Protein AF-A0A971ABK2-F1 (afdb_monomer_lite)

Radius of gyration: 26.55 Å; chains: 1; bounding box: 80×59×76 Å

Structure (mmCIF, N/CA/C/O backbone):
data_AF-A0A971ABK2-F1
#
_entry.id   AF-A0A971ABK2-F1
#
loop_
_atom_site.group_PDB
_atom_site.id
_atom_site.type_symbol
_atom_site.label_atom_id
_atom_site.label_alt_id
_atom_site.label_comp_id
_atom_site.label_asym_id
_atom_site.label_entity_id
_atom_site.label_seq_id
_atom_site.pdbx_PDB_ins_code
_atom_site.Cartn_x
_atom_site.Cartn_y
_atom_site.Cartn_z
_atom_site.occupancy
_atom_site.B_iso_or_equiv
_atom_site.auth_seq_id
_atom_site.auth_comp_id
_atom_site.auth_asym_id
_atom_site.auth_atom_id
_atom_site.pdbx_PDB_model_num
ATOM 1 N N . MET A 1 1 ? -45.636 -7.085 -25.342 1.00 48.22 1 MET A N 1
ATOM 2 C CA . MET A 1 1 ? -45.592 -6.157 -24.184 1.00 48.22 1 MET A CA 1
ATOM 3 C C . MET A 1 1 ? -44.809 -6.663 -22.963 1.00 48.22 1 MET A C 1
ATOM 5 O O . MET A 1 1 ? -44.349 -5.825 -22.208 1.00 48.22 1 MET A O 1
ATOM 9 N N . ARG A 1 2 ? -44.580 -7.975 -22.754 1.00 46.03 2 ARG A N 1
ATOM 10 C CA . ARG A 1 2 ? -43.831 -8.484 -21.576 1.00 46.03 2 ARG A CA 1
ATOM 11 C C . ARG A 1 2 ? -42.291 -8.437 -21.661 1.00 46.03 2 ARG A C 1
ATOM 13 O O . ARG A 1 2 ? -41.644 -8.529 -20.630 1.00 46.03 2 ARG A O 1
ATOM 20 N N . ARG A 1 3 ? -41.692 -8.274 -22.850 1.00 40.03 3 ARG A N 1
ATOM 21 C CA . ARG A 1 3 ? -40.219 -8.226 -23.018 1.00 40.03 3 ARG A CA 1
ATOM 22 C C . ARG A 1 3 ? -39.595 -6.856 -22.735 1.00 40.03 3 ARG A C 1
ATOM 24 O O . ARG A 1 3 ? -38.442 -6.798 -22.340 1.00 40.03 3 ARG A O 1
ATOM 31 N N . THR A 1 4 ? -40.352 -5.772 -22.880 1.00 44.38 4 THR A N 1
ATOM 32 C CA . THR A 1 4 ? -39.832 -4.411 -22.681 1.00 44.38 4 THR A CA 1
ATOM 33 C C . THR A 1 4 ? -39.646 -4.084 -21.196 1.00 44.38 4 THR A C 1
ATOM 35 O O . THR A 1 4 ? -38.655 -3.472 -20.832 1.00 44.38 4 THR A O 1
ATOM 38 N N . TRP A 1 5 ? -40.528 -4.575 -20.320 1.00 41.22 5 TRP A N 1
ATOM 39 C CA . TRP A 1 5 ? -40.443 -4.346 -18.869 1.00 41.22 5 TRP A CA 1
ATOM 40 C C . TRP A 1 5 ? -39.246 -5.032 -18.201 1.00 41.22 5 TRP A C 1
ATOM 42 O O . TRP A 1 5 ? -38.685 -4.489 -17.256 1.00 41.22 5 TRP A O 1
ATOM 52 N N . LEU A 1 6 ? -38.815 -6.189 -18.715 1.00 41.34 6 LEU A N 1
ATOM 53 C CA . LEU A 1 6 ? -37.665 -6.910 -18.166 1.00 41.34 6 LEU A CA 1
ATOM 54 C C . LEU A 1 6 ? -36.344 -6.169 -18.434 1.00 41.34 6 LEU A C 1
ATOM 56 O O . LEU A 1 6 ? -35.462 -6.168 -17.588 1.00 41.34 6 LEU A O 1
ATOM 60 N N . ILE A 1 7 ? -36.231 -5.498 -19.585 1.00 49.47 7 ILE A N 1
ATOM 61 C CA . ILE A 1 7 ? -35.032 -4.733 -19.958 1.00 49.47 7 ILE A CA 1
ATOM 62 C C . ILE A 1 7 ? -34.930 -3.460 -19.111 1.00 49.47 7 ILE A C 1
ATOM 64 O O . ILE A 1 7 ? -33.856 -3.160 -18.609 1.00 49.47 7 ILE A O 1
ATOM 68 N N . TRP A 1 8 ? -36.040 -2.760 -18.858 1.00 41.72 8 TRP A N 1
ATOM 69 C CA . TRP A 1 8 ? -36.040 -1.583 -17.979 1.00 41.72 8 TRP A CA 1
ATOM 70 C C . TRP A 1 8 ? -35.805 -1.931 -16.504 1.00 41.72 8 TRP A C 1
ATOM 72 O O . TRP A 1 8 ? -35.133 -1.176 -15.811 1.00 41.72 8 TRP A O 1
ATOM 82 N N . ALA A 1 9 ? -36.295 -3.080 -16.027 1.00 46.56 9 ALA A N 1
ATOM 83 C CA . ALA A 1 9 ? -36.025 -3.546 -14.667 1.00 46.56 9 ALA A CA 1
ATOM 84 C C . ALA A 1 9 ? -34.556 -3.958 -14.475 1.00 46.56 9 ALA A C 1
ATOM 86 O O . ALA A 1 9 ? -33.966 -3.622 -13.455 1.00 46.56 9 ALA A O 1
ATOM 87 N N . VAL A 1 10 ? -33.947 -4.627 -15.463 1.00 48.53 10 VAL A N 1
ATOM 88 C CA . VAL A 1 10 ? -32.523 -4.997 -15.420 1.00 48.53 10 VAL A CA 1
ATOM 89 C C . VAL A 1 10 ? -31.634 -3.762 -15.572 1.00 48.53 10 VAL A C 1
ATOM 91 O O . VAL A 1 10 ? -30.733 -3.588 -14.769 1.00 48.53 10 VAL A O 1
ATOM 94 N N . VAL A 1 11 ? -31.926 -2.844 -16.499 1.00 49.28 11 VAL A N 1
ATOM 95 C CA . VAL A 1 11 ? -31.174 -1.581 -16.652 1.00 49.28 11 VAL A CA 1
ATOM 96 C C . VAL A 1 11 ? -31.331 -0.680 -15.419 1.00 49.28 11 VAL A C 1
ATOM 98 O O . VAL A 1 11 ? -30.360 -0.069 -14.982 1.00 49.28 11 VAL A O 1
ATOM 101 N N . GLY A 1 12 ? -32.519 -0.640 -14.807 1.00 34.53 12 GLY A N 1
ATOM 102 C CA . GLY A 1 12 ? -32.778 0.091 -13.563 1.00 34.53 12 GLY A CA 1
ATOM 103 C C . GLY A 1 12 ? -32.082 -0.513 -12.338 1.00 34.53 12 GLY A C 1
ATOM 104 O O . GLY A 1 12 ? -31.592 0.236 -11.500 1.00 34.53 12 GLY A O 1
ATOM 105 N N . LEU A 1 13 ? -31.967 -1.844 -12.255 1.00 40.44 13 LEU A N 1
ATOM 106 C CA . LEU A 1 13 ? -31.197 -2.531 -11.209 1.00 40.44 13 LEU A CA 1
ATOM 107 C C . LEU A 1 13 ? -29.682 -2.411 -11.429 1.00 40.44 13 LEU A C 1
ATOM 109 O O . LEU A 1 13 ? -28.955 -2.250 -10.456 1.00 40.44 13 LEU A O 1
ATOM 113 N N . SER A 1 14 ? -29.204 -2.393 -12.677 1.00 38.59 14 SER A N 1
ATOM 114 C CA . SER A 1 14 ? -27.793 -2.139 -12.999 1.00 38.59 14 SER A CA 1
ATOM 115 C C . SER A 1 14 ? -27.379 -0.688 -12.728 1.00 38.59 14 SER A C 1
ATOM 117 O O . SER A 1 14 ? -26.265 -0.448 -12.274 1.00 38.59 14 SER A O 1
ATOM 119 N N . LEU A 1 15 ? -28.271 0.285 -12.955 1.00 34.91 15 LEU A N 1
ATOM 120 C CA . LEU A 1 15 ? -28.017 1.698 -12.645 1.00 34.91 15 LEU A CA 1
ATOM 121 C C . LEU A 1 15 ? -28.171 2.011 -11.148 1.00 34.91 15 LEU A C 1
ATOM 123 O O . LEU A 1 15 ? -27.441 2.852 -10.636 1.00 34.91 15 LEU A O 1
ATOM 127 N N . ALA A 1 16 ? -29.050 1.309 -10.425 1.00 31.62 16 ALA A N 1
ATOM 128 C CA . ALA A 1 16 ? -29.142 1.418 -8.966 1.00 31.62 16 ALA A CA 1
ATOM 129 C C . ALA A 1 16 ? -27.983 0.702 -8.245 1.00 31.62 16 ALA A C 1
ATOM 131 O O . ALA A 1 16 ? -27.539 1.175 -7.203 1.00 31.62 16 ALA A O 1
ATOM 132 N N . ALA A 1 17 ? -27.441 -0.382 -8.814 1.00 34.22 17 ALA A N 1
ATOM 133 C CA . ALA A 1 17 ? -26.231 -1.038 -8.310 1.00 34.22 17 ALA A CA 1
ATOM 134 C C . ALA A 1 17 ? -24.947 -0.233 -8.599 1.00 34.22 17 ALA A C 1
ATOM 136 O O . ALA A 1 17 ? -23.983 -0.337 -7.848 1.00 34.22 17 ALA A O 1
ATOM 137 N N . ALA A 1 18 ? -24.945 0.609 -9.640 1.00 33.38 18 ALA A N 1
ATOM 138 C CA . ALA A 1 18 ? -23.861 1.552 -9.936 1.00 33.38 18 ALA A CA 1
ATOM 139 C C . ALA A 1 18 ? -23.967 2.884 -9.163 1.00 33.38 18 ALA A C 1
ATOM 141 O O . ALA A 1 18 ? -23.026 3.672 -9.170 1.00 33.38 18 ALA A O 1
ATOM 142 N N . ALA A 1 19 ? -25.089 3.125 -8.476 1.00 30.61 19 ALA A N 1
ATOM 143 C CA . ALA A 1 19 ? -25.294 4.255 -7.570 1.00 30.61 19 ALA A CA 1
ATOM 144 C C . ALA A 1 19 ? -25.125 3.852 -6.093 1.00 30.61 19 ALA A C 1
ATOM 146 O O . ALA A 1 19 ? -25.698 4.479 -5.202 1.00 30.61 19 ALA A O 1
ATOM 147 N N . GLY A 1 20 ? -24.340 2.804 -5.817 1.00 36.00 20 GLY A N 1
ATOM 148 C CA . GLY A 1 20 ? -23.738 2.658 -4.498 1.00 36.00 20 GLY A CA 1
ATOM 149 C C . GLY A 1 20 ? -22.865 3.885 -4.280 1.00 36.00 20 GLY A C 1
ATOM 150 O O . GLY A 1 20 ? -21.897 4.066 -5.015 1.00 36.00 20 GLY A O 1
ATOM 151 N N . ALA A 1 21 ? -23.256 4.764 -3.354 1.00 40.75 21 ALA A N 1
ATOM 152 C CA . ALA A 1 21 ? -22.441 5.901 -2.952 1.00 40.75 21 ALA A CA 1
ATOM 153 C C . ALA A 1 21 ? -21.019 5.381 -2.727 1.00 40.75 21 ALA A C 1
ATOM 155 O O . ALA A 1 21 ? -20.805 4.529 -1.860 1.00 40.75 21 ALA A O 1
ATOM 156 N N . ARG A 1 22 ? -20.083 5.787 -3.593 1.00 55.75 22 ARG A N 1
ATOM 157 C CA . ARG A 1 22 ? -18.688 5.382 -3.450 1.00 55.75 22 ARG A CA 1
ATOM 158 C C . ARG A 1 22 ? -18.260 5.776 -2.047 1.00 55.75 22 ARG A C 1
ATOM 160 O O . ARG A 1 22 ? -18.587 6.879 -1.618 1.00 55.75 22 ARG A O 1
ATOM 167 N N . ALA A 1 23 ? -17.584 4.871 -1.344 1.00 67.69 23 ALA A N 1
ATOM 168 C CA . ALA A 1 23 ? -17.027 5.194 -0.042 1.00 67.69 23 ALA A CA 1
ATOM 169 C C . ALA A 1 23 ? -16.153 6.444 -0.205 1.00 67.69 23 ALA A C 1
ATOM 171 O O . ALA A 1 23 ? -15.201 6.448 -0.993 1.00 67.69 23 ALA A O 1
ATOM 172 N N . GLU A 1 24 ? -16.565 7.522 0.451 1.00 87.25 24 GLU A N 1
ATOM 173 C CA . GLU A 1 24 ? -15.828 8.773 0.472 1.00 87.25 24 GLU A CA 1
ATOM 174 C C . GLU A 1 24 ? -14.709 8.672 1.504 1.00 87.25 24 GLU A C 1
ATOM 176 O O . GLU A 1 24 ? -14.862 8.037 2.553 1.00 87.25 24 GLU A O 1
ATOM 181 N N . VAL A 1 25 ? -13.578 9.301 1.202 1.00 92.38 25 VAL A N 1
ATOM 182 C CA . VAL A 1 25 ? -12.434 9.328 2.104 1.00 92.38 25 VAL A CA 1
ATOM 183 C C . VAL A 1 25 ? -12.766 10.168 3.329 1.00 92.38 25 VAL A C 1
ATOM 185 O O . VAL A 1 25 ? -13.112 11.348 3.219 1.00 92.38 25 VAL A O 1
ATOM 188 N N . GLY A 1 26 ? -12.618 9.554 4.501 1.00 93.44 26 GLY A N 1
ATOM 189 C CA . GLY A 1 26 ? -12.843 10.188 5.792 1.00 93.44 26 GLY A CA 1
ATOM 190 C C . GLY A 1 26 ? -11.560 10.605 6.505 1.00 93.44 26 GLY A C 1
ATOM 191 O O . GLY A 1 26 ? -10.456 10.164 6.182 1.00 93.44 26 GLY A O 1
ATOM 192 N N . TRP A 1 27 ? -11.725 11.432 7.537 1.00 92.69 27 TRP A N 1
ATOM 193 C CA . TRP A 1 27 ? -10.649 11.828 8.444 1.00 92.69 27 TRP A CA 1
ATOM 194 C C . TRP A 1 27 ? -10.859 11.232 9.834 1.00 92.69 27 TRP A C 1
ATOM 196 O O . TRP A 1 27 ? -11.953 11.333 10.401 1.00 92.69 27 TRP A O 1
ATOM 206 N N . MET A 1 28 ? -9.797 10.644 10.386 1.00 90.88 28 MET A N 1
ATOM 207 C CA . MET A 1 28 ? -9.726 10.225 11.780 1.00 90.88 28 MET A CA 1
ATOM 208 C C . MET A 1 28 ? -8.776 11.109 12.591 1.00 90.88 28 MET A C 1
ATOM 210 O O . MET A 1 28 ? -7.642 11.368 12.188 1.00 90.88 28 MET A O 1
ATOM 214 N N . ILE A 1 29 ? -9.233 11.515 13.777 1.00 87.38 29 ILE A N 1
ATOM 215 C CA . ILE A 1 29 ? -8.377 12.066 14.835 1.00 87.38 29 ILE A CA 1
ATOM 216 C C . ILE A 1 29 ? -8.126 10.954 15.857 1.00 87.38 29 ILE A C 1
ATOM 218 O O . ILE A 1 29 ? -9.066 10.260 16.247 1.00 87.38 29 ILE A O 1
ATOM 222 N N . TYR A 1 30 ? -6.874 10.783 16.291 1.00 83.44 30 TYR A N 1
ATOM 223 C CA . TYR A 1 30 ? -6.475 9.720 17.217 1.00 83.44 30 TYR A CA 1
ATOM 224 C C . TYR A 1 30 ? -5.795 10.281 18.485 1.00 83.44 30 TYR A C 1
ATOM 226 O O . TYR A 1 30 ? -4.573 10.213 18.615 1.00 83.44 30 TYR A O 1
ATOM 234 N N . PRO A 1 31 ? -6.547 10.862 19.444 1.00 75.38 31 PRO A N 1
ATOM 235 C CA . PRO A 1 31 ? -5.979 11.506 20.634 1.00 75.38 31 PRO A CA 1
ATOM 236 C C . PRO A 1 31 ? -5.539 10.532 21.738 1.00 75.38 31 PRO A C 1
ATOM 238 O O . PRO A 1 31 ? -5.269 10.978 22.852 1.00 75.38 31 PRO A O 1
ATOM 241 N N . TYR A 1 32 ? -5.518 9.218 21.473 1.00 75.19 32 TYR A N 1
ATOM 242 C CA . TYR A 1 32 ? -5.321 8.112 22.426 1.00 75.19 32 TYR A CA 1
ATOM 243 C C . TYR A 1 32 ? -6.308 8.026 23.594 1.00 75.19 32 TYR A C 1
ATOM 245 O O . TYR A 1 32 ? -6.540 6.934 24.083 1.00 75.19 32 TYR A O 1
ATOM 253 N N . ARG A 1 33 ? -6.907 9.116 24.064 1.00 79.88 33 ARG A N 1
ATOM 254 C CA . ARG A 1 33 ? -8.027 9.119 25.011 1.00 79.88 33 ARG A CA 1
ATOM 255 C C . ARG A 1 33 ? -9.013 10.193 24.612 1.00 79.88 33 ARG A C 1
ATOM 257 O O . ARG A 1 33 ? -8.644 11.178 23.973 1.00 79.88 33 ARG A O 1
ATOM 264 N N . ILE A 1 34 ? -10.264 10.033 25.024 1.00 82.81 34 ILE A N 1
ATOM 265 C CA . ILE A 1 34 ? -11.233 11.115 24.880 1.00 82.81 34 ILE A CA 1
ATOM 266 C C . ILE A 1 34 ? -10.782 12.259 25.803 1.00 82.81 34 ILE A C 1
ATOM 268 O O . ILE A 1 34 ? -10.604 12.022 26.998 1.00 82.81 34 ILE A O 1
ATOM 272 N N . PRO A 1 35 ? -10.556 13.486 25.289 1.00 82.25 35 PRO A N 1
ATOM 273 C CA . PRO A 1 35 ? -9.969 14.554 26.090 1.00 82.25 35 PRO A CA 1
ATOM 274 C C . PRO A 1 35 ? -10.758 14.817 27.371 1.00 82.25 35 PRO A C 1
ATOM 276 O O . PRO A 1 35 ? -11.978 14.961 27.320 1.00 82.25 35 PRO A O 1
ATOM 279 N N . ALA A 1 36 ? -10.057 14.908 28.509 1.00 81.81 36 ALA A N 1
ATOM 280 C CA . ALA A 1 36 ? -10.640 15.224 29.815 1.00 81.81 36 ALA A CA 1
ATOM 281 C C . ALA A 1 36 ? -11.003 16.720 29.951 1.00 81.81 36 ALA A C 1
ATOM 283 O O . ALA A 1 36 ? -11.981 17.071 30.616 1.00 81.81 36 ALA A O 1
ATOM 284 N N . LYS A 1 37 ? -10.235 17.600 29.301 1.00 85.25 37 LYS A N 1
ATOM 285 C CA . LYS A 1 37 ? -10.449 19.051 29.304 1.00 85.25 37 LYS A CA 1
ATOM 286 C C . LYS A 1 37 ? -11.622 19.418 28.393 1.00 85.25 37 LYS A C 1
ATOM 288 O O . LYS A 1 37 ? -11.663 18.990 27.242 1.00 85.25 37 LYS A O 1
ATOM 293 N N . ASP A 1 38 ? -12.549 20.233 28.899 1.00 88.12 38 ASP A N 1
ATOM 294 C CA . ASP A 1 38 ? -13.763 20.616 28.163 1.00 88.12 38 ASP A CA 1
ATOM 295 C C . ASP A 1 38 ? -13.464 21.334 26.847 1.00 88.12 38 ASP A C 1
ATOM 297 O O . ASP A 1 38 ? -14.122 21.061 25.853 1.00 88.12 38 ASP A O 1
ATOM 301 N N . GLU A 1 39 ? -12.468 22.219 26.815 1.00 86.38 39 GLU A N 1
ATOM 302 C CA . GLU A 1 39 ? -12.105 22.963 25.604 1.00 86.38 39 GLU A CA 1
ATOM 303 C C . GLU A 1 39 ? -11.691 22.019 24.462 1.00 86.38 39 GLU A C 1
ATOM 305 O O . GLU A 1 39 ? -12.239 22.086 23.362 1.00 86.38 39 GLU A O 1
ATOM 310 N N . ASP A 1 40 ? -10.800 21.070 24.752 1.00 81.94 40 ASP A N 1
ATOM 311 C CA . ASP A 1 40 ? -10.313 20.078 23.787 1.00 81.94 40 ASP A CA 1
ATOM 312 C C . ASP A 1 40 ? -11.414 19.110 23.353 1.00 81.94 40 ASP A C 1
ATOM 314 O O . ASP A 1 40 ? -11.533 18.751 22.180 1.00 81.94 40 ASP A O 1
ATOM 318 N N . TYR A 1 41 ? -12.266 18.718 24.299 1.00 88.12 41 TYR A N 1
ATOM 319 C CA . TYR A 1 41 ? -13.432 17.902 24.013 1.00 88.12 41 TYR A CA 1
ATOM 320 C C . TYR A 1 41 ? -14.426 18.628 23.096 1.00 88.12 41 TYR A C 1
ATOM 322 O O . TYR A 1 41 ? -14.887 18.056 22.110 1.00 88.12 41 TYR A O 1
ATOM 330 N N . GLN A 1 42 ? -14.732 19.897 23.374 1.00 88.69 42 GLN A N 1
ATOM 331 C CA . GLN A 1 42 ? -15.634 20.697 22.549 1.00 88.69 42 GLN A CA 1
ATOM 332 C C . GLN A 1 42 ? -15.053 20.944 21.154 1.00 88.69 42 GLN A C 1
ATOM 334 O O . GLN A 1 42 ? -15.809 20.919 20.183 1.00 88.69 42 GLN A O 1
ATOM 339 N N . ARG A 1 43 ? -13.732 21.117 21.012 1.00 85.25 43 ARG A N 1
ATOM 340 C CA . ARG A 1 43 ? -13.074 21.151 19.692 1.00 85.25 43 ARG A CA 1
ATOM 341 C C . ARG A 1 43 ? -13.370 19.880 18.902 1.00 85.25 43 ARG A C 1
ATOM 343 O O . ARG A 1 43 ? -13.841 19.956 17.769 1.00 85.25 43 ARG A O 1
ATOM 350 N N . LEU A 1 44 ? -13.151 18.718 19.514 1.00 85.44 44 LEU A N 1
ATOM 351 C CA . LEU A 1 44 ? -13.375 17.422 18.878 1.00 85.44 44 LEU A CA 1
ATOM 352 C C . LEU A 1 44 ? -14.854 17.191 18.527 1.00 85.44 44 LEU A C 1
ATOM 354 O O . LEU A 1 44 ? -15.173 16.785 17.408 1.00 85.44 44 LEU A O 1
ATOM 358 N N . LEU A 1 45 ? -15.757 17.496 19.461 1.00 89.88 45 LEU A N 1
ATOM 359 C CA . LEU A 1 45 ? -17.202 17.362 19.281 1.00 89.88 45 LEU A CA 1
ATOM 360 C C . LEU A 1 45 ? -17.709 18.212 18.108 1.00 89.88 45 LEU A C 1
ATOM 362 O O . LEU A 1 45 ? -18.522 17.746 17.310 1.00 89.88 45 LEU A O 1
ATOM 366 N N . ASN A 1 46 ? -17.193 19.437 17.972 1.00 88.69 46 ASN A N 1
ATOM 367 C CA . ASN A 1 46 ? -17.640 20.403 16.969 1.00 88.69 46 ASN A CA 1
ATOM 368 C C . ASN A 1 46 ? -16.862 20.338 15.637 1.00 88.69 46 ASN A C 1
ATOM 370 O O . ASN A 1 46 ? -17.247 21.008 14.674 1.00 88.69 46 ASN A O 1
ATOM 374 N N . CYS A 1 47 ? -15.797 19.535 15.536 1.00 86.75 47 CYS A N 1
ATOM 375 C CA . CYS A 1 47 ? -14.994 19.398 14.319 1.00 86.75 47 CYS A CA 1
ATOM 376 C C . CYS A 1 47 ? -15.750 18.611 13.237 1.00 86.75 47 CYS A C 1
ATOM 378 O O . CYS A 1 47 ? -15.683 17.389 13.203 1.00 86.75 47 CYS A O 1
ATOM 380 N N . LYS A 1 48 ? -16.500 19.277 12.353 1.00 86.56 48 LYS A N 1
ATOM 381 C CA . LYS A 1 48 ? -17.384 18.601 11.379 1.00 86.56 48 LYS A CA 1
ATOM 382 C C . LYS A 1 48 ? -16.664 17.686 10.382 1.00 86.56 48 LYS A C 1
ATOM 384 O O . LYS A 1 48 ? -17.251 16.692 9.981 1.00 86.56 48 LYS A O 1
ATOM 389 N N . GLU A 1 49 ? -15.431 18.014 10.004 1.00 86.38 49 GLU A N 1
ATOM 390 C CA . GLU A 1 49 ? -14.658 17.265 9.000 1.00 86.38 49 GLU A CA 1
ATOM 391 C C . GLU A 1 49 ? -14.104 15.934 9.535 1.00 86.38 49 GLU A C 1
ATOM 393 O O . GLU A 1 49 ? -13.882 15.008 8.761 1.00 86.38 49 GLU A O 1
ATOM 398 N N . ALA A 1 50 ? -13.887 15.814 10.850 1.00 88.12 50 ALA A N 1
ATOM 399 C CA . ALA A 1 50 ? -13.418 14.576 11.466 1.00 88.12 50 ALA A CA 1
ATOM 400 C C . ALA A 1 50 ? -14.593 13.620 11.707 1.00 88.12 50 ALA A C 1
ATOM 402 O O . ALA A 1 50 ? -15.281 13.713 12.726 1.00 88.12 50 ALA A O 1
ATOM 403 N N . GLU A 1 51 ? -14.855 12.712 10.773 1.00 91.94 51 GLU A N 1
ATOM 404 C CA . GLU A 1 51 ? -15.914 11.705 10.921 1.00 91.94 51 GLU A CA 1
ATOM 405 C C . GLU A 1 51 ? -15.559 10.616 11.931 1.00 91.94 51 GLU A C 1
ATOM 407 O O . GLU A 1 51 ? -16.442 10.106 12.622 1.00 91.94 51 GLU A O 1
ATOM 412 N N . TYR A 1 52 ? -14.277 10.263 12.015 1.00 93.19 52 TYR A N 1
ATOM 413 C CA . TYR A 1 52 ? -13.789 9.149 12.813 1.00 93.19 52 TYR A CA 1
ATOM 414 C C . TYR A 1 52 ? -12.995 9.651 14.016 1.00 93.19 52 TYR A C 1
ATOM 416 O O . TYR A 1 52 ? -12.254 10.635 13.950 1.00 93.19 52 TYR A O 1
ATOM 424 N N . LEU A 1 53 ? -13.126 8.936 15.126 1.00 90.69 53 LEU A N 1
ATOM 425 C CA . LEU A 1 53 ? -12.352 9.171 16.336 1.00 90.69 53 LEU A CA 1
ATOM 426 C C . LEU A 1 53 ? -11.770 7.850 16.804 1.00 90.69 53 LEU A C 1
ATOM 428 O O . LEU A 1 53 ? -12.532 6.960 17.167 1.00 90.69 53 LEU A O 1
ATOM 432 N N . GLY A 1 54 ? -10.447 7.740 16.833 1.00 88.50 54 GLY A N 1
ATOM 433 C CA . GLY A 1 54 ? -9.769 6.583 17.401 1.00 88.50 54 GLY A CA 1
ATOM 434 C C . GLY A 1 54 ? -9.211 6.877 18.791 1.00 88.50 54 GLY A C 1
ATOM 435 O O . GLY A 1 54 ? -8.678 7.955 19.022 1.00 88.50 54 GLY A O 1
ATOM 436 N N . PHE A 1 55 ? -9.303 5.952 19.738 1.00 85.06 55 PHE A N 1
ATOM 437 C CA . PHE A 1 55 ? -8.633 6.112 21.032 1.00 85.06 55 PHE A CA 1
ATOM 438 C C . PHE A 1 55 ? -8.147 4.778 21.588 1.00 85.06 55 PHE A C 1
ATOM 440 O O . PHE A 1 55 ? -8.681 3.723 21.259 1.00 85.06 55 PHE A O 1
ATOM 447 N N . GLN A 1 56 ? -7.151 4.844 22.465 1.00 80.94 56 GLN A N 1
ATOM 448 C CA . GLN A 1 56 ? -6.603 3.719 23.204 1.00 80.94 56 GLN A CA 1
ATOM 449 C C . GLN A 1 56 ? -7.214 3.614 24.582 1.00 80.94 56 GLN A C 1
ATOM 451 O O . GLN A 1 56 ? -7.190 4.543 25.390 1.00 80.94 56 GLN A O 1
ATOM 456 N N . TRP A 1 57 ? -7.678 2.420 24.903 1.00 73.38 57 TRP A N 1
ATOM 457 C CA . TRP A 1 57 ? -7.966 2.090 26.275 1.00 73.38 57 TRP A CA 1
ATOM 458 C C . TRP A 1 57 ? -6.830 1.281 26.872 1.00 73.38 57 TRP A C 1
ATOM 460 O O . TRP A 1 57 ? -6.573 0.153 26.455 1.00 73.38 57 TRP A O 1
ATOM 470 N N . VAL A 1 58 ? -6.179 1.871 27.875 1.00 69.00 58 VAL A N 1
ATOM 471 C CA . VAL A 1 58 ? -5.174 1.190 28.688 1.00 69.00 58 VAL A CA 1
ATOM 472 C C . VAL A 1 58 ? -5.872 0.586 29.895 1.00 69.00 58 VAL A C 1
ATOM 474 O O . VAL A 1 58 ? -6.352 1.313 30.769 1.00 69.00 58 VAL A O 1
ATOM 477 N N . ALA A 1 59 ? -5.897 -0.738 29.968 1.00 59.91 59 ALA A N 1
ATOM 478 C CA . ALA A 1 59 ? -6.561 -1.477 31.035 1.00 59.91 59 ALA A CA 1
ATOM 479 C C . ALA A 1 59 ? -5.792 -1.384 32.378 1.00 59.91 59 ALA A C 1
ATOM 481 O O . ALA A 1 59 ? -5.168 -2.350 32.809 1.00 59.91 59 ALA A O 1
ATOM 482 N N . ARG A 1 60 ? -5.777 -0.211 33.036 1.00 54.94 60 ARG A N 1
ATOM 483 C CA . ARG A 1 60 ? -5.043 0.028 34.306 1.00 54.94 60 ARG A CA 1
ATOM 484 C C . ARG A 1 60 ? -5.889 -0.141 35.581 1.00 54.94 60 ARG A C 1
ATOM 486 O O . ARG A 1 60 ? -5.346 -0.061 36.678 1.00 54.94 60 ARG A O 1
ATOM 493 N N . GLY A 1 61 ? -7.200 -0.363 35.469 1.00 52.88 61 GLY A N 1
ATOM 494 C CA . GLY A 1 61 ? -8.121 -0.469 36.609 1.00 52.88 61 GLY A CA 1
ATOM 495 C C . GLY A 1 61 ? -9.563 -0.775 36.187 1.00 52.88 61 GLY A C 1
ATOM 496 O O . GLY A 1 61 ? -9.827 -0.990 35.007 1.00 52.88 61 GLY A O 1
ATOM 497 N N . ALA A 1 62 ? -10.487 -0.831 37.154 1.00 52.91 62 ALA A N 1
ATOM 498 C CA . ALA A 1 62 ? -11.909 -1.087 36.906 1.00 52.91 62 ALA A CA 1
ATOM 499 C C . ALA A 1 62 ? -12.548 -0.018 35.991 1.00 52.91 62 ALA A C 1
ATOM 501 O O . ALA A 1 62 ? -12.052 1.099 35.886 1.00 52.91 62 ALA A O 1
ATOM 502 N N . TYR A 1 63 ? -13.666 -0.375 35.354 1.00 60.34 63 TYR A N 1
ATOM 503 C CA . TYR A 1 63 ? -14.493 0.440 34.451 1.00 60.34 63 TYR A CA 1
ATOM 504 C C . TYR A 1 63 ? -15.113 1.685 35.123 1.00 60.34 63 TYR A C 1
ATOM 506 O O . TYR A 1 63 ? -16.329 1.748 35.294 1.00 60.34 63 TYR A O 1
ATOM 514 N N . THR A 1 64 ? -14.300 2.646 35.568 1.00 57.69 64 THR A N 1
ATOM 515 C CA . THR A 1 64 ? -14.734 3.703 36.503 1.00 57.69 64 THR A CA 1
ATOM 516 C C . THR A 1 64 ? -14.727 5.126 35.944 1.00 57.69 64 THR A C 1
ATOM 518 O O . THR A 1 64 ? -15.026 6.043 36.704 1.00 57.69 64 THR A O 1
ATOM 521 N N . ASP A 1 65 ? -14.391 5.353 34.669 1.00 69.00 65 ASP A N 1
ATOM 522 C CA . ASP A 1 65 ? -14.394 6.714 34.103 1.00 69.00 65 ASP A CA 1
ATOM 523 C C . ASP A 1 65 ? -15.736 7.063 33.434 1.00 69.00 65 ASP A C 1
ATOM 525 O O . ASP A 1 65 ? -15.926 6.950 32.220 1.00 69.00 65 ASP A O 1
ATOM 529 N N . ASP A 1 66 ? -16.703 7.478 34.257 1.00 80.19 66 ASP A N 1
ATOM 530 C CA . ASP A 1 66 ? -18.038 7.881 33.796 1.00 80.19 66 ASP A CA 1
ATOM 531 C C . ASP A 1 66 ? -18.005 9.081 32.830 1.00 80.19 66 ASP A C 1
ATOM 533 O O . ASP A 1 66 ? -18.894 9.213 31.981 1.00 80.19 66 ASP A O 1
ATOM 537 N N . LEU A 1 67 ? -16.985 9.945 32.923 1.00 84.88 67 LEU A N 1
ATOM 538 C CA . LEU A 1 67 ? -16.868 11.134 32.079 1.00 84.88 67 LEU A CA 1
ATOM 539 C C . LEU A 1 67 ? -16.499 10.758 30.646 1.00 84.88 67 LEU A C 1
ATOM 541 O O . LEU A 1 67 ? -17.142 11.228 29.703 1.00 84.88 67 LEU A O 1
ATOM 545 N N . GLU A 1 68 ? -15.491 9.903 30.467 1.00 82.12 68 GLU A N 1
ATOM 546 C CA . GLU A 1 68 ? -15.113 9.434 29.135 1.00 82.12 68 GLU A CA 1
ATOM 547 C C . GLU A 1 68 ? -16.291 8.710 28.461 1.00 82.12 68 GLU A C 1
ATOM 549 O O . GLU A 1 68 ? -16.631 9.010 27.311 1.00 82.12 68 GLU A O 1
ATOM 554 N N . LYS A 1 69 ? -17.003 7.853 29.205 1.00 85.81 69 LYS A N 1
ATOM 555 C CA . LYS A 1 69 ? -18.220 7.180 28.729 1.00 85.81 69 LYS A CA 1
ATOM 556 C C . LYS A 1 69 ? -19.308 8.163 28.291 1.00 85.81 69 LYS A C 1
ATOM 558 O O . LYS A 1 69 ? -19.902 7.991 27.221 1.00 85.81 69 LYS A O 1
ATOM 563 N N . GLN A 1 70 ? -19.596 9.183 29.103 1.00 91.06 70 GLN A N 1
ATOM 564 C CA . GLN A 1 70 ? -20.573 10.215 28.753 1.00 91.06 70 GLN A CA 1
ATOM 565 C C . GLN A 1 70 ? -20.175 10.922 27.450 1.00 91.06 70 GLN A C 1
ATOM 567 O O . GLN A 1 70 ? -21.007 11.077 26.550 1.00 91.06 70 GLN A O 1
ATOM 572 N N . ARG A 1 71 ? -18.903 11.306 27.326 1.00 90.56 71 ARG A N 1
ATOM 573 C CA . ARG A 1 71 ? -18.381 12.006 26.150 1.00 90.56 71 ARG A CA 1
ATOM 574 C C . ARG A 1 71 ? -18.388 11.140 24.896 1.00 90.56 71 ARG A C 1
ATOM 576 O O . ARG A 1 71 ? -18.768 11.637 23.841 1.00 90.56 71 ARG A O 1
ATOM 583 N N . ALA A 1 72 ? -18.079 9.847 24.986 1.00 90.25 72 ALA A N 1
ATOM 584 C CA . ALA A 1 72 ? -18.254 8.924 23.861 1.00 90.25 72 ALA A CA 1
ATOM 585 C C . ALA A 1 72 ? -19.712 8.882 23.380 1.00 90.25 72 ALA A C 1
ATOM 587 O O . ALA A 1 72 ? -19.977 8.969 22.183 1.00 90.25 72 ALA A O 1
ATOM 588 N N . ALA A 1 73 ? -20.680 8.817 24.298 1.00 93.31 73 ALA A N 1
ATOM 589 C CA . ALA A 1 73 ? -22.096 8.829 23.932 1.00 93.31 73 ALA A CA 1
ATOM 590 C C . ALA A 1 73 ? -22.545 10.167 23.308 1.00 93.31 73 ALA A C 1
ATOM 592 O O . ALA A 1 73 ? -23.450 10.202 22.475 1.00 93.31 73 ALA A O 1
ATOM 593 N N . GLU A 1 74 ? -21.958 11.289 23.717 1.00 95.50 74 GLU A N 1
ATOM 594 C CA . GLU A 1 74 ? -22.185 12.599 23.097 1.00 95.50 74 GLU A CA 1
ATOM 595 C C . GLU A 1 74 ? -21.570 12.692 21.694 1.00 95.50 74 GLU A C 1
ATOM 597 O O . GLU A 1 74 ? -22.262 13.099 20.762 1.00 95.50 74 GLU A O 1
ATOM 602 N N . LEU A 1 75 ? -20.329 12.234 21.516 1.00 94.19 75 LEU A N 1
ATOM 603 C CA . LEU A 1 75 ? -19.645 12.172 20.222 1.00 94.19 75 LEU A CA 1
ATOM 604 C C . LEU A 1 75 ? -20.399 11.280 19.228 1.00 94.19 75 LEU A C 1
ATOM 606 O O . LEU A 1 75 ? -20.663 11.700 18.102 1.00 94.19 75 LEU A O 1
ATOM 610 N N . ALA A 1 76 ? -20.826 10.090 19.654 1.00 94.94 76 ALA A N 1
ATOM 611 C CA . ALA A 1 76 ? -21.629 9.193 18.826 1.00 94.94 76 ALA A CA 1
ATOM 612 C C . ALA A 1 76 ? -22.968 9.837 18.421 1.00 94.94 76 ALA A C 1
ATOM 614 O O . ALA A 1 76 ? -23.363 9.777 17.257 1.00 94.94 76 ALA A O 1
ATOM 615 N N . ARG A 1 77 ? -23.651 10.536 19.344 1.00 95.44 77 ARG A N 1
ATOM 616 C CA . ARG A 1 77 ? -24.879 11.299 19.032 1.00 95.44 77 ARG A CA 1
ATOM 617 C C . ARG A 1 77 ? -24.639 12.461 18.068 1.00 95.44 77 ARG A C 1
ATOM 619 O O . ARG A 1 77 ? -25.545 12.804 17.315 1.00 95.44 77 ARG A O 1
ATOM 626 N N . ALA A 1 78 ? -23.444 13.045 18.080 1.00 94.38 78 ALA A N 1
ATOM 627 C CA . ALA A 1 78 ? -23.014 14.051 17.113 1.00 94.38 78 ALA A CA 1
ATOM 628 C C . ALA A 1 78 ? -22.606 13.450 15.750 1.00 94.38 78 ALA A C 1
ATOM 630 O O . ALA A 1 78 ? -22.208 14.193 14.855 1.00 94.38 78 ALA A O 1
ATOM 631 N N . GLY A 1 79 ? -22.713 12.127 15.577 1.00 93.62 79 GLY A N 1
ATOM 632 C CA . GLY A 1 79 ? -22.425 11.426 14.326 1.00 93.62 79 GLY A CA 1
ATOM 633 C C . GLY A 1 79 ? -20.974 10.971 14.167 1.00 93.62 79 GLY A C 1
ATOM 634 O O . GLY A 1 79 ? -20.600 10.553 13.075 1.00 93.62 79 GLY A O 1
ATOM 635 N N . LYS A 1 80 ? -20.149 11.037 15.223 1.00 93.94 80 LYS A N 1
ATOM 636 C CA . LYS A 1 80 ? -18.774 10.519 15.181 1.00 93.94 80 LYS A CA 1
ATOM 637 C C . LYS A 1 80 ? -18.766 8.992 15.157 1.00 93.94 80 LYS A C 1
ATOM 639 O O . LYS A 1 80 ? -19.443 8.349 15.957 1.00 93.94 80 LYS A O 1
ATOM 644 N N . LYS A 1 81 ? -17.940 8.416 14.285 1.00 95.38 81 LYS A N 1
ATOM 645 C CA . LYS A 1 81 ? -17.641 6.983 14.221 1.00 95.38 81 LYS A CA 1
ATOM 646 C C . LYS A 1 81 ? -16.486 6.675 15.169 1.00 95.38 81 LYS A C 1
ATOM 648 O O . LYS A 1 81 ? -15.326 6.955 14.874 1.00 95.38 81 LYS A O 1
ATOM 653 N N . ILE A 1 82 ? -16.819 6.137 16.336 1.00 93.75 82 ILE A N 1
ATOM 654 C CA . ILE A 1 82 ? -15.855 5.893 17.410 1.00 93.75 82 ILE A CA 1
ATOM 655 C C . ILE A 1 82 ? -15.171 4.536 17.214 1.00 93.75 82 ILE A C 1
ATOM 657 O O . ILE A 1 82 ? -15.842 3.504 17.185 1.00 93.75 82 ILE A O 1
ATOM 661 N N . ILE A 1 83 ? -13.844 4.537 17.107 1.00 92.94 83 ILE A N 1
ATOM 662 C CA . ILE A 1 83 ? -13.005 3.347 16.989 1.00 92.94 83 ILE A CA 1
ATOM 663 C C . ILE A 1 83 ? -12.174 3.182 18.258 1.00 92.94 83 ILE A C 1
ATOM 665 O O . ILE A 1 83 ? -11.393 4.052 18.634 1.00 92.94 83 ILE A O 1
ATOM 669 N N . ALA A 1 84 ? -12.343 2.050 18.921 1.00 89.94 84 ALA A N 1
ATOM 670 C CA . ALA A 1 84 ? -11.741 1.799 20.218 1.00 89.94 84 ALA A CA 1
ATOM 671 C C . ALA A 1 84 ? -10.609 0.769 20.094 1.00 89.94 84 ALA A C 1
ATOM 673 O O . ALA A 1 84 ? -10.832 -0.356 19.643 1.00 89.94 84 ALA A O 1
ATOM 674 N N . GLN A 1 85 ? -9.394 1.141 20.492 1.00 85.69 85 GLN A N 1
ATOM 675 C CA . GLN A 1 85 ? -8.270 0.218 20.607 1.00 85.69 85 GLN A CA 1
ATOM 676 C C . GLN A 1 85 ? -8.241 -0.399 21.997 1.00 85.69 85 GLN A C 1
ATOM 678 O O . GLN A 1 85 ? -8.158 0.304 23.008 1.00 85.69 85 GLN A O 1
ATOM 683 N N . LEU A 1 86 ? -8.253 -1.726 22.039 1.00 82.12 86 LEU A N 1
ATOM 684 C CA . LEU A 1 86 ? -8.133 -2.490 23.264 1.00 82.12 86 LEU A CA 1
ATOM 685 C C . LEU A 1 86 ? -6.650 -2.779 23.504 1.00 82.12 86 LEU A C 1
ATOM 687 O O . LEU A 1 86 ? -6.054 -3.631 22.836 1.00 82.12 86 LEU A O 1
ATOM 691 N N . TRP A 1 87 ? -6.057 -2.057 24.459 1.00 74.50 87 TRP A N 1
ATOM 692 C CA . TRP A 1 87 ? -4.683 -2.270 24.901 1.00 74.50 87 TRP A CA 1
ATOM 693 C C . TRP A 1 87 ? -4.662 -2.864 26.315 1.00 74.50 87 TRP A C 1
ATOM 695 O O . TRP A 1 87 ? -4.761 -2.183 27.342 1.00 74.50 87 TRP A O 1
ATOM 705 N N . PHE A 1 88 ? -4.562 -4.191 26.350 1.00 70.00 88 PHE A N 1
ATOM 706 C CA . PHE A 1 88 ? -4.359 -4.967 27.570 1.00 70.00 88 PHE A CA 1
ATOM 707 C C . PHE A 1 88 ? -2.855 -5.013 27.921 1.00 70.00 88 PHE A C 1
ATOM 709 O O . PHE A 1 88 ? -2.024 -4.577 27.130 1.00 70.00 88 PHE A O 1
ATOM 716 N N . GLY A 1 89 ? -2.482 -5.512 29.101 1.00 58.66 89 GLY A N 1
ATOM 717 C CA . GLY A 1 89 ? -1.101 -5.925 29.409 1.00 58.66 89 GLY A CA 1
ATOM 718 C C . GLY A 1 89 ? -0.253 -5.020 30.297 1.00 58.66 89 GLY A C 1
ATOM 719 O O . GLY A 1 89 ? 0.962 -5.205 30.360 1.00 58.66 89 GLY A O 1
ATOM 720 N N . ALA A 1 90 ? -0.869 -4.045 30.967 1.00 56.28 90 ALA A N 1
ATOM 721 C CA . ALA A 1 90 ? -0.193 -3.197 31.953 1.00 56.28 90 ALA A CA 1
ATOM 722 C C . ALA A 1 90 ? -0.259 -3.769 33.389 1.00 56.28 90 ALA A C 1
ATOM 724 O O . ALA A 1 90 ? 0.113 -3.085 34.338 1.00 56.28 90 ALA A O 1
ATOM 725 N N . GLY A 1 91 ? -0.780 -4.991 33.574 1.00 58.66 91 GLY A N 1
ATOM 726 C CA . GLY A 1 91 ? -0.943 -5.622 34.886 1.00 58.66 91 GLY A CA 1
ATOM 727 C C . GLY A 1 91 ? -2.220 -6.457 35.040 1.00 58.66 91 GLY A C 1
ATOM 728 O O . GLY A 1 91 ? -3.089 -6.513 34.169 1.00 58.66 91 GLY A O 1
ATOM 729 N N . LYS A 1 92 ? -2.348 -7.139 36.187 1.00 58.97 92 LYS A N 1
ATOM 730 C CA . LYS A 1 92 ? -3.539 -7.943 36.522 1.00 58.97 92 LYS A CA 1
ATOM 731 C C . LYS A 1 92 ? -4.781 -7.047 36.697 1.00 58.97 92 LYS A C 1
ATOM 733 O O . LYS A 1 92 ? -4.663 -5.989 37.307 1.00 58.97 92 LYS A O 1
ATOM 738 N N . PRO A 1 93 ? -5.979 -7.489 36.265 1.00 62.69 93 PRO A N 1
ATOM 739 C CA . PRO A 1 93 ? -6.293 -8.800 35.680 1.00 62.69 93 PRO A CA 1
ATOM 740 C C . PRO A 1 93 ? -6.033 -8.914 34.164 1.00 62.69 93 PRO A C 1
ATOM 742 O O . PRO A 1 93 ? -6.129 -10.009 33.620 1.00 62.69 93 PRO A O 1
ATOM 745 N N . PHE A 1 94 ? -5.668 -7.831 33.480 1.00 70.12 94 PHE A N 1
ATOM 746 C CA . PHE A 1 94 ? -5.596 -7.731 32.017 1.00 70.12 94 PHE A CA 1
ATOM 747 C C . PHE A 1 94 ? -4.219 -8.105 31.451 1.00 70.12 94 PHE A C 1
ATOM 749 O O . PHE A 1 94 ? -3.656 -7.383 30.643 1.00 70.12 94 PHE A O 1
ATOM 756 N N . SER A 1 95 ? -3.658 -9.225 31.897 1.00 72.06 95 SER A N 1
ATOM 757 C CA . SER A 1 95 ? -2.260 -9.606 31.664 1.00 72.06 95 SER A CA 1
ATOM 758 C C . SER A 1 95 ? -2.028 -10.259 30.285 1.00 72.06 95 SER A C 1
ATOM 760 O O . SER A 1 95 ? -2.620 -11.304 29.999 1.00 72.06 95 SER A O 1
ATOM 762 N N . TRP A 1 96 ? -1.106 -9.728 29.464 1.00 72.88 96 TRP A N 1
ATOM 763 C CA . TRP A 1 96 ? -0.622 -10.380 28.231 1.00 72.88 96 TRP A CA 1
ATOM 764 C C . TRP A 1 96 ? 0.051 -11.728 28.493 1.00 72.88 96 TRP A C 1
ATOM 766 O O . TRP A 1 96 ? -0.011 -12.634 27.660 1.00 72.88 96 TRP A O 1
ATOM 776 N N . ARG A 1 97 ? 0.635 -11.944 29.674 1.00 72.12 97 ARG A N 1
ATOM 777 C CA . ARG A 1 97 ? 1.163 -13.263 30.050 1.00 72.12 97 ARG A CA 1
ATOM 778 C C . ARG A 1 97 ? 0.092 -14.351 29.971 1.00 72.12 97 ARG A C 1
ATOM 780 O O . ARG A 1 97 ? 0.410 -15.476 29.582 1.00 72.12 97 ARG A O 1
ATOM 787 N N . ARG A 1 98 ? -1.164 -14.027 30.305 1.00 78.75 98 ARG A N 1
ATOM 788 C CA . ARG A 1 98 ? -2.311 -14.944 30.213 1.00 78.75 98 ARG A CA 1
ATOM 789 C C . ARG A 1 98 ? -3.056 -14.803 28.887 1.00 78.75 98 ARG A C 1
ATOM 791 O O . ARG A 1 98 ? -3.239 -15.806 28.205 1.00 78.75 98 ARG A O 1
ATOM 798 N N . PHE A 1 99 ? -3.440 -13.590 28.509 1.00 82.00 99 PHE A N 1
ATOM 799 C CA . PHE A 1 99 ? -4.301 -13.307 27.358 1.00 82.00 99 PHE A CA 1
ATOM 800 C C . PHE A 1 99 ? -3.521 -12.925 26.091 1.00 82.00 99 PHE A C 1
ATOM 802 O O . PHE A 1 99 ? -3.922 -12.038 25.354 1.00 82.00 99 PHE A O 1
ATOM 809 N N . ASN A 1 100 ? -2.387 -13.579 25.833 1.00 82.06 100 ASN A N 1
ATOM 810 C CA . ASN A 1 100 ? -1.601 -13.386 24.606 1.00 82.06 100 ASN A CA 1
ATOM 811 C C . ASN A 1 100 ? -2.272 -13.979 23.358 1.00 82.06 100 ASN A C 1
ATOM 813 O O . ASN A 1 100 ? -3.106 -14.882 23.453 1.00 82.06 100 ASN A O 1
ATOM 817 N N . MET A 1 101 ? -1.824 -13.528 22.184 1.00 86.12 101 MET A N 1
ATOM 818 C CA . MET A 1 101 ? -2.302 -13.983 20.874 1.00 86.12 101 MET A CA 1
ATOM 819 C C . MET A 1 101 ? -2.249 -15.510 20.709 1.00 86.12 101 MET A C 1
ATOM 821 O O . MET A 1 101 ? -3.270 -16.081 20.331 1.00 86.12 101 MET A O 1
ATOM 825 N N . PRO A 1 102 ? -1.155 -16.227 21.060 1.00 86.56 102 PRO A N 1
ATOM 826 C CA . PRO A 1 102 ? -1.151 -17.689 21.017 1.00 86.56 102 PRO A CA 1
ATOM 827 C C . PRO A 1 102 ? -2.296 -18.335 21.808 1.00 86.56 102 PRO A C 1
ATOM 829 O O . PRO A 1 102 ? -2.908 -19.290 21.335 1.00 86.56 102 PRO A O 1
ATOM 832 N N . ASN A 1 103 ? -2.611 -17.828 23.003 1.00 87.94 103 ASN A N 1
ATOM 833 C CA . ASN A 1 103 ? -3.702 -18.358 23.820 1.00 87.94 103 ASN A CA 1
ATOM 834 C C . ASN A 1 103 ? -5.077 -17.995 23.261 1.00 87.94 103 ASN A C 1
ATOM 836 O O . ASN A 1 103 ? -5.932 -18.869 23.180 1.00 87.94 103 ASN A O 1
ATOM 840 N N . ILE A 1 104 ? -5.283 -16.752 22.821 1.00 91.25 104 ILE A N 1
ATOM 841 C CA . ILE A 1 104 ? -6.548 -16.339 22.197 1.00 91.25 104 ILE A CA 1
ATOM 842 C C . ILE A 1 104 ? -6.806 -17.165 20.924 1.00 91.25 104 ILE A C 1
ATOM 844 O O . ILE A 1 104 ? -7.926 -17.613 20.678 1.00 91.25 104 ILE A O 1
ATOM 848 N N . ALA A 1 105 ? -5.774 -17.430 20.124 1.00 92.62 105 ALA A N 1
ATOM 849 C CA . ALA A 1 105 ? -5.897 -18.217 18.905 1.00 92.62 105 ALA A CA 1
ATOM 850 C C . ALA A 1 105 ? -6.189 -19.702 19.176 1.00 92.62 105 ALA A C 1
ATOM 852 O O . ALA A 1 105 ? -7.100 -20.273 18.566 1.00 92.62 105 ALA A O 1
ATOM 853 N N . LEU A 1 106 ? -5.422 -20.331 20.076 1.00 93.62 106 LEU A N 1
ATOM 854 C CA . LEU A 1 106 ? -5.302 -21.793 20.144 1.00 93.62 106 LEU A CA 1
ATOM 855 C C . LEU A 1 106 ? -5.873 -22.437 21.415 1.00 93.62 106 LEU A C 1
ATOM 857 O O . LEU A 1 106 ? -6.120 -23.642 21.408 1.00 93.62 106 LEU A O 1
ATOM 861 N N . ASP A 1 107 ? -6.109 -21.678 22.488 1.00 93.69 107 ASP A N 1
ATOM 862 C CA . ASP A 1 107 ? -6.656 -22.196 23.745 1.00 93.69 107 ASP A CA 1
ATOM 863 C C . ASP A 1 107 ? -8.115 -21.734 23.917 1.00 93.69 107 ASP A C 1
ATOM 865 O O . ASP A 1 107 ? -8.357 -20.587 24.297 1.00 93.69 107 ASP A O 1
ATOM 869 N N . PRO A 1 108 ? -9.120 -22.593 23.654 1.00 95.12 108 PRO A N 1
ATOM 870 C CA . PRO A 1 108 ? -10.522 -22.189 23.709 1.00 95.12 108 PRO A CA 1
ATOM 871 C C . PRO A 1 108 ? -10.978 -21.768 25.110 1.00 95.12 108 PRO A C 1
ATOM 873 O O . PRO A 1 108 ? -11.894 -20.956 25.214 1.00 95.12 108 PRO A O 1
ATOM 876 N N . VAL A 1 109 ? -10.356 -22.294 26.173 1.00 94.12 109 VAL A N 1
ATOM 877 C CA . VAL A 1 109 ? -10.723 -21.967 27.557 1.00 94.12 109 VAL A CA 1
ATOM 878 C C . VAL A 1 109 ? -10.214 -20.574 27.905 1.00 94.12 109 VAL A C 1
ATOM 880 O O . VAL A 1 109 ? -10.993 -19.732 28.343 1.00 94.12 109 VAL A O 1
ATOM 883 N N . ILE A 1 110 ? -8.929 -20.304 27.651 1.00 89.69 110 ILE A N 1
ATOM 884 C CA . ILE A 1 110 ? -8.348 -18.977 27.904 1.00 89.69 110 ILE A CA 1
ATOM 885 C C . ILE A 1 110 ? -8.959 -17.928 26.970 1.00 89.69 110 ILE A C 1
ATOM 887 O O . ILE A 1 110 ? -9.195 -16.800 27.398 1.00 89.69 110 ILE A O 1
ATOM 891 N N . ARG A 1 111 ? -9.254 -18.285 25.714 1.00 93.31 111 ARG A N 1
ATOM 892 C CA . ARG A 1 111 ? -9.960 -17.409 24.774 1.00 93.31 111 ARG A CA 1
ATOM 893 C C . ARG A 1 111 ? -11.328 -16.988 25.310 1.00 93.31 111 ARG A C 1
ATOM 895 O O . ARG A 1 111 ? -11.631 -15.801 25.280 1.00 93.31 111 ARG A O 1
ATOM 902 N N . GLN A 1 112 ? -12.145 -17.929 25.788 1.00 95.44 112 GLN A N 1
ATOM 903 C CA . GLN A 1 112 ? -13.462 -17.574 26.323 1.00 95.44 112 GLN A CA 1
ATOM 904 C C . GLN A 1 112 ? -13.326 -16.695 27.571 1.00 95.44 112 GLN A C 1
ATOM 906 O O . GLN A 1 112 ? -13.999 -15.678 27.682 1.00 95.44 112 GLN A O 1
ATOM 911 N N . GLU A 1 113 ? -12.388 -17.021 28.463 1.00 91.06 113 GLU A N 1
ATOM 912 C CA . GLU A 1 113 ? -12.108 -16.201 29.644 1.00 91.06 113 GLU A CA 1
ATOM 913 C C . GLU A 1 113 ? -11.653 -14.778 29.279 1.00 91.06 113 GLU A C 1
ATOM 915 O O . GLU A 1 113 ? -12.054 -13.820 29.941 1.00 91.06 113 GLU A O 1
ATOM 920 N N . PHE A 1 114 ? -10.848 -14.620 28.223 1.00 88.94 114 PHE A N 1
ATOM 921 C CA . PHE A 1 114 ? -10.453 -13.314 27.692 1.00 88.94 114 PHE A CA 1
ATOM 922 C C . PHE A 1 114 ? -11.667 -12.507 27.224 1.00 88.94 114 PHE A C 1
ATOM 924 O O . PHE A 1 114 ? -11.772 -11.312 27.510 1.00 88.94 114 PHE A O 1
ATOM 931 N N . PHE A 1 115 ? -12.604 -13.144 26.526 1.00 92.12 115 PHE A N 1
ATOM 932 C CA . PHE A 1 115 ? -13.815 -12.466 26.087 1.00 92.12 115 PHE A CA 1
ATOM 933 C C . PHE A 1 115 ? -14.690 -12.046 27.269 1.00 92.12 115 PHE A C 1
ATOM 935 O O . PHE A 1 115 ? -14.999 -10.861 27.394 1.00 92.12 115 PHE A O 1
ATOM 942 N N . ASP A 1 116 ? -14.960 -12.970 28.189 1.00 90.94 116 ASP A N 1
ATOM 943 C CA . ASP A 1 116 ? -15.828 -12.744 29.346 1.00 90.94 116 ASP A CA 1
ATOM 944 C C . ASP A 1 116 ? -15.252 -11.703 30.324 1.00 90.94 116 ASP A C 1
ATOM 946 O O . ASP A 1 116 ? -15.990 -10.921 30.923 1.00 90.94 116 ASP A O 1
ATOM 950 N N . THR A 1 117 ? -13.926 -11.683 30.502 1.00 84.88 117 THR A N 1
ATOM 951 C CA . THR A 1 117 ? -13.263 -10.852 31.525 1.00 84.88 117 THR A CA 1
ATOM 952 C C . THR A 1 117 ? -12.772 -9.516 30.971 1.00 84.88 117 THR A C 1
ATOM 954 O O . THR A 1 117 ? -12.680 -8.535 31.714 1.00 84.88 117 THR A O 1
ATOM 957 N N . CYS A 1 118 ? -12.418 -9.461 29.685 1.00 83.94 118 CYS A N 1
ATOM 958 C CA . CYS A 1 118 ? -11.709 -8.323 29.101 1.00 83.94 118 CYS A CA 1
ATOM 959 C C . CYS A 1 118 ? -12.495 -7.656 27.972 1.00 83.94 118 CYS A C 1
ATOM 961 O O . CYS A 1 118 ? -12.724 -6.453 28.031 1.00 83.94 118 CYS A O 1
ATOM 963 N N . THR A 1 119 ? -12.913 -8.413 26.956 1.00 88.75 119 THR A N 1
ATOM 964 C CA . THR A 1 119 ? -13.546 -7.831 25.756 1.00 88.75 119 THR A CA 1
ATOM 965 C C . THR A 1 119 ? -14.968 -7.357 26.032 1.00 88.75 119 THR A C 1
ATOM 967 O O . THR A 1 119 ? -15.308 -6.209 25.748 1.00 88.75 119 THR A O 1
ATOM 970 N N . ASP A 1 120 ? -15.795 -8.223 26.608 1.00 91.81 120 ASP A N 1
ATOM 971 C CA . ASP A 1 120 ? -17.219 -7.954 26.789 1.00 91.81 120 ASP A CA 1
ATOM 972 C C . ASP A 1 120 ? -17.478 -6.816 27.766 1.00 91.81 120 ASP A C 1
ATOM 974 O O . ASP A 1 120 ? -18.193 -5.876 27.403 1.00 91.81 120 ASP A O 1
ATOM 978 N N . PRO A 1 121 ? -16.857 -6.803 28.961 1.00 87.75 121 PRO A N 1
ATOM 979 C CA . PRO A 1 121 ? -17.125 -5.730 29.900 1.00 87.75 121 PRO A CA 1
ATOM 980 C C . PRO A 1 121 ? -16.591 -4.381 29.383 1.00 87.75 121 PRO A C 1
ATOM 982 O O . PRO A 1 121 ? -17.156 -3.337 29.708 1.00 87.75 121 PRO A O 1
ATOM 985 N N . TYR A 1 122 ? -15.572 -4.385 28.512 1.00 86.25 122 TYR A N 1
ATOM 986 C CA . TYR A 1 122 ? -15.092 -3.188 27.821 1.00 86.25 122 TYR A CA 1
ATOM 987 C C . TYR A 1 122 ? -16.119 -2.634 26.834 1.00 86.25 122 TYR A C 1
ATOM 989 O O . TYR A 1 122 ? -16.503 -1.466 26.935 1.00 86.25 122 TYR A O 1
ATOM 997 N N . ILE A 1 123 ? -16.604 -3.464 25.910 1.00 91.19 123 ILE A N 1
ATOM 998 C CA . ILE A 1 123 ? -17.607 -3.045 24.924 1.00 91.19 123 ILE A CA 1
ATOM 999 C C . ILE A 1 123 ? -18.893 -2.589 25.638 1.00 91.19 123 ILE A C 1
ATOM 1001 O O . ILE A 1 123 ? -19.495 -1.573 25.276 1.00 91.19 123 ILE A O 1
ATOM 1005 N N . GLU A 1 124 ? -19.295 -3.289 26.700 1.00 90.88 124 GLU A N 1
ATOM 1006 C CA . GLU A 1 124 ? -20.465 -2.951 27.515 1.00 90.88 124 GLU A CA 1
ATOM 1007 C C . GLU A 1 124 ? -20.294 -1.640 28.294 1.00 90.88 124 GLU A C 1
ATOM 1009 O O . GLU A 1 124 ? -21.248 -0.860 28.393 1.00 90.88 124 GLU A O 1
ATOM 1014 N N . HIS A 1 125 ? -19.090 -1.348 28.796 1.00 85.88 125 HIS A N 1
ATOM 1015 C CA . HIS A 1 125 ? -18.799 -0.097 29.493 1.00 85.88 125 HIS A CA 1
ATOM 1016 C C . HIS A 1 125 ? -19.048 1.122 28.597 1.00 85.88 125 HIS A C 1
ATOM 1018 O O . HIS A 1 125 ? -19.799 2.020 28.995 1.00 85.88 125 HIS A O 1
ATOM 1024 N N . TRP A 1 126 ? -18.492 1.124 27.382 1.00 86.62 126 TRP A N 1
ATOM 1025 C CA . TRP A 1 126 ? -18.654 2.212 26.406 1.00 86.62 126 TRP A CA 1
ATOM 1026 C C . TRP A 1 126 ? -20.042 2.258 25.768 1.00 86.62 126 TRP A C 1
ATOM 1028 O O . TRP A 1 126 ? -20.473 3.300 25.266 1.00 86.62 126 TRP A O 1
ATOM 1038 N N . GLY A 1 127 ? -20.775 1.150 25.845 1.00 90.50 127 GLY A N 1
ATOM 1039 C CA . GLY A 1 127 ? -22.076 0.983 25.226 1.00 90.50 127 GLY A CA 1
ATOM 1040 C C . GLY A 1 127 ? -21.913 0.574 23.760 1.00 90.50 127 GLY A C 1
ATOM 1041 O O . GLY A 1 127 ? -21.525 1.418 22.953 1.00 90.50 127 GLY A O 1
ATOM 1042 N N . PRO A 1 128 ? -22.298 -0.658 23.375 1.00 94.19 128 PRO A N 1
ATOM 1043 C CA . PRO A 1 128 ? -22.094 -1.183 22.021 1.00 94.19 128 PRO A CA 1
ATOM 1044 C C . PRO A 1 128 ? -22.600 -0.247 20.912 1.00 94.19 128 PRO A C 1
ATOM 1046 O O . PRO A 1 128 ? -21.946 -0.056 19.899 1.00 94.19 128 PRO A O 1
ATOM 1049 N N . LYS A 1 129 ? -23.739 0.417 21.147 1.00 94.00 129 LYS A N 1
ATOM 1050 C CA . LYS A 1 129 ? -24.366 1.368 20.212 1.00 94.00 129 LYS A CA 1
ATOM 1051 C C . LYS A 1 129 ? -23.562 2.650 19.946 1.00 94.00 129 LYS A C 1
ATOM 1053 O O . LYS A 1 129 ? -23.909 3.387 19.030 1.00 94.00 129 LYS A O 1
ATOM 1058 N N . ASN A 1 130 ? -22.590 2.971 20.800 1.00 94.50 130 ASN A N 1
ATOM 1059 C CA . ASN A 1 130 ? -21.759 4.168 20.672 1.00 94.50 130 ASN A CA 1
ATOM 1060 C C . ASN A 1 130 ? -20.456 3.871 19.916 1.00 94.50 130 ASN A C 1
ATOM 1062 O O . ASN A 1 130 ? -19.753 4.806 19.546 1.00 94.50 130 ASN A O 1
ATOM 1066 N N . LEU A 1 131 ? -20.122 2.593 19.714 1.00 95.00 131 LEU A N 1
ATOM 1067 C CA . LEU A 1 131 ? -18.904 2.163 19.043 1.00 95.00 131 LEU A CA 1
ATOM 1068 C C . LEU A 1 131 ? -19.200 1.853 17.577 1.00 95.00 131 LEU A C 1
ATOM 1070 O O . LEU A 1 131 ? -20.160 1.160 17.255 1.00 95.00 131 LEU A O 1
ATOM 1074 N N . TYR A 1 132 ? -18.349 2.364 16.694 1.00 96.31 132 TYR A N 1
ATOM 1075 C CA . TYR A 1 132 ? -18.344 2.014 15.278 1.00 96.31 132 TYR A CA 1
ATOM 1076 C C . TYR A 1 132 ? -17.440 0.808 15.019 1.00 96.31 132 TYR A C 1
ATOM 1078 O O . TYR A 1 132 ? -17.837 -0.116 14.312 1.00 96.31 132 TYR A O 1
ATOM 1086 N N . ALA A 1 133 ? -16.245 0.798 15.616 1.00 95.62 133 ALA A N 1
ATOM 1087 C CA . ALA A 1 133 ? -15.314 -0.313 15.493 1.00 95.62 133 ALA A CA 1
ATOM 1088 C C . ALA A 1 133 ? -14.511 -0.555 16.777 1.00 95.62 133 ALA A C 1
ATOM 1090 O O . ALA A 1 133 ? -14.346 0.339 17.610 1.00 95.62 133 ALA A O 1
ATOM 1091 N N . VAL A 1 134 ? -13.969 -1.761 16.905 1.00 93.69 134 VAL A N 1
ATOM 1092 C CA . VAL A 1 134 ? -12.992 -2.135 17.932 1.00 93.69 134 VAL A CA 1
ATOM 1093 C C . VAL A 1 134 ? -11.787 -2.808 17.292 1.00 93.69 134 VAL A C 1
ATOM 1095 O O . VAL A 1 134 ? -11.918 -3.466 16.261 1.00 93.69 134 VAL A O 1
ATOM 1098 N N . HIS A 1 135 ? -10.610 -2.683 17.898 1.00 88.12 135 HIS A N 1
ATOM 1099 C CA . HIS A 1 135 ? -9.454 -3.466 17.473 1.00 88.12 135 HIS A CA 1
ATOM 1100 C C . HIS A 1 135 ? -8.559 -3.893 18.621 1.00 88.12 135 HIS A C 1
ATOM 1102 O O . HIS A 1 135 ? -8.356 -3.160 19.588 1.00 88.12 135 HIS A O 1
ATOM 1108 N N . LEU A 1 136 ? -8.000 -5.090 18.477 1.00 82.62 136 LEU A N 1
ATOM 1109 C CA . LEU A 1 136 ? -6.999 -5.641 19.375 1.00 82.62 136 LEU A CA 1
ATOM 1110 C C . LEU A 1 136 ? -5.616 -5.143 18.921 1.00 82.62 136 LEU A C 1
ATOM 1112 O O . LEU A 1 136 ? -5.257 -5.296 17.755 1.00 82.62 136 LEU A O 1
ATOM 1116 N N . MET A 1 137 ? -4.873 -4.471 19.804 1.00 70.75 137 MET A N 1
ATOM 1117 C CA . MET A 1 137 ? -3.586 -3.849 19.455 1.00 70.75 137 MET A CA 1
ATOM 1118 C C . MET A 1 137 ? -2.456 -4.867 19.279 1.00 70.75 137 MET A C 1
ATOM 1120 O O . MET A 1 137 ? -2.256 -5.683 20.173 1.00 70.75 137 MET A O 1
ATOM 1124 N N . GLU A 1 138 ? -1.645 -4.706 18.229 1.00 60.31 138 GLU A N 1
ATOM 1125 C CA . GLU A 1 138 ? -0.356 -5.367 17.965 1.00 60.31 138 GLU A CA 1
ATOM 1126 C C . GLU A 1 138 ? 0.630 -4.253 17.554 1.00 60.31 138 GLU A C 1
ATOM 1128 O O . GLU A 1 138 ? 0.438 -3.614 16.530 1.00 60.31 138 GLU A O 1
ATOM 1133 N N . GLU A 1 139 ? 1.586 -3.883 18.412 1.00 53.03 139 GLU A N 1
ATOM 1134 C CA . GLU A 1 139 ? 2.621 -2.877 18.052 1.00 53.03 139 GLU A CA 1
ATOM 1135 C C . GLU A 1 139 ? 3.964 -3.187 18.742 1.00 53.03 139 GLU A C 1
ATOM 1137 O O . GLU A 1 139 ? 5.027 -2.845 18.231 1.00 53.03 139 GLU A O 1
ATOM 1142 N N . THR A 1 140 ? 3.954 -3.868 19.899 1.00 53.41 140 THR A N 1
ATOM 1143 C CA . THR A 1 140 ? 5.136 -3.975 20.779 1.00 53.41 140 THR A CA 1
ATOM 1144 C C . THR A 1 140 ? 5.580 -5.401 21.121 1.00 53.41 140 THR A C 1
ATOM 1146 O O . THR A 1 140 ? 6.527 -5.576 21.884 1.00 53.41 140 THR A O 1
ATOM 1149 N N . GLY A 1 141 ? 4.917 -6.441 20.610 1.00 58.09 141 GLY A N 1
ATOM 1150 C CA . GLY A 1 141 ? 5.231 -7.857 20.881 1.00 58.09 141 GLY A CA 1
ATOM 1151 C C . GLY A 1 141 ? 4.935 -8.409 22.245 1.00 58.09 141 GLY A C 1
ATOM 1152 O O . GLY A 1 141 ? 4.912 -9.627 22.430 1.00 58.09 141 GLY A O 1
ATOM 1153 N N . MET A 1 142 ? 4.602 -7.528 23.175 1.00 60.97 142 MET A N 1
ATOM 1154 C CA . MET A 1 142 ? 4.060 -7.871 24.482 1.00 60.97 142 MET A CA 1
ATOM 1155 C C . MET A 1 142 ? 2.874 -8.841 24.343 1.00 60.97 142 MET A C 1
ATOM 1157 O O . MET A 1 142 ? 2.754 -9.803 25.102 1.00 60.97 142 MET A O 1
ATOM 1161 N N . GLN A 1 143 ? 2.086 -8.684 23.276 1.00 70.31 143 GLN A N 1
ATOM 1162 C CA . GLN A 1 143 ? 0.951 -9.518 22.892 1.00 70.31 143 GLN A CA 1
ATOM 1163 C C . GLN A 1 143 ? 1.286 -10.994 22.652 1.00 70.31 143 GLN A C 1
ATOM 1165 O O . GLN A 1 143 ? 0.376 -11.820 22.671 1.00 70.31 143 GLN A O 1
ATOM 1170 N N . PHE A 1 144 ? 2.554 -11.359 22.441 1.00 70.25 144 PHE A N 1
ATOM 1171 C CA . PHE A 1 144 ? 2.985 -12.755 22.324 1.00 70.25 144 PHE A CA 1
ATOM 1172 C C . PHE A 1 144 ? 3.390 -13.378 23.666 1.00 70.25 144 PHE A C 1
ATOM 1174 O O . PHE A 1 144 ? 3.646 -14.585 23.716 1.00 70.25 144 PHE A O 1
ATOM 1181 N N . GLY A 1 145 ? 3.356 -12.625 24.777 1.00 55.41 145 GLY A N 1
ATOM 1182 C CA . GLY A 1 145 ? 3.354 -13.247 26.098 1.00 55.41 145 GLY A CA 1
ATOM 1183 C C . GLY A 1 145 ? 4.004 -12.535 27.275 1.00 55.41 145 GLY A C 1
ATOM 1184 O O . GLY A 1 145 ? 4.176 -13.231 28.279 1.00 55.41 145 GLY A O 1
ATOM 1185 N N . TRP A 1 146 ? 4.392 -11.258 27.199 1.00 57.28 146 TRP A N 1
ATOM 1186 C CA . TRP A 1 146 ? 5.171 -10.580 28.255 1.00 57.28 146 TRP A CA 1
ATOM 1187 C C . TRP A 1 146 ? 4.467 -9.286 28.721 1.00 57.28 146 TRP A C 1
ATOM 1189 O O . TRP A 1 146 ? 3.882 -8.583 27.902 1.00 57.28 146 TRP A O 1
ATOM 1199 N N . GLU A 1 147 ? 4.470 -8.990 30.029 1.00 51.91 147 GLU A N 1
ATOM 1200 C CA . GLU A 1 147 ? 3.883 -7.749 30.583 1.00 51.91 147 GLU A CA 1
ATOM 1201 C C . GLU A 1 147 ? 4.795 -6.539 30.349 1.00 51.91 147 GLU A C 1
ATOM 1203 O O . GLU A 1 147 ? 6.015 -6.688 30.315 1.00 51.91 147 GLU A O 1
ATOM 1208 N N . ALA A 1 148 ? 4.210 -5.338 30.281 1.00 42.56 148 ALA A N 1
ATOM 1209 C CA . ALA A 1 148 ? 4.959 -4.082 30.175 1.00 42.56 148 ALA A CA 1
ATOM 1210 C C . ALA A 1 148 ? 5.761 -3.708 31.446 1.00 42.56 148 ALA A C 1
ATOM 1212 O O . ALA A 1 148 ? 6.602 -2.822 31.363 1.00 42.56 148 ALA A O 1
ATOM 1213 N N . ASP A 1 149 ? 5.529 -4.376 32.587 1.00 40.00 149 ASP A N 1
ATOM 1214 C CA . ASP A 1 149 ? 6.012 -3.939 33.913 1.00 40.00 149 ASP A CA 1
ATOM 1215 C C . ASP A 1 149 ? 6.549 -5.063 34.837 1.00 40.00 149 ASP A C 1
ATOM 1217 O O . ASP A 1 149 ? 6.518 -4.942 36.060 1.00 40.00 149 ASP A O 1
ATOM 1221 N N . GLU A 1 150 ? 7.109 -6.156 34.307 1.00 33.25 150 GLU A N 1
ATOM 1222 C CA . GLU A 1 150 ? 7.995 -7.018 35.120 1.00 33.25 150 GLU A CA 1
ATOM 1223 C C . GLU A 1 150 ? 9.450 -6.837 34.667 1.00 33.25 150 GLU A C 1
ATOM 1225 O O . GLU A 1 150 ? 9.954 -7.555 33.803 1.00 33.25 150 GLU A O 1
ATOM 1230 N N . ALA A 1 151 ? 10.130 -5.850 35.264 1.00 31.11 151 ALA A N 1
ATOM 1231 C CA . ALA A 1 151 ? 11.588 -5.798 35.269 1.00 31.11 151 ALA A CA 1
ATOM 1232 C C . ALA A 1 151 ? 12.142 -7.083 35.912 1.00 31.11 151 ALA A C 1
ATOM 1234 O O . ALA A 1 151 ? 11.556 -7.634 36.847 1.00 31.11 151 ALA A O 1
ATOM 1235 N N . GLY A 1 152 ? 13.252 -7.585 35.370 1.00 31.84 152 GLY A N 1
ATOM 1236 C CA . GLY A 1 152 ? 13.868 -8.832 35.806 1.00 31.84 152 GLY A CA 1
ATOM 1237 C C . GLY A 1 152 ? 14.173 -8.865 37.304 1.00 31.84 152 GLY A C 1
ATOM 1238 O O . GLY A 1 152 ? 14.693 -7.902 37.840 1.00 31.84 152 GLY A O 1
ATOM 1239 N N . TYR A 1 153 ? 13.902 -10.022 37.913 1.00 30.91 153 TYR A N 1
ATOM 1240 C CA . TYR A 1 153 ? 14.176 -10.419 39.302 1.00 30.91 153 TYR A CA 1
ATOM 1241 C C . TYR A 1 153 ? 13.698 -9.467 40.433 1.00 30.91 153 TYR A C 1
ATOM 1243 O O . TYR A 1 153 ? 13.647 -8.256 40.282 1.00 30.91 153 TYR A O 1
ATOM 1251 N N . PRO A 1 154 ? 13.353 -10.000 41.623 1.00 29.12 154 PRO A N 1
ATOM 1252 C CA . PRO A 1 154 ? 12.718 -9.228 42.703 1.00 29.12 154 PRO A CA 1
ATOM 1253 C C . PRO A 1 154 ? 13.540 -8.078 43.328 1.00 29.12 154 PRO A C 1
ATOM 1255 O O . PRO A 1 154 ? 13.027 -7.421 44.233 1.00 29.12 154 PRO A O 1
ATOM 1258 N N . ASP A 1 155 ? 14.783 -7.834 42.896 1.00 34.22 155 ASP A N 1
ATOM 1259 C CA . ASP A 1 155 ? 15.786 -7.130 43.707 1.00 34.22 155 ASP A CA 1
ATOM 1260 C C . ASP A 1 155 ? 16.352 -5.825 43.090 1.00 34.22 155 ASP A C 1
ATOM 1262 O O . ASP A 1 155 ? 17.244 -5.230 43.697 1.00 34.22 155 ASP A O 1
ATOM 1266 N N . ASP A 1 156 ? 15.868 -5.335 41.936 1.00 28.56 156 ASP A N 1
ATOM 1267 C CA . ASP A 1 156 ? 16.423 -4.122 41.289 1.00 28.56 156 ASP A CA 1
ATOM 1268 C C . ASP A 1 156 ? 15.484 -2.886 41.358 1.00 28.56 156 ASP A C 1
ATOM 1270 O O . ASP A 1 156 ? 14.352 -2.944 40.869 1.00 28.56 156 ASP A O 1
ATOM 1274 N N . PRO A 1 157 ? 15.906 -1.757 41.975 1.00 28.70 157 PRO A N 1
ATOM 1275 C CA . PRO A 1 157 ? 15.038 -0.613 42.265 1.00 28.70 157 PRO A CA 1
ATOM 1276 C C . PRO A 1 157 ? 14.979 0.506 41.201 1.00 28.70 157 PRO A C 1
ATOM 1278 O O . PRO A 1 157 ? 14.389 1.549 41.491 1.00 28.70 157 PRO A O 1
ATOM 1281 N N . VAL A 1 158 ? 15.546 0.362 39.994 1.00 30.47 158 VAL A N 1
ATOM 1282 C CA . VAL A 1 158 ? 15.499 1.436 38.971 1.00 30.47 158 VAL A CA 1
ATOM 1283 C C . VAL A 1 158 ? 15.140 0.891 37.582 1.00 30.47 158 VAL A C 1
ATOM 1285 O O . VAL A 1 158 ? 15.985 0.434 36.824 1.00 30.47 158 VAL A O 1
ATOM 1288 N N . GLY A 1 159 ? 13.852 0.962 37.235 1.00 37.12 159 GLY A N 1
ATOM 1289 C CA . GLY A 1 159 ? 13.323 0.571 35.929 1.00 37.12 159 GLY A CA 1
ATOM 1290 C C . GLY A 1 159 ? 13.617 1.603 34.842 1.00 37.12 159 GLY A C 1
ATOM 1291 O O . GLY A 1 159 ? 12.832 2.520 34.643 1.00 37.12 159 GLY A O 1
ATOM 1292 N N . TYR A 1 160 ? 14.739 1.435 34.150 1.00 28.83 160 TYR A N 1
ATOM 1293 C CA . TYR A 1 160 ? 14.959 1.785 32.744 1.00 28.83 160 TYR A CA 1
ATOM 1294 C C . TYR A 1 160 ? 16.221 1.039 32.298 1.00 28.83 160 TYR A C 1
ATOM 1296 O O . TYR A 1 160 ? 17.274 1.235 32.889 1.00 28.83 160 TYR A O 1
ATOM 1304 N N . ASP A 1 161 ? 16.082 0.194 31.274 1.00 41.38 161 ASP A N 1
ATOM 1305 C CA . ASP A 1 161 ? 17.168 -0.430 30.500 1.00 41.38 161 ASP A CA 1
ATOM 1306 C C . ASP A 1 161 ? 18.347 -1.017 31.302 1.00 41.38 161 ASP A C 1
ATOM 1308 O O . ASP A 1 161 ? 19.373 -0.377 31.515 1.00 41.38 161 ASP A O 1
ATOM 1312 N N . ASN A 1 162 ? 18.228 -2.295 31.668 1.00 27.28 162 ASN A N 1
ATOM 1313 C CA . ASN A 1 162 ? 19.306 -3.048 32.313 1.00 27.28 162 ASN A CA 1
ATOM 1314 C C . ASN A 1 162 ? 20.075 -3.973 31.359 1.00 27.28 162 ASN A C 1
ATOM 1316 O O . ASN A 1 162 ? 20.625 -4.983 31.800 1.00 27.28 162 ASN A O 1
ATOM 1320 N N . HIS A 1 163 ? 20.102 -3.697 30.047 1.00 34.47 163 HIS A N 1
ATOM 1321 C CA . HIS A 1 163 ? 20.776 -4.571 29.070 1.00 34.47 163 HIS A CA 1
ATOM 1322 C C . HIS A 1 163 ? 20.351 -6.062 29.153 1.00 34.47 163 HIS A C 1
ATOM 1324 O O . HIS A 1 163 ? 21.034 -6.946 28.639 1.00 34.47 163 HIS A O 1
ATOM 1330 N N . SER A 1 164 ? 19.199 -6.339 29.775 1.00 31.02 164 SER A N 1
ATOM 1331 C CA . SER A 1 164 ? 18.645 -7.668 30.061 1.00 31.02 164 SER A CA 1
ATOM 1332 C C . SER A 1 164 ? 17.184 -7.798 29.616 1.00 31.02 164 SER A C 1
ATOM 1334 O O . SER A 1 164 ? 16.483 -8.725 30.008 1.00 31.02 164 SER A O 1
ATOM 1336 N N . CYS A 1 165 ? 16.7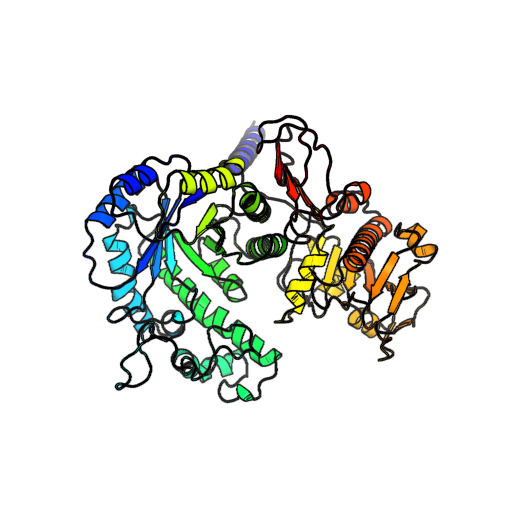22 -6.914 28.728 1.00 31.64 165 CYS A N 1
ATOM 1337 C CA . CYS A 1 165 ? 15.374 -6.874 28.139 1.00 31.64 165 CYS A CA 1
ATOM 1338 C C . CYS A 1 165 ? 15.023 -8.092 27.238 1.00 31.64 165 CYS A C 1
ATOM 1340 O O . CYS A 1 165 ? 14.135 -8.019 26.393 1.00 31.64 165 CYS A O 1
ATOM 1342 N N . TRP A 1 166 ? 15.761 -9.199 27.345 1.00 39.97 166 TRP A N 1
ATOM 1343 C CA . TRP A 1 166 ? 16.287 -9.868 26.161 1.00 39.97 166 TRP A CA 1
ATOM 1344 C C . TRP A 1 166 ? 16.794 -11.304 26.402 1.00 39.97 166 TRP A C 1
ATOM 1346 O O . TRP A 1 166 ? 17.791 -11.700 25.804 1.00 39.97 166 TRP A O 1
ATOM 1356 N N . ASP A 1 167 ? 16.123 -12.158 27.178 1.00 31.91 167 ASP A N 1
ATOM 1357 C CA . ASP A 1 167 ? 16.506 -13.590 27.148 1.00 31.91 167 ASP A CA 1
ATOM 1358 C C . ASP A 1 167 ? 16.268 -14.237 25.757 1.00 31.91 167 ASP A C 1
ATOM 1360 O O . ASP A 1 167 ? 16.707 -15.356 25.489 1.00 31.91 167 ASP A O 1
ATOM 1364 N N . ASN A 1 168 ? 15.640 -13.497 24.830 1.00 33.28 168 ASN A N 1
ATOM 1365 C CA . ASN A 1 168 ? 16.118 -13.374 23.449 1.00 33.28 168 ASN A CA 1
ATOM 1366 C C . ASN A 1 168 ? 15.507 -12.108 22.803 1.00 33.28 168 ASN A C 1
ATOM 1368 O O . ASN A 1 168 ? 14.289 -12.090 22.602 1.00 33.28 168 ASN A O 1
ATOM 1372 N N . PRO A 1 169 ? 16.274 -11.057 22.449 1.00 32.97 169 PRO A N 1
ATOM 1373 C CA . PRO A 1 169 ? 15.763 -10.039 21.543 1.00 32.97 169 PRO A CA 1
ATOM 1374 C C . PRO A 1 169 ? 15.349 -10.653 20.223 1.00 32.97 169 PRO A C 1
ATOM 1376 O O . PRO A 1 169 ? 15.850 -11.709 19.838 1.00 32.97 169 PRO A O 1
ATOM 1379 N N . ALA A 1 170 ? 14.537 -9.919 19.464 1.00 34.00 170 ALA A N 1
ATOM 1380 C CA . ALA A 1 170 ? 14.647 -9.949 18.017 1.00 34.00 170 ALA A CA 1
ATOM 1381 C C . ALA A 1 170 ? 16.139 -9.839 17.670 1.00 34.00 170 ALA A C 1
ATOM 1383 O O . ALA A 1 170 ? 16.707 -8.746 17.724 1.00 34.00 170 ALA A O 1
ATOM 1384 N N . SER A 1 171 ? 16.816 -10.968 17.435 1.00 29.66 171 SER A N 1
ATOM 1385 C CA . SER A 1 171 ? 18.237 -10.904 17.123 1.00 29.66 171 SER A CA 1
ATOM 1386 C C . SER A 1 171 ? 18.375 -10.004 15.898 1.00 29.66 171 SER A C 1
ATOM 1388 O O . SER A 1 171 ? 17.501 -9.983 15.027 1.00 29.66 171 SER A O 1
ATOM 1390 N N . TRP A 1 172 ? 19.425 -9.194 15.848 1.00 30.92 172 TRP A N 1
ATOM 1391 C CA . TRP A 1 172 ? 19.634 -8.271 14.733 1.00 30.92 172 TRP A CA 1
ATOM 1392 C C . TRP A 1 172 ? 19.723 -8.999 13.377 1.00 30.92 172 TRP A C 1
ATOM 1394 O O . TRP A 1 172 ? 19.465 -8.396 12.341 1.00 30.92 172 TRP A O 1
ATOM 1404 N N . GLU A 1 173 ? 19.982 -10.310 13.386 1.00 35.78 173 GLU A N 1
ATOM 1405 C CA . GLU A 1 173 ? 19.892 -11.198 12.223 1.00 35.78 173 GLU A CA 1
ATOM 1406 C C . GLU A 1 173 ? 18.448 -11.524 11.779 1.00 35.78 173 GLU A C 1
ATOM 1408 O O . GLU A 1 173 ? 18.245 -11.991 10.664 1.00 35.78 173 GLU A O 1
ATOM 1413 N N . TRP A 1 174 ? 17.443 -11.315 12.636 1.00 33.12 174 TRP A N 1
ATOM 1414 C CA . TRP A 1 174 ? 16.029 -11.676 12.437 1.00 33.12 174 TRP A CA 1
ATOM 1415 C C . TRP A 1 174 ? 15.104 -10.455 12.330 1.00 33.12 174 TRP A C 1
ATOM 1417 O O . TRP A 1 174 ? 13.898 -10.607 12.514 1.00 33.12 174 TRP A O 1
ATOM 1427 N N . GLY A 1 175 ? 15.656 -9.261 12.076 1.00 36.53 175 GLY A N 1
ATOM 1428 C CA . GLY A 1 175 ? 14.918 -8.046 11.712 1.00 36.53 175 GLY A CA 1
ATOM 1429 C C . GLY A 1 175 ? 13.640 -7.807 12.520 1.00 36.53 175 GLY A C 1
ATOM 1430 O O . GLY A 1 175 ? 12.562 -8.120 12.039 1.00 36.53 175 GLY A O 1
ATOM 1431 N N . ARG A 1 176 ? 13.743 -7.261 13.741 1.00 38.81 176 ARG A N 1
ATOM 1432 C CA . ARG A 1 176 ? 12.582 -6.892 14.583 1.00 38.81 176 ARG A CA 1
ATOM 1433 C C . ARG A 1 176 ? 11.476 -7.969 14.658 1.00 38.81 176 ARG A C 1
ATOM 1435 O O . ARG A 1 176 ? 10.309 -7.614 14.715 1.00 38.81 176 ARG A O 1
ATOM 1442 N N . ASN A 1 177 ? 11.789 -9.270 14.648 1.00 41.97 177 ASN A N 1
ATOM 1443 C CA . ASN A 1 177 ? 10.741 -10.280 14.814 1.00 41.97 177 ASN A CA 1
ATOM 1444 C C . ASN A 1 177 ? 10.244 -10.325 16.262 1.00 41.97 177 ASN A C 1
ATOM 1446 O O . ASN A 1 177 ? 10.954 -10.715 17.186 1.00 41.97 177 ASN A O 1
ATOM 1450 N N . ILE A 1 178 ? 8.988 -9.925 16.399 1.00 53.31 178 ILE A N 1
ATOM 1451 C CA . ILE A 1 178 ? 8.241 -9.631 17.618 1.00 53.31 178 ILE A CA 1
ATOM 1452 C C . ILE A 1 178 ? 7.814 -10.922 18.380 1.00 53.31 178 ILE A C 1
ATOM 1454 O O . ILE A 1 178 ? 7.349 -10.869 19.516 1.00 53.31 178 ILE A O 1
ATOM 1458 N N . SER A 1 179 ? 8.038 -12.109 17.794 1.00 60.88 179 SER A N 1
ATOM 1459 C CA . SER A 1 179 ? 7.483 -13.398 18.241 1.00 60.88 179 SER A CA 1
ATOM 1460 C C . SER A 1 179 ? 8.477 -14.577 18.178 1.00 60.88 179 SER A C 1
ATOM 1462 O O . SER A 1 179 ? 8.214 -15.580 17.528 1.00 60.88 179 SER A O 1
ATOM 1464 N N . GLY A 1 180 ? 9.646 -14.514 18.825 1.00 68.75 180 GLY A N 1
ATOM 1465 C CA . GLY A 1 180 ? 10.694 -15.553 18.704 1.00 68.75 180 GLY A CA 1
ATOM 1466 C C . GLY A 1 180 ? 10.321 -16.977 19.200 1.00 68.75 180 GLY A C 1
ATOM 1467 O O . GLY A 1 180 ? 9.518 -17.123 20.123 1.00 68.75 180 GLY A O 1
ATOM 1468 N N . PRO A 1 181 ? 10.954 -18.053 18.674 1.00 73.94 181 PRO A N 1
ATOM 1469 C CA . PRO A 1 181 ? 10.606 -19.461 18.973 1.00 73.94 181 PRO A CA 1
ATOM 1470 C C . PRO A 1 181 ? 10.847 -19.895 20.430 1.00 73.94 181 PRO A C 1
ATOM 1472 O O . PRO A 1 181 ? 10.431 -20.977 20.851 1.00 73.94 181 PRO A O 1
ATOM 1475 N N . TYR A 1 182 ? 11.520 -19.055 21.219 1.00 70.44 182 TYR A N 1
ATOM 1476 C CA . TYR A 1 182 ? 11.795 -19.289 22.637 1.00 70.44 182 TYR A CA 1
ATOM 1477 C C . TYR A 1 182 ? 10.751 -18.708 23.583 1.00 70.44 182 TYR A C 1
ATOM 1479 O O . TYR A 1 182 ? 10.753 -19.065 24.763 1.00 70.44 182 TYR A O 1
ATOM 1487 N N . VAL A 1 183 ? 9.846 -17.861 23.087 1.00 72.88 183 VAL A N 1
ATOM 1488 C CA . VAL A 1 183 ? 8.747 -17.310 23.882 1.00 72.88 183 VAL A CA 1
ATOM 1489 C C . VAL A 1 183 ? 7.920 -18.474 24.430 1.00 72.88 183 VAL A C 1
ATOM 1491 O O . VAL A 1 183 ? 7.361 -19.253 23.663 1.00 72.88 183 VAL A O 1
ATOM 1494 N N . LEU A 1 184 ? 7.829 -18.622 25.756 1.00 72.56 184 LEU A N 1
ATOM 1495 C CA . LEU A 1 184 ? 7.196 -19.795 26.387 1.00 72.56 184 LEU A CA 1
ATOM 1496 C C . LEU A 1 184 ? 5.741 -20.013 25.939 1.00 72.56 184 LEU A C 1
ATOM 1498 O O . LEU A 1 184 ? 5.322 -21.153 25.728 1.00 72.56 184 LEU A O 1
ATOM 1502 N N . ASN A 1 185 ? 4.996 -18.923 25.743 1.00 75.00 185 ASN A N 1
ATOM 1503 C CA . ASN A 1 185 ? 3.613 -18.959 25.265 1.00 75.00 185 ASN A CA 1
ATOM 1504 C C . ASN A 1 185 ? 3.476 -19.432 23.812 1.00 75.00 185 ASN A C 1
ATOM 1506 O O . ASN A 1 185 ? 2.429 -19.958 23.449 1.00 75.00 185 ASN A O 1
ATOM 1510 N N . ILE A 1 186 ? 4.541 -19.331 23.017 1.00 79.56 186 ILE A N 1
ATOM 1511 C CA . ILE A 1 186 ? 4.624 -19.905 21.673 1.00 79.56 186 ILE A CA 1
ATOM 1512 C C . ILE A 1 186 ? 5.161 -21.338 21.747 1.00 79.56 186 ILE A C 1
ATOM 1514 O O . ILE A 1 186 ? 4.564 -22.262 21.198 1.00 79.56 186 ILE A O 1
ATOM 1518 N N . ARG A 1 187 ? 6.268 -21.546 22.469 1.00 79.88 187 ARG A N 1
ATOM 1519 C CA . ARG A 1 187 ? 7.022 -22.807 22.521 1.00 79.88 187 ARG A CA 1
ATOM 1520 C C . ARG A 1 187 ? 6.191 -23.994 23.002 1.00 79.88 187 ARG A C 1
ATOM 1522 O O . ARG A 1 187 ? 6.443 -25.122 22.580 1.00 79.88 187 ARG A O 1
ATOM 1529 N N . LYS A 1 188 ? 5.182 -23.770 23.850 1.00 84.38 188 LYS A N 1
ATOM 1530 C CA . LYS A 1 188 ? 4.249 -24.833 24.266 1.00 84.38 188 LYS A CA 1
ATOM 1531 C C . LYS A 1 188 ? 3.451 -25.440 23.100 1.00 84.38 188 LYS A C 1
ATOM 1533 O O . LYS A 1 188 ? 2.981 -26.564 23.223 1.00 84.38 188 LYS A O 1
ATOM 1538 N N . TYR A 1 189 ? 3.352 -24.742 21.967 1.00 88.81 189 TYR A N 1
ATOM 1539 C CA . TYR A 1 189 ? 2.721 -25.218 20.734 1.00 88.81 189 TYR A CA 1
ATOM 1540 C C . TYR A 1 189 ? 3.721 -25.835 19.736 1.00 88.81 189 TYR A C 1
ATOM 1542 O O . TYR A 1 189 ? 3.391 -26.004 18.564 1.00 88.81 189 TYR A O 1
ATOM 1550 N N . ASN A 1 190 ? 4.935 -26.211 20.169 1.00 89.62 190 ASN A N 1
ATOM 1551 C CA . ASN A 1 190 ? 5.944 -26.810 19.284 1.00 89.62 190 ASN A CA 1
ATOM 1552 C C . ASN A 1 190 ? 5.444 -28.076 18.570 1.00 89.62 190 ASN A C 1
ATOM 1554 O O . ASN A 1 190 ? 5.795 -28.299 17.418 1.00 89.62 190 ASN A O 1
ATOM 1558 N N . ASP A 1 191 ? 4.617 -28.903 19.213 1.00 94.56 191 ASP A N 1
ATOM 1559 C CA . ASP A 1 191 ? 4.095 -30.112 18.562 1.00 94.56 191 ASP A CA 1
ATOM 1560 C C . ASP A 1 191 ? 3.145 -29.783 17.399 1.00 94.56 191 ASP A C 1
ATOM 1562 O O . ASP A 1 191 ? 3.187 -30.456 16.367 1.00 94.56 191 ASP A O 1
ATOM 1566 N N . LEU A 1 192 ? 2.348 -28.715 17.523 1.00 94.69 192 LEU A N 1
ATOM 1567 C CA . LEU A 1 192 ? 1.519 -28.205 16.429 1.00 94.69 192 LEU A CA 1
ATOM 1568 C C . LEU A 1 192 ? 2.398 -27.664 15.297 1.00 94.69 192 LEU A C 1
ATOM 1570 O O . LEU A 1 192 ? 2.248 -28.073 14.149 1.00 94.69 192 LEU A O 1
ATOM 1574 N N . PHE A 1 193 ? 3.378 -26.825 15.634 1.00 93.12 193 PHE A N 1
ATOM 1575 C CA . PHE A 1 193 ? 4.329 -26.282 14.666 1.00 93.12 193 PHE A CA 1
ATOM 1576 C C . PHE A 1 193 ? 5.083 -27.374 13.899 1.00 93.12 193 PHE A C 1
ATOM 1578 O O . PHE A 1 193 ? 5.176 -27.311 12.674 1.00 93.12 193 PHE A O 1
ATOM 1585 N N . ARG A 1 194 ? 5.567 -28.415 14.589 1.00 95.88 194 ARG A N 1
ATOM 1586 C CA . ARG A 1 194 ? 6.231 -29.572 13.968 1.00 95.88 194 ARG A CA 1
ATOM 1587 C C . ARG A 1 194 ? 5.318 -30.290 12.990 1.00 95.88 194 ARG A C 1
ATOM 1589 O O . ARG A 1 194 ? 5.762 -30.660 11.906 1.00 95.88 194 ARG A O 1
ATOM 1596 N N . LYS A 1 195 ? 4.051 -30.475 13.364 1.00 96.31 195 LYS A N 1
ATOM 1597 C CA . LYS A 1 195 ? 3.043 -31.103 12.508 1.00 96.31 195 LYS A CA 1
ATOM 1598 C C . LYS A 1 195 ? 2.771 -30.281 11.244 1.00 96.31 195 LYS A C 1
ATOM 1600 O O . LYS A 1 195 ? 2.599 -30.870 10.184 1.00 96.31 195 LYS A O 1
ATOM 1605 N N . GLU A 1 196 ? 2.726 -28.957 11.352 1.00 94.44 196 GLU A N 1
ATOM 1606 C CA . GLU A 1 196 ? 2.328 -28.070 10.248 1.00 94.44 196 GLU A CA 1
ATOM 1607 C C . GLU A 1 196 ? 3.490 -27.655 9.341 1.00 94.44 196 GLU A C 1
ATOM 1609 O O . GLU A 1 196 ? 3.291 -27.423 8.152 1.00 94.44 196 GLU A O 1
ATOM 1614 N N . THR A 1 197 ? 4.712 -27.581 9.871 1.00 92.25 197 THR A N 1
ATOM 1615 C CA . THR A 1 197 ? 5.864 -27.017 9.143 1.00 92.25 197 THR A CA 1
ATOM 1616 C C . THR A 1 197 ? 7.000 -28.007 8.902 1.00 92.25 197 THR A C 1
ATOM 1618 O O . THR A 1 197 ? 7.896 -27.726 8.098 1.00 92.25 197 THR A O 1
ATOM 1621 N N . GLY A 1 198 ? 6.994 -29.140 9.616 1.00 93.88 198 GLY A N 1
ATOM 1622 C CA . GLY A 1 198 ? 8.099 -30.099 9.666 1.00 93.88 198 GLY A CA 1
ATOM 1623 C C . GLY A 1 198 ? 9.313 -29.630 10.479 1.00 93.88 198 GLY A C 1
ATOM 1624 O O . GLY A 1 198 ? 10.268 -30.391 10.617 1.00 93.88 198 GLY A O 1
ATOM 1625 N N . LEU A 1 199 ? 9.293 -28.410 11.028 1.00 91.94 199 LEU A N 1
ATOM 1626 C CA . LEU A 1 199 ? 10.400 -27.820 11.782 1.00 91.94 199 LEU A CA 1
ATOM 1627 C C . LEU A 1 199 ? 10.192 -27.962 13.289 1.00 91.94 199 LEU A C 1
ATOM 1629 O O . LEU A 1 199 ? 9.070 -28.034 13.773 1.00 91.94 199 LEU A O 1
ATOM 1633 N N . ASP A 1 200 ? 11.283 -27.962 14.052 1.00 90.81 200 ASP A N 1
ATOM 1634 C CA . ASP A 1 200 ? 11.255 -28.066 15.512 1.00 90.81 200 ASP A CA 1
ATOM 1635 C C . ASP A 1 200 ? 11.851 -26.813 16.150 1.00 90.81 200 ASP A C 1
ATOM 1637 O O . ASP A 1 200 ? 13.037 -26.542 15.962 1.00 90.81 200 ASP A O 1
ATOM 1641 N N . MET A 1 201 ? 11.058 -26.061 16.926 1.00 84.69 201 MET A N 1
ATOM 1642 C CA . MET A 1 201 ? 11.493 -24.808 17.566 1.00 84.69 201 MET A CA 1
ATOM 1643 C C . MET A 1 201 ? 12.720 -24.994 18.466 1.00 84.69 201 MET A C 1
ATOM 1645 O O . MET A 1 201 ? 13.462 -24.048 18.719 1.00 84.69 201 MET A O 1
ATOM 1649 N N . ARG A 1 202 ? 12.979 -26.218 18.944 1.00 84.50 202 ARG A N 1
ATOM 1650 C CA . ARG A 1 202 ? 14.178 -26.539 19.736 1.00 84.50 202 ARG A CA 1
ATOM 1651 C C . ARG A 1 202 ? 15.473 -26.430 18.925 1.00 84.50 202 ARG A C 1
ATOM 1653 O O . ARG A 1 202 ? 16.532 -26.279 19.524 1.00 84.50 202 ARG A O 1
ATOM 1660 N N . LEU A 1 203 ? 15.383 -26.495 17.598 1.00 85.81 203 LEU A N 1
ATOM 1661 C CA . LEU A 1 203 ? 16.499 -26.398 16.656 1.00 85.81 203 LEU A CA 1
ATOM 1662 C C . LEU A 1 203 ? 16.662 -24.985 16.070 1.00 85.81 203 LEU A C 1
ATOM 1664 O O . LEU A 1 203 ? 17.490 -24.786 15.188 1.00 85.81 203 LEU A O 1
ATOM 1668 N N . ALA A 1 204 ? 15.936 -23.990 16.589 1.00 80.38 204 ALA A N 1
ATOM 1669 C CA . ALA A 1 204 ? 16.002 -22.611 16.110 1.00 80.38 204 ALA A CA 1
ATOM 1670 C C . ALA A 1 204 ? 17.409 -21.976 15.980 1.00 80.38 204 ALA A C 1
ATOM 1672 O O . ALA A 1 204 ? 17.582 -21.200 15.040 1.00 80.38 204 ALA A O 1
ATOM 1673 N N . PRO A 1 205 ? 18.436 -22.279 16.813 1.00 79.75 205 PRO A N 1
ATOM 1674 C CA . PRO A 1 205 ? 19.762 -21.667 16.666 1.00 79.75 205 PRO A CA 1
ATOM 1675 C C . PRO A 1 205 ? 20.486 -22.080 15.389 1.00 79.75 205 PRO A C 1
ATOM 1677 O O . PRO A 1 205 ? 21.411 -21.397 14.967 1.00 79.75 205 PRO A O 1
ATOM 1680 N N . ILE A 1 206 ? 20.104 -23.222 14.813 1.00 78.25 206 ILE A N 1
ATOM 1681 C CA . ILE A 1 206 ? 20.738 -23.795 13.623 1.00 78.25 206 ILE A CA 1
ATOM 1682 C C . ILE A 1 206 ? 19.842 -23.704 12.384 1.00 78.25 206 ILE A C 1
ATOM 1684 O O . ILE A 1 206 ? 20.193 -24.256 11.345 1.00 78.25 206 ILE A O 1
ATOM 1688 N N . TRP A 1 207 ? 18.693 -23.027 12.482 1.00 79.81 207 TRP A N 1
ATOM 1689 C CA . TRP A 1 207 ? 17.812 -22.809 11.340 1.00 79.81 207 TRP A CA 1
ATOM 1690 C C . TRP A 1 207 ? 18.461 -21.907 10.294 1.00 79.81 207 TRP A C 1
ATOM 1692 O O . TRP A 1 207 ? 18.996 -20.836 10.593 1.00 79.81 207 TRP A O 1
ATOM 1702 N N . SER A 1 208 ? 18.324 -22.319 9.040 1.00 76.69 208 SER A N 1
ATOM 1703 C CA . SER A 1 208 ? 18.556 -21.491 7.862 1.00 76.69 208 SER A CA 1
ATOM 1704 C C . SER A 1 208 ? 17.553 -20.333 7.783 1.00 76.69 208 SER A C 1
ATOM 1706 O O . SER A 1 208 ? 16.469 -20.384 8.363 1.00 76.69 208 SER A O 1
ATOM 1708 N N . ASN A 1 209 ? 17.859 -19.292 7.004 1.00 69.69 209 ASN A N 1
ATOM 1709 C CA . ASN A 1 209 ? 16.950 -18.149 6.825 1.00 69.69 209 ASN A CA 1
ATOM 1710 C C . ASN A 1 209 ? 15.565 -18.555 6.290 1.00 69.69 209 ASN A C 1
ATOM 1712 O O . ASN A 1 209 ? 14.561 -17.989 6.712 1.00 69.69 209 ASN A O 1
ATOM 1716 N N . ALA A 1 210 ? 15.489 -19.573 5.427 1.00 72.00 210 ALA A N 1
ATOM 1717 C CA . ALA A 1 210 ? 14.218 -20.096 4.928 1.00 72.00 210 ALA A CA 1
ATOM 1718 C C . ALA A 1 210 ? 13.374 -20.749 6.039 1.00 72.00 210 ALA A C 1
ATOM 1720 O O . ALA A 1 210 ? 12.151 -20.606 6.062 1.00 72.00 210 ALA A O 1
ATOM 1721 N N . GLU A 1 211 ? 14.014 -21.448 6.979 1.00 80.69 211 GLU A N 1
ATOM 1722 C CA . GLU A 1 211 ? 13.341 -22.044 8.138 1.00 80.69 211 GLU A CA 1
ATOM 1723 C C . GLU A 1 211 ? 12.878 -20.973 9.133 1.00 80.69 211 GLU A C 1
ATOM 1725 O O . GLU A 1 211 ? 11.749 -21.039 9.625 1.00 80.69 211 GLU A O 1
ATOM 1730 N N . LYS A 1 212 ? 13.702 -19.941 9.362 1.00 76.06 212 LYS A N 1
ATOM 1731 C CA . LYS A 1 212 ? 13.331 -18.762 10.163 1.00 76.06 212 LYS A CA 1
ATOM 1732 C C . LYS A 1 212 ? 12.105 -18.053 9.579 1.00 76.06 212 LYS A C 1
ATOM 1734 O O . LYS A 1 212 ? 11.174 -17.722 10.311 1.00 76.06 212 LYS A O 1
ATOM 1739 N N . GLU A 1 213 ? 12.069 -17.877 8.260 1.00 74.25 213 GLU A N 1
ATOM 1740 C CA . GLU A 1 213 ? 10.940 -17.262 7.561 1.00 74.25 213 GLU A CA 1
ATOM 1741 C C . GLU A 1 213 ? 9.668 -18.111 7.659 1.00 74.25 213 GLU A C 1
ATOM 1743 O O . GLU A 1 213 ? 8.591 -17.590 7.946 1.00 74.25 213 GLU A O 1
ATOM 1748 N N . ARG A 1 214 ? 9.780 -19.438 7.511 1.00 81.94 214 ARG A N 1
ATOM 1749 C CA . ARG A 1 214 ? 8.641 -20.349 7.699 1.00 81.94 214 ARG A CA 1
ATOM 1750 C C . ARG A 1 214 ? 8.050 -20.229 9.104 1.00 81.94 214 ARG A C 1
ATOM 1752 O O . ARG A 1 214 ? 6.831 -20.229 9.256 1.00 81.94 214 ARG A O 1
ATOM 1759 N N . TYR A 1 215 ? 8.903 -20.102 10.119 1.00 84.50 215 TYR A N 1
ATOM 1760 C CA . TYR A 1 215 ? 8.467 -19.850 11.486 1.00 84.50 215 TYR A CA 1
ATOM 1761 C C . TYR A 1 215 ? 7.752 -18.497 11.633 1.00 84.50 215 TYR A C 1
ATOM 1763 O O . TYR A 1 215 ? 6.680 -18.447 12.236 1.00 84.50 215 TYR A O 1
ATOM 1771 N N . ARG A 1 216 ? 8.294 -17.419 11.047 1.00 77.94 216 ARG A N 1
ATOM 1772 C CA . ARG A 1 216 ? 7.667 -16.085 11.060 1.00 77.94 216 ARG A CA 1
ATOM 1773 C C . ARG A 1 216 ? 6.266 -16.118 10.450 1.00 77.94 216 ARG A C 1
ATOM 1775 O O . ARG A 1 216 ? 5.313 -15.683 11.094 1.00 77.94 216 ARG A O 1
ATOM 1782 N N . VAL A 1 217 ? 6.138 -16.689 9.250 1.00 81.44 217 VAL A N 1
ATOM 1783 C CA . VAL A 1 217 ? 4.852 -16.859 8.557 1.00 81.44 217 VAL A CA 1
ATOM 1784 C C . VAL A 1 217 ? 3.879 -17.650 9.425 1.00 81.44 217 VAL A C 1
ATOM 1786 O O . VAL A 1 217 ? 2.747 -17.215 9.624 1.00 81.44 217 VAL A O 1
ATOM 1789 N N . TRP A 1 218 ? 4.324 -18.773 9.996 1.00 87.88 218 TRP A N 1
ATOM 1790 C CA . TRP A 1 218 ? 3.485 -19.602 10.855 1.00 87.88 218 TRP A CA 1
ATOM 1791 C C . TRP A 1 218 ? 3.004 -18.859 12.104 1.00 87.88 218 TRP A C 1
ATOM 1793 O O . TRP A 1 218 ? 1.818 -18.916 12.417 1.00 87.88 218 TRP A O 1
ATOM 1803 N N . SER A 1 219 ? 3.889 -18.145 12.803 1.00 84.00 219 SER A N 1
ATOM 1804 C CA . SER A 1 219 ? 3.535 -17.388 14.009 1.00 84.00 219 SER A CA 1
ATOM 1805 C C . SER A 1 219 ? 2.489 -16.309 13.701 1.00 84.00 219 SER A C 1
ATOM 1807 O O . SER A 1 219 ? 1.461 -16.233 14.376 1.00 84.00 219 SER A O 1
ATOM 1809 N N . GLN A 1 220 ? 2.692 -15.543 12.630 1.00 82.12 220 GLN A N 1
ATOM 1810 C CA . GLN A 1 220 ? 1.778 -14.476 12.222 1.00 82.12 220 GLN A CA 1
ATOM 1811 C C . GLN A 1 220 ? 0.432 -15.010 11.703 1.00 82.12 220 GLN A C 1
ATOM 1813 O O . GLN A 1 220 ? -0.626 -14.496 12.054 1.00 82.12 220 GLN A O 1
ATOM 1818 N N . GLN A 1 221 ? 0.420 -16.083 10.911 1.00 86.88 221 GLN A N 1
ATOM 1819 C CA . GLN A 1 221 ? -0.835 -16.638 10.386 1.00 86.88 221 GLN A CA 1
ATOM 1820 C C . GLN A 1 221 ? -1.615 -17.450 11.426 1.00 86.88 221 GLN A C 1
ATOM 1822 O O . GLN A 1 221 ? -2.841 -17.381 11.477 1.00 86.88 221 GLN A O 1
ATOM 1827 N N . THR A 1 222 ? -0.922 -18.212 12.269 1.00 89.75 222 THR A N 1
ATOM 1828 C CA . THR A 1 222 ? -1.566 -19.151 13.199 1.00 89.75 222 THR A CA 1
ATOM 1829 C C . THR A 1 222 ? -1.952 -18.482 14.508 1.00 89.75 222 THR A C 1
ATOM 1831 O O . THR A 1 222 ? -3.024 -18.754 15.043 1.00 89.75 222 THR A O 1
ATOM 1834 N N . MET A 1 223 ? -1.093 -17.615 15.048 1.00 87.75 223 MET A N 1
ATOM 1835 C CA . MET A 1 223 ? -1.292 -17.037 16.380 1.00 87.75 223 MET A CA 1
ATOM 1836 C C . MET A 1 223 ? -1.870 -15.633 16.294 1.00 87.75 223 MET A C 1
ATOM 1838 O O . MET A 1 223 ? -2.899 -15.357 16.895 1.00 87.75 223 MET A O 1
ATOM 1842 N N . GLU A 1 224 ? -1.244 -14.751 15.527 1.00 85.19 224 GLU A N 1
ATOM 1843 C CA . GLU A 1 224 ? -1.656 -13.348 15.452 1.00 85.19 224 GLU A CA 1
ATOM 1844 C C . GLU A 1 224 ? -2.972 -13.186 14.677 1.00 85.19 224 GLU A C 1
ATOM 1846 O O . GLU A 1 224 ? -3.989 -12.770 15.231 1.00 85.19 224 GLU A O 1
ATOM 1851 N N . ALA A 1 225 ? -3.004 -13.617 13.413 1.00 87.69 225 ALA A N 1
ATOM 1852 C CA . ALA A 1 225 ? -4.235 -13.652 12.635 1.00 87.69 225 ALA A CA 1
ATOM 1853 C C . ALA A 1 225 ? -5.276 -14.590 13.248 1.00 87.69 225 ALA A C 1
ATOM 1855 O O . ALA A 1 225 ? -6.457 -14.254 13.260 1.00 87.69 225 ALA A O 1
ATOM 1856 N N . GLY A 1 226 ? -4.851 -15.728 13.806 1.00 92.19 226 GLY A N 1
ATOM 1857 C CA . GLY A 1 226 ? -5.740 -16.638 14.525 1.00 92.19 226 GLY A CA 1
ATOM 1858 C C . GLY A 1 226 ? -6.483 -15.940 15.664 1.00 92.19 226 GLY A C 1
ATOM 1859 O O . GLY A 1 226 ? -7.703 -16.064 15.762 1.00 92.19 226 GLY A O 1
ATOM 1860 N N . ALA A 1 227 ? -5.787 -15.151 16.482 1.00 90.81 227 ALA A N 1
ATOM 1861 C CA . ALA A 1 227 ? -6.401 -14.401 17.569 1.00 90.81 227 ALA A CA 1
ATOM 1862 C C . ALA A 1 227 ? -7.355 -13.315 17.055 1.00 90.81 227 ALA A C 1
ATOM 1864 O O . ALA A 1 227 ? -8.484 -13.231 17.539 1.00 90.81 227 ALA A O 1
ATOM 1865 N N . HIS A 1 228 ? -6.959 -12.552 16.031 1.00 92.00 228 HIS A N 1
ATOM 1866 C CA . HIS A 1 228 ? -7.824 -11.548 15.404 1.00 92.00 228 HIS A CA 1
ATOM 1867 C C . HIS A 1 228 ? -9.088 -12.150 14.788 1.00 92.00 228 HIS A C 1
ATOM 1869 O O . HIS A 1 228 ? -10.170 -11.599 14.959 1.00 92.00 228 HIS A O 1
ATOM 1875 N N . ILE A 1 229 ? -8.987 -13.309 14.134 1.00 94.00 229 ILE A N 1
ATOM 1876 C CA . ILE A 1 229 ? -10.145 -14.016 13.574 1.00 94.00 229 ILE A CA 1
ATOM 1877 C C . ILE A 1 229 ? -11.105 -14.443 14.685 1.00 94.00 229 ILE A C 1
ATOM 1879 O O . ILE A 1 229 ? -12.317 -14.323 14.531 1.00 94.00 229 ILE A O 1
ATOM 1883 N N . GLN A 1 230 ? -10.588 -14.960 15.800 1.00 95.75 230 GLN A N 1
ATOM 1884 C CA . GLN A 1 230 ? -11.432 -15.372 16.921 1.00 95.75 230 GLN A CA 1
ATOM 1885 C C . GLN A 1 230 ? -12.077 -14.174 17.620 1.00 95.75 230 GLN A C 1
ATOM 1887 O O . GLN A 1 230 ? -13.255 -14.233 17.958 1.00 95.75 230 GLN A O 1
ATOM 1892 N N . PHE A 1 231 ? -11.329 -13.082 17.789 1.00 94.56 231 PHE A N 1
ATOM 1893 C CA . PHE A 1 231 ? -11.852 -11.819 18.300 1.00 94.56 231 PHE A CA 1
ATOM 1894 C C . PHE A 1 231 ? -12.962 -11.272 17.396 1.00 94.56 231 PHE A C 1
ATOM 1896 O O . PHE A 1 231 ? -14.036 -10.934 17.886 1.00 94.56 231 PHE A O 1
ATOM 1903 N N . ALA A 1 232 ? -12.747 -11.273 16.078 1.00 95.69 232 ALA A N 1
ATOM 1904 C CA . ALA A 1 232 ? -13.740 -10.825 15.112 1.00 95.69 232 ALA A CA 1
ATOM 1905 C C . ALA A 1 232 ? -15.022 -11.654 15.166 1.00 95.69 232 ALA A C 1
ATOM 1907 O O . ALA A 1 232 ? -16.101 -11.089 15.307 1.00 95.69 232 ALA A O 1
ATOM 1908 N N . LYS A 1 233 ? -14.900 -12.989 15.167 1.00 96.50 233 LYS A N 1
ATOM 1909 C CA . LYS A 1 233 ? -16.046 -13.897 15.324 1.00 96.50 233 LYS A CA 1
ATOM 1910 C C . LYS A 1 233 ? -16.856 -13.576 16.573 1.00 96.50 233 LYS A C 1
ATOM 1912 O O . LYS A 1 233 ? -18.064 -13.398 16.481 1.00 96.50 233 LYS A O 1
ATOM 1917 N N . HIS A 1 234 ? -16.188 -13.452 17.718 1.00 97.00 234 HIS A N 1
ATOM 1918 C CA . HIS A 1 234 ? -16.855 -13.157 18.984 1.00 97.00 234 HIS A CA 1
ATOM 1919 C C . HIS A 1 234 ? -17.600 -11.817 18.950 1.00 97.00 234 HIS A C 1
ATOM 1921 O O . HIS A 1 234 ? -18.775 -11.751 19.312 1.00 97.00 234 HIS A O 1
ATOM 1927 N N . VAL A 1 235 ? -16.952 -10.752 18.466 1.00 96.94 235 VAL A N 1
ATOM 1928 C CA . VAL A 1 235 ? -17.573 -9.421 18.383 1.00 96.94 235 VAL A CA 1
ATOM 1929 C C . VAL A 1 235 ? -18.736 -9.410 17.390 1.00 96.94 235 VAL A C 1
ATOM 1931 O O . VAL A 1 235 ? -19.791 -8.874 17.716 1.00 96.94 235 VAL A O 1
ATOM 1934 N N . HIS A 1 236 ? -18.597 -10.034 16.219 1.00 96.88 236 HIS A N 1
ATOM 1935 C CA . HIS A 1 236 ? -19.672 -10.113 15.224 1.00 96.88 236 HIS A CA 1
ATOM 1936 C C . HIS A 1 236 ? -20.875 -10.922 15.712 1.00 96.88 236 HIS A C 1
ATOM 1938 O O . HIS A 1 236 ? -22.013 -10.546 15.430 1.00 96.88 236 HIS A O 1
ATOM 1944 N N . GLU A 1 237 ? -20.640 -12.010 16.448 1.00 97.50 237 GLU A N 1
ATOM 1945 C CA . GLU A 1 237 ? -21.699 -12.853 17.007 1.00 97.50 237 GLU A CA 1
ATOM 1946 C C . GLU A 1 237 ? -22.436 -12.161 18.162 1.00 97.50 237 GLU A C 1
ATOM 1948 O O . GLU A 1 237 ? -23.669 -12.180 18.206 1.00 97.50 237 GLU A O 1
ATOM 1953 N N . LYS A 1 238 ? -21.706 -11.537 19.096 1.00 97.94 238 LYS A N 1
ATOM 1954 C CA . LYS A 1 238 ? -22.291 -10.955 20.316 1.00 97.94 238 LYS A CA 1
ATOM 1955 C C . LYS A 1 238 ? -22.756 -9.504 20.147 1.00 97.94 238 LYS A C 1
ATOM 1957 O O . LYS A 1 238 ? -23.753 -9.107 20.753 1.00 97.94 238 LYS A O 1
ATOM 1962 N N . TYR A 1 239 ? -22.063 -8.714 19.328 1.00 97.31 239 TYR A N 1
ATOM 1963 C CA . TYR A 1 239 ? -22.294 -7.279 19.131 1.00 97.31 239 TYR A CA 1
ATOM 1964 C C . TYR A 1 239 ? -22.476 -6.941 17.640 1.00 97.31 239 TYR A C 1
ATOM 1966 O O . TYR A 1 239 ? -21.658 -6.223 17.052 1.00 97.31 239 TYR A O 1
ATOM 1974 N N . PRO A 1 240 ? -23.560 -7.430 17.005 1.00 94.94 240 PRO A N 1
ATOM 1975 C CA . PRO A 1 240 ? -23.786 -7.217 15.582 1.00 94.94 240 PRO A CA 1
ATOM 1976 C C . PRO A 1 240 ? -23.833 -5.721 15.250 1.00 94.94 240 PRO A C 1
ATOM 1978 O O . PRO A 1 240 ? -24.562 -4.950 15.876 1.00 94.94 240 PRO A O 1
ATOM 1981 N N . GLY A 1 241 ? -23.060 -5.325 14.238 1.00 93.12 241 GLY A N 1
ATOM 1982 C CA . GLY A 1 241 ? -22.939 -3.939 13.781 1.00 93.12 241 GLY A CA 1
ATOM 1983 C C . GLY A 1 241 ? -21.671 -3.216 14.242 1.00 93.12 241 GLY A C 1
ATOM 1984 O O . GLY A 1 241 ? -21.362 -2.173 13.670 1.00 93.12 241 GLY A O 1
ATOM 1985 N N . ILE A 1 242 ? -20.915 -3.762 15.202 1.00 96.88 242 ILE A N 1
ATOM 1986 C CA . ILE A 1 242 ? -19.567 -3.267 15.515 1.00 96.88 242 ILE A CA 1
ATOM 1987 C C . ILE A 1 242 ? -18.574 -3.874 14.522 1.00 96.88 242 ILE A C 1
ATOM 1989 O O . ILE A 1 242 ? -18.492 -5.096 14.395 1.00 96.88 242 ILE A O 1
ATOM 1993 N N . LYS A 1 243 ? -17.802 -3.019 13.845 1.00 96.50 243 LYS A N 1
ATOM 1994 C CA . LYS A 1 243 ? -16.707 -3.452 12.975 1.00 96.50 243 LYS A CA 1
ATOM 1995 C C . LYS A 1 243 ? -15.477 -3.880 13.782 1.00 96.50 243 LYS A C 1
ATOM 1997 O O . LYS A 1 243 ? -15.217 -3.363 14.868 1.00 96.50 243 LYS A O 1
ATOM 2002 N N . VAL A 1 244 ? -14.672 -4.781 13.232 1.00 95.06 244 VAL A N 1
ATOM 2003 C CA . VAL A 1 244 ? -13.459 -5.290 13.879 1.00 95.06 244 VAL A CA 1
ATOM 2004 C C . VAL A 1 244 ? -12.249 -5.023 13.010 1.00 95.06 244 VAL A C 1
ATOM 2006 O O . VAL A 1 244 ? -12.148 -5.543 11.896 1.00 95.06 244 VAL A O 1
ATOM 2009 N N . TYR A 1 245 ? -11.341 -4.189 13.513 1.00 92.31 245 TYR A N 1
ATOM 2010 C CA . TYR A 1 245 ? -10.100 -3.845 12.822 1.00 92.31 245 TYR A CA 1
ATOM 2011 C C . TYR A 1 245 ? -8.919 -4.575 13.464 1.00 92.31 245 TYR A C 1
ATOM 2013 O O . TYR A 1 245 ? -9.018 -5.114 14.569 1.00 92.31 245 TYR A O 1
ATOM 2021 N N . ALA A 1 246 ? -7.784 -4.571 12.776 1.00 86.25 246 ALA A N 1
ATOM 2022 C CA . ALA A 1 246 ? -6.486 -4.888 13.354 1.00 86.25 246 ALA A CA 1
ATOM 2023 C C . ALA A 1 246 ? -5.466 -3.843 12.907 1.00 86.25 246 ALA A C 1
ATOM 2025 O O . ALA A 1 246 ? -5.691 -3.099 11.956 1.00 86.25 246 ALA A O 1
ATOM 2026 N N . PHE A 1 247 ? -4.365 -3.760 13.637 1.00 77.50 247 PHE A N 1
ATOM 2027 C CA . PHE A 1 247 ? -3.186 -3.008 13.240 1.00 77.50 247 PHE A CA 1
ATOM 2028 C C . PHE A 1 247 ? -2.141 -4.057 12.928 1.00 77.50 247 PHE A C 1
ATOM 2030 O O . PHE A 1 247 ? -1.807 -4.784 13.851 1.00 77.50 247 PHE A O 1
ATOM 2037 N N . ASN A 1 248 ? -1.734 -4.231 11.670 1.00 69.38 248 ASN A N 1
ATOM 2038 C CA . ASN A 1 248 ? -0.781 -5.282 11.309 1.00 69.38 248 ASN A CA 1
ATOM 2039 C C . ASN A 1 248 ? -0.160 -5.072 9.949 1.00 69.38 248 ASN A C 1
ATOM 2041 O O . ASN A 1 248 ? -0.722 -4.369 9.123 1.00 69.38 248 ASN A O 1
ATOM 2045 N N . SER A 1 249 ? 0.962 -5.755 9.706 1.00 61.44 249 SER A N 1
ATOM 2046 C CA . SER A 1 249 ? 1.566 -5.908 8.384 1.00 61.44 249 SER A CA 1
ATOM 2047 C C . SER A 1 249 ? 2.145 -7.309 8.177 1.00 61.44 249 SER A C 1
ATOM 2049 O O . SER A 1 249 ? 2.489 -8.016 9.123 1.00 61.44 249 SER A O 1
ATOM 2051 N N . GLY A 1 250 ? 2.264 -7.724 6.914 1.00 67.56 250 GLY A N 1
ATOM 2052 C CA . GLY A 1 250 ? 2.911 -8.983 6.545 1.00 67.56 250 GLY A CA 1
ATOM 2053 C C . GLY A 1 250 ? 1.972 -10.204 6.478 1.00 67.56 250 GLY A C 1
ATOM 2054 O O . GLY A 1 250 ? 0.774 -10.049 6.251 1.00 67.56 250 GLY A O 1
ATOM 2055 N N . PRO A 1 251 ? 2.511 -11.434 6.598 1.00 69.00 251 PRO A N 1
ATOM 2056 C CA . PRO A 1 251 ? 1.808 -12.707 6.400 1.00 69.00 251 PRO A CA 1
ATOM 2057 C C . PRO A 1 251 ? 0.456 -12.891 7.097 1.00 69.00 251 PRO A C 1
ATOM 2059 O O . PRO A 1 251 ? -0.383 -13.622 6.565 1.00 69.00 251 PRO A O 1
ATOM 2062 N N . ALA A 1 252 ? 0.232 -12.257 8.253 1.00 75.19 252 ALA A N 1
ATOM 2063 C CA . ALA A 1 252 ? -1.040 -12.313 8.979 1.00 75.19 252 ALA A CA 1
ATOM 2064 C C . ALA A 1 252 ? -2.216 -11.734 8.174 1.00 75.19 252 ALA A C 1
ATOM 2066 O O . ALA A 1 252 ? -3.368 -12.119 8.380 1.00 75.19 252 ALA A O 1
ATOM 2067 N N . LEU A 1 253 ? -1.933 -10.837 7.230 1.00 75.50 253 LEU A N 1
ATOM 2068 C CA . LEU A 1 253 ? -2.945 -10.102 6.489 1.00 75.50 253 LEU A CA 1
ATOM 2069 C C . LEU A 1 253 ? -3.855 -11.001 5.643 1.00 75.50 253 LEU A C 1
ATOM 2071 O O . LEU A 1 253 ? -5.056 -10.761 5.587 1.00 75.50 253 LEU A O 1
ATOM 2075 N N . ILE A 1 254 ? -3.308 -12.047 5.016 1.00 77.56 254 ILE A N 1
ATOM 2076 C CA . ILE A 1 254 ? -4.072 -12.955 4.143 1.00 77.56 254 ILE A CA 1
ATOM 2077 C C . ILE A 1 254 ? -5.241 -13.608 4.908 1.00 77.56 254 ILE A C 1
ATOM 2079 O O . ILE A 1 254 ? -6.390 -13.441 4.497 1.00 77.56 254 ILE A O 1
ATOM 2083 N N . PRO A 1 255 ? -5.007 -14.317 6.031 1.00 84.25 255 PRO A N 1
ATOM 2084 C CA . PRO A 1 255 ? -6.103 -14.896 6.805 1.00 84.25 255 PRO A CA 1
ATOM 2085 C C . PRO A 1 255 ? -6.984 -13.835 7.490 1.00 84.25 255 PRO A C 1
ATOM 2087 O O . PRO A 1 255 ? -8.199 -14.011 7.565 1.00 84.25 255 PRO A O 1
ATOM 2090 N N . GLN A 1 256 ? -6.425 -12.707 7.944 1.00 85.06 256 GLN A N 1
ATOM 2091 C CA . GLN A 1 256 ? -7.215 -11.613 8.533 1.00 85.06 256 GLN A CA 1
ATOM 2092 C C . GLN A 1 256 ? -8.194 -10.985 7.537 1.00 85.06 256 GLN A C 1
ATOM 2094 O O . GLN A 1 256 ? -9.331 -10.673 7.897 1.00 85.06 256 GLN A O 1
ATOM 2099 N N . GLY A 1 257 ? -7.785 -10.864 6.273 1.00 79.44 257 GLY A N 1
ATOM 2100 C CA . GLY A 1 257 ? -8.609 -10.392 5.167 1.00 79.44 257 GLY A CA 1
ATOM 2101 C C . GLY A 1 257 ? -9.860 -11.235 4.925 1.00 79.44 257 GLY A C 1
ATOM 2102 O O . GLY A 1 257 ? -10.698 -10.834 4.134 1.00 79.44 257 GLY A O 1
ATOM 2103 N N . GLN A 1 258 ? -10.054 -12.367 5.609 1.00 81.69 258 GLN A N 1
ATOM 2104 C CA . GLN A 1 258 ? -11.271 -13.186 5.537 1.00 81.69 258 GLN A CA 1
ATOM 2105 C C . GLN A 1 258 ? -12.249 -12.963 6.700 1.00 81.69 258 GLN A C 1
ATOM 2107 O O . GLN A 1 258 ? -13.397 -13.386 6.602 1.00 81.69 258 GLN A O 1
ATOM 2112 N N . ALA A 1 259 ? -11.826 -12.300 7.781 1.00 87.56 259 ALA A N 1
ATOM 2113 C CA . ALA A 1 259 ? -12.641 -12.139 8.990 1.00 87.56 259 ALA A CA 1
ATOM 2114 C C . ALA A 1 259 ? -12.784 -10.690 9.467 1.00 87.56 259 ALA A C 1
ATOM 2116 O O . ALA A 1 259 ? -13.782 -10.365 10.098 1.00 87.56 259 ALA A O 1
ATOM 2117 N N . LEU A 1 260 ? -11.807 -9.825 9.189 1.00 91.44 260 LEU A N 1
ATOM 2118 C CA . LEU A 1 260 ? -11.822 -8.442 9.668 1.00 91.44 260 LEU A CA 1
ATOM 2119 C C . LEU A 1 260 ? -12.641 -7.529 8.758 1.00 91.44 260 LEU A C 1
ATOM 2121 O O . LEU A 1 260 ? -12.821 -7.830 7.577 1.00 91.44 260 LEU A O 1
ATOM 2125 N N . ASP A 1 261 ? -13.092 -6.403 9.305 1.00 94.62 261 ASP A N 1
ATOM 2126 C CA . ASP A 1 261 ? -13.820 -5.352 8.579 1.00 94.62 261 ASP A CA 1
ATOM 2127 C C . ASP A 1 261 ? -12.921 -4.184 8.176 1.00 94.62 261 ASP A C 1
ATOM 2129 O O . ASP A 1 261 ? -13.335 -3.328 7.398 1.00 94.62 261 ASP A O 1
ATOM 2133 N N . GLY A 1 262 ? -11.703 -4.119 8.713 1.00 91.56 262 GLY A N 1
ATOM 2134 C CA . GLY A 1 262 ? -10.755 -3.072 8.373 1.00 91.56 262 GLY A CA 1
ATOM 2135 C C . GLY A 1 262 ? -9.356 -3.299 8.927 1.00 91.56 262 GLY A C 1
ATOM 2136 O O . GLY A 1 262 ? -9.118 -4.214 9.716 1.00 91.56 262 GLY A O 1
ATOM 2137 N N . GLN A 1 263 ? -8.417 -2.481 8.465 1.00 88.00 263 GLN A N 1
ATOM 2138 C CA . GLN A 1 263 ? -7.002 -2.551 8.819 1.00 88.00 263 GLN A CA 1
ATOM 2139 C C . GLN A 1 263 ? -6.449 -1.150 9.055 1.00 88.00 263 GLN A C 1
ATOM 2141 O O . GLN A 1 263 ? -6.690 -0.240 8.262 1.00 88.00 263 GLN A O 1
ATOM 2146 N N . PHE A 1 264 ? -5.671 -0.998 10.119 1.00 84.12 264 PHE A N 1
ATOM 2147 C CA . PHE A 1 264 ? -4.782 0.133 10.314 1.00 84.12 264 PHE A CA 1
ATOM 2148 C C . PHE A 1 264 ? -3.412 -0.210 9.743 1.00 84.12 264 PHE A C 1
ATOM 2150 O O . PHE A 1 264 ? -2.847 -1.262 10.047 1.00 84.12 264 PHE A O 1
ATOM 2157 N N . ILE A 1 265 ? -2.870 0.699 8.942 1.00 78.75 265 ILE A N 1
ATOM 2158 C CA . ILE A 1 265 ? -1.491 0.644 8.474 1.00 78.75 265 ILE A CA 1
ATOM 2159 C C . ILE A 1 265 ? -0.769 1.851 9.024 1.00 78.75 265 ILE A C 1
ATOM 2161 O O . ILE A 1 265 ? -1.217 2.978 8.815 1.00 78.75 265 ILE A O 1
ATOM 2165 N N . ASP A 1 266 ? 0.377 1.609 9.647 1.00 69.50 266 ASP A N 1
ATOM 2166 C CA . ASP A 1 266 ? 1.316 2.664 9.985 1.00 69.50 266 ASP A CA 1
ATOM 2167 C C . ASP A 1 266 ? 2.511 2.669 9.038 1.00 69.50 266 ASP A C 1
ATOM 2169 O O . ASP A 1 266 ? 3.411 1.822 9.126 1.00 69.50 266 ASP A O 1
ATOM 2173 N N . PRO A 1 267 ? 2.538 3.615 8.095 1.00 60.69 267 PRO A N 1
ATOM 2174 C CA . PRO A 1 267 ? 3.668 3.761 7.225 1.00 60.69 267 PRO A CA 1
ATOM 2175 C C . PRO A 1 267 ? 4.749 4.622 7.907 1.00 60.69 267 PRO A C 1
ATOM 2177 O O . PRO A 1 267 ? 4.876 5.814 7.638 1.00 60.69 267 PRO A O 1
ATOM 2180 N N . TYR A 1 268 ? 5.622 4.001 8.706 1.00 58.03 268 TYR A N 1
ATOM 2181 C CA . TYR A 1 268 ? 6.842 4.622 9.270 1.00 58.03 268 TYR A CA 1
ATOM 2182 C C . TYR A 1 268 ? 7.911 5.019 8.223 1.00 58.03 268 TYR A C 1
ATOM 2184 O O . TYR A 1 268 ? 9.065 5.283 8.565 1.00 58.03 268 TYR A O 1
ATOM 2192 N N . SER A 1 269 ? 7.585 4.977 6.932 1.00 64.06 269 SER A N 1
ATOM 2193 C CA . SER A 1 269 ? 8.560 4.959 5.838 1.00 64.06 269 SER A CA 1
ATOM 2194 C C . SER A 1 269 ? 8.376 6.126 4.858 1.00 64.06 269 SER A C 1
ATOM 2196 O O . SER A 1 269 ? 7.436 6.914 4.965 1.00 64.06 269 SER A O 1
ATOM 2198 N N . GLY A 1 270 ? 9.302 6.245 3.903 1.00 70.81 270 GLY A N 1
ATOM 2199 C CA . GLY A 1 270 ? 9.216 7.195 2.791 1.00 70.81 270 GLY A CA 1
ATOM 2200 C C . GLY A 1 270 ? 7.958 7.024 1.928 1.00 70.81 270 GLY A C 1
ATOM 2201 O O . GLY A 1 270 ? 7.267 6.010 2.025 1.00 70.81 270 GLY A O 1
ATOM 2202 N N . HIS A 1 271 ? 7.663 8.001 1.071 1.00 80.56 271 HIS A N 1
ATOM 2203 C CA . HIS A 1 271 ? 6.473 8.089 0.221 1.00 80.56 271 HIS A CA 1
ATOM 2204 C C . HIS A 1 271 ? 6.238 6.780 -0.543 1.00 80.56 271 HIS A C 1
ATOM 2206 O O . HIS A 1 271 ? 5.198 6.151 -0.391 1.00 80.56 271 HIS A O 1
ATOM 2212 N N . ILE A 1 272 ? 7.236 6.287 -1.277 1.00 78.00 272 ILE A N 1
ATOM 2213 C CA . ILE A 1 272 ? 7.111 5.044 -2.057 1.00 78.00 272 ILE A CA 1
ATOM 2214 C C . ILE A 1 272 ? 6.789 3.837 -1.163 1.00 78.00 272 ILE A C 1
ATOM 2216 O O . ILE A 1 272 ? 5.945 3.011 -1.497 1.00 78.00 272 ILE A O 1
ATOM 2220 N N . ALA A 1 273 ? 7.425 3.743 0.004 1.00 74.81 273 ALA A N 1
ATOM 2221 C CA . ALA A 1 273 ? 7.188 2.645 0.936 1.00 74.81 273 ALA A CA 1
ATOM 2222 C C . ALA A 1 273 ? 5.777 2.695 1.545 1.00 74.81 273 ALA A C 1
ATOM 2224 O O . ALA A 1 273 ? 5.165 1.645 1.756 1.00 74.81 273 ALA A O 1
ATOM 2225 N N . VAL A 1 274 ? 5.257 3.900 1.804 1.00 78.50 274 VAL A N 1
ATOM 2226 C CA . VAL A 1 274 ? 3.861 4.118 2.204 1.00 78.50 274 VAL A CA 1
ATOM 2227 C C . VAL A 1 274 ? 2.937 3.582 1.115 1.00 78.50 274 VAL A C 1
ATOM 2229 O O . VAL A 1 274 ? 2.110 2.715 1.393 1.00 78.50 274 VAL A O 1
ATOM 2232 N N . PHE A 1 275 ? 3.120 4.044 -0.126 1.00 83.19 275 PHE A N 1
ATOM 2233 C CA . PHE A 1 275 ? 2.311 3.633 -1.273 1.00 83.19 275 PHE A CA 1
ATOM 2234 C C . PHE A 1 275 ? 2.286 2.114 -1.434 1.00 83.19 275 PHE A C 1
ATOM 2236 O O . PHE A 1 275 ? 1.221 1.501 -1.463 1.00 83.19 275 PHE A O 1
ATOM 2243 N N . GLU A 1 276 ? 3.473 1.508 -1.490 1.00 79.88 276 GLU A N 1
ATOM 2244 C CA . GLU A 1 276 ? 3.672 0.070 -1.630 1.00 79.88 276 GLU A CA 1
ATOM 2245 C C . GLU A 1 276 ? 2.906 -0.694 -0.552 1.00 79.88 276 GLU A C 1
ATOM 2247 O O . GLU A 1 276 ? 2.197 -1.653 -0.854 1.00 79.88 276 GLU A O 1
ATOM 2252 N N . THR A 1 277 ? 3.042 -0.271 0.706 1.00 77.44 277 THR A N 1
ATOM 2253 C CA . THR A 1 277 ? 2.392 -0.944 1.832 1.00 77.44 277 THR A CA 1
ATOM 2254 C C . THR A 1 277 ? 0.876 -0.878 1.67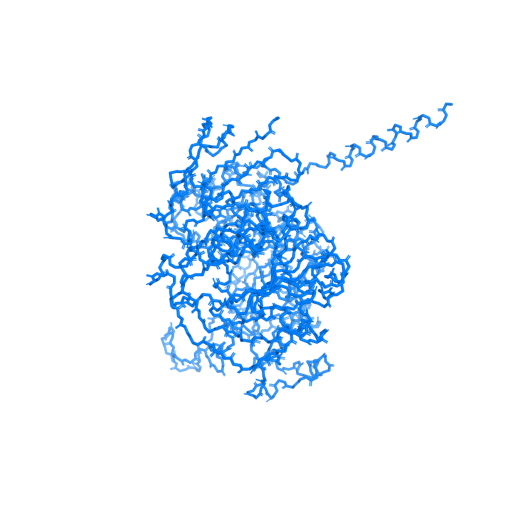9 1.00 77.44 277 THR A C 1
ATOM 2256 O O . THR A 1 277 ? 0.212 -1.905 1.766 1.00 77.44 277 THR A O 1
ATOM 2259 N N . MET A 1 278 ? 0.324 0.288 1.343 1.00 82.00 278 MET A N 1
ATOM 2260 C CA . MET A 1 278 ? -1.114 0.448 1.104 1.00 82.00 278 MET A CA 1
ATOM 2261 C C . MET A 1 278 ? -1.607 -0.439 -0.053 1.00 82.00 278 MET A C 1
ATOM 2263 O O . MET A 1 278 ? -2.619 -1.132 0.078 1.00 82.00 278 MET A O 1
ATOM 2267 N N . ARG A 1 279 ? -0.863 -0.492 -1.167 1.00 83.12 279 ARG A N 1
ATOM 2268 C CA . ARG A 1 279 ? -1.211 -1.314 -2.340 1.00 83.12 279 ARG A CA 1
ATOM 2269 C C . ARG A 1 279 ? -1.141 -2.806 -2.067 1.00 83.12 279 ARG A C 1
ATOM 2271 O O . ARG A 1 279 ? -2.071 -3.518 -2.441 1.00 83.12 279 ARG A O 1
ATOM 2278 N N . LYS A 1 280 ? -0.119 -3.273 -1.345 1.00 76.69 280 LYS A N 1
ATOM 2279 C CA . LYS A 1 280 ? -0.034 -4.670 -0.893 1.00 76.69 280 LYS A CA 1
ATOM 2280 C C . LYS A 1 280 ? -1.278 -5.083 -0.123 1.00 76.69 280 LYS A C 1
ATOM 2282 O O . LYS A 1 280 ? -1.757 -6.198 -0.299 1.00 76.69 280 LYS A O 1
ATOM 2287 N N . PHE A 1 281 ? -1.815 -4.188 0.703 1.00 79.81 281 PHE A N 1
ATOM 2288 C CA . PHE A 1 281 ? -3.020 -4.489 1.462 1.00 79.81 281 PHE A CA 1
ATOM 2289 C C . PHE A 1 281 ? -4.250 -4.512 0.581 1.00 79.81 281 PHE A C 1
ATOM 2291 O O . PHE A 1 281 ? -5.018 -5.468 0.636 1.00 79.81 281 PHE A O 1
ATOM 2298 N N . ARG A 1 282 ? -4.406 -3.521 -0.297 1.00 82.81 282 ARG A N 1
ATOM 2299 C CA . ARG A 1 282 ? -5.517 -3.511 -1.252 1.00 82.81 282 ARG A CA 1
ATOM 2300 C C . ARG A 1 282 ? -5.523 -4.703 -2.202 1.00 82.81 282 ARG A C 1
ATOM 2302 O O . ARG A 1 282 ? -6.604 -5.125 -2.591 1.00 82.81 282 ARG A O 1
ATOM 2309 N N . ALA A 1 283 ? -4.366 -5.279 -2.514 1.00 77.19 283 ALA A N 1
ATOM 2310 C CA . ALA A 1 283 ? -4.281 -6.482 -3.336 1.00 77.19 283 ALA A CA 1
ATOM 2311 C C . ALA A 1 283 ? -4.885 -7.732 -2.664 1.00 77.19 283 ALA A C 1
ATOM 2313 O O . ALA A 1 283 ? -5.310 -8.643 -3.371 1.00 77.19 283 ALA A O 1
ATOM 2314 N N . VAL A 1 284 ? -4.936 -7.789 -1.325 1.00 75.25 284 VAL A N 1
ATOM 2315 C CA . VAL A 1 284 ? -5.369 -8.987 -0.574 1.00 75.25 284 VAL A CA 1
ATOM 2316 C C . VAL A 1 284 ? -6.596 -8.770 0.323 1.00 75.25 284 VAL A C 1
ATOM 2318 O O . VAL A 1 284 ? -7.181 -9.740 0.801 1.00 75.25 284 VAL A O 1
ATOM 2321 N N . MET A 1 285 ? -6.994 -7.520 0.576 1.00 82.00 285 MET A N 1
ATOM 2322 C CA . MET A 1 285 ? -8.196 -7.172 1.342 1.00 82.00 285 MET A CA 1
ATOM 2323 C C . MET A 1 285 ? -9.469 -7.321 0.503 1.00 82.00 285 MET A C 1
ATOM 2325 O O . MET A 1 285 ? -9.461 -7.127 -0.713 1.00 82.00 285 MET A O 1
ATOM 2329 N N . ARG A 1 286 ? -10.598 -7.597 1.168 1.00 84.50 286 ARG A N 1
ATOM 2330 C CA . ARG A 1 286 ? -11.909 -7.574 0.507 1.00 84.50 286 ARG A CA 1
ATOM 2331 C C . ARG A 1 286 ? -12.304 -6.126 0.168 1.00 84.50 286 ARG A C 1
ATOM 2333 O O . ARG A 1 286 ? -11.960 -5.221 0.936 1.00 84.50 286 ARG A O 1
ATOM 2340 N N . PRO A 1 287 ? -13.021 -5.877 -0.945 1.00 83.38 287 PRO A N 1
ATOM 2341 C CA . PRO A 1 287 ? -13.344 -4.521 -1.401 1.00 83.38 287 PRO A CA 1
ATOM 2342 C C . PRO A 1 287 ? -14.114 -3.655 -0.395 1.00 83.38 287 PRO A C 1
ATOM 2344 O O . PRO A 1 287 ? -14.029 -2.429 -0.464 1.00 83.38 287 PRO A O 1
ATOM 2347 N N . GLU A 1 288 ? -14.877 -4.278 0.503 1.00 86.69 288 GLU A N 1
ATOM 2348 C CA . GLU A 1 288 ? -15.693 -3.631 1.532 1.00 86.69 288 GLU A CA 1
ATOM 2349 C C . GLU A 1 288 ? -14.950 -3.334 2.842 1.00 86.69 288 GLU A C 1
ATOM 2351 O O . GLU A 1 288 ? -15.531 -2.714 3.731 1.00 86.69 288 GLU A O 1
ATOM 2356 N N . MET A 1 289 ? -13.702 -3.793 2.985 1.00 90.00 289 MET A N 1
ATOM 2357 C CA . MET A 1 289 ? -12.918 -3.542 4.192 1.00 90.00 289 MET A CA 1
ATOM 2358 C C . MET A 1 289 ? -12.365 -2.116 4.216 1.00 90.00 289 MET A C 1
ATOM 2360 O O . MET A 1 289 ? -11.768 -1.659 3.234 1.00 90.00 289 MET A O 1
ATOM 2364 N N . ASP A 1 290 ? -12.469 -1.477 5.381 1.00 92.56 290 ASP A N 1
ATOM 2365 C CA . ASP A 1 290 ? -11.945 -0.133 5.611 1.00 92.56 290 ASP A CA 1
ATOM 2366 C C . ASP A 1 290 ? -10.411 -0.189 5.748 1.00 92.56 290 ASP A C 1
ATOM 2368 O O . ASP A 1 290 ? -9.869 -0.945 6.556 1.00 92.56 290 ASP A O 1
ATOM 2372 N N . LEU A 1 291 ? -9.686 0.625 4.986 1.00 91.44 291 LEU A N 1
ATOM 2373 C CA . LEU A 1 291 ? -8.240 0.778 5.100 1.00 91.44 291 LEU A CA 1
ATOM 2374 C C . LEU A 1 291 ? -7.894 2.145 5.687 1.00 91.44 291 LEU A C 1
ATOM 2376 O O . LEU A 1 291 ? -8.101 3.182 5.051 1.00 91.44 291 LEU A O 1
ATOM 2380 N N . VAL A 1 292 ? -7.334 2.130 6.892 1.00 90.62 292 VAL A N 1
ATOM 2381 C CA . VAL A 1 292 ? -6.948 3.323 7.639 1.00 90.62 292 VAL A CA 1
ATOM 2382 C C . VAL A 1 292 ? -5.449 3.549 7.514 1.00 90.62 292 VAL A C 1
ATOM 2384 O O . VAL A 1 292 ? -4.650 2.756 8.007 1.00 90.62 292 VAL A O 1
ATOM 2387 N N . ALA A 1 293 ? -5.062 4.661 6.896 1.00 88.69 293 ALA A N 1
ATOM 2388 C CA . ALA A 1 293 ? -3.681 5.119 6.896 1.00 88.69 293 ALA A CA 1
ATOM 2389 C C . ALA A 1 293 ? -3.405 5.926 8.171 1.00 88.69 293 ALA A C 1
ATOM 2391 O O . ALA A 1 293 ? -3.943 7.019 8.343 1.00 88.69 293 ALA A O 1
ATOM 2392 N N . MET A 1 294 ? -2.570 5.400 9.067 1.00 81.19 294 MET A N 1
ATOM 2393 C CA . MET A 1 294 ? -2.174 6.039 10.323 1.00 81.19 294 MET A CA 1
ATOM 2394 C C . MET A 1 294 ? -0.736 6.519 10.275 1.00 81.19 294 MET A C 1
ATOM 2396 O O . MET A 1 294 ? 0.194 5.767 10.496 1.00 81.19 294 MET A O 1
ATOM 2400 N N . MET A 1 295 ? -0.538 7.803 10.031 1.00 75.88 295 MET A N 1
ATOM 2401 C CA . MET A 1 295 ? 0.795 8.363 9.874 1.00 75.88 295 MET A CA 1
ATOM 2402 C C . MET A 1 295 ? 1.495 8.678 11.203 1.00 75.88 295 MET A C 1
ATOM 2404 O O . MET A 1 295 ? 1.117 9.642 11.880 1.00 75.88 295 MET A O 1
ATOM 2408 N N . TRP A 1 296 ? 2.555 7.938 11.536 1.00 64.88 296 TRP A N 1
ATOM 2409 C CA . TRP A 1 296 ? 3.440 8.243 12.667 1.00 64.88 296 TRP A CA 1
ATOM 2410 C C . TRP A 1 296 ? 4.516 9.284 12.331 1.00 64.88 296 TRP A C 1
ATOM 2412 O O . TRP A 1 296 ? 4.923 9.458 11.183 1.00 64.88 296 TRP A O 1
ATOM 2422 N N . GLY A 1 297 ? 5.025 9.987 13.347 1.00 58.34 297 GLY A N 1
ATOM 2423 C CA . GLY A 1 297 ? 6.219 10.837 13.204 1.00 58.34 297 GLY A CA 1
ATOM 2424 C C . GLY A 1 297 ? 6.015 12.161 12.454 1.00 58.34 297 GLY A C 1
ATOM 2425 O O . GLY A 1 297 ? 6.981 12.872 12.181 1.00 58.34 297 GLY A O 1
ATOM 2426 N N . ASN A 1 298 ? 4.772 12.542 12.157 1.00 62.44 298 ASN A N 1
ATOM 2427 C CA . ASN A 1 298 ? 4.475 13.810 11.489 1.00 62.44 298 ASN A CA 1
ATOM 2428 C C . ASN A 1 298 ? 4.349 15.008 12.432 1.00 62.44 298 ASN A C 1
ATOM 2430 O O . ASN A 1 298 ? 4.219 16.124 11.941 1.00 62.44 298 ASN A O 1
ATOM 2434 N N . ARG A 1 299 ? 4.456 14.812 13.755 1.00 62.78 299 ARG A N 1
ATOM 2435 C CA . ARG A 1 299 ? 4.176 15.829 14.786 1.00 62.78 299 ARG A CA 1
ATOM 2436 C C . ARG A 1 299 ? 4.785 17.205 14.490 1.00 62.78 299 ARG A C 1
ATOM 2438 O O . ARG A 1 299 ? 4.090 18.208 14.581 1.00 62.78 299 ARG A O 1
ATOM 2445 N N . GLN A 1 300 ? 6.057 17.244 14.104 1.00 64.75 300 GLN A N 1
ATOM 2446 C CA . GLN A 1 300 ? 6.816 18.487 13.901 1.00 64.75 300 GLN A CA 1
ATOM 2447 C C . GLN A 1 300 ? 6.823 18.982 12.446 1.00 64.75 300 GLN A C 1
ATOM 2449 O O . GLN A 1 300 ? 7.404 20.022 12.150 1.00 64.75 300 GLN A O 1
ATOM 2454 N N . LYS A 1 301 ? 6.199 18.242 11.524 1.00 72.25 301 LYS A N 1
ATOM 2455 C CA . LYS A 1 301 ? 6.198 18.583 10.102 1.00 72.25 301 LYS A CA 1
ATOM 2456 C C . LYS A 1 301 ? 5.122 19.616 9.790 1.00 72.25 301 LYS A C 1
ATOM 2458 O O . LYS A 1 301 ? 3.976 19.472 10.222 1.00 72.25 301 LYS A O 1
ATOM 2463 N N . VAL A 1 302 ? 5.477 20.604 8.974 1.00 74.44 302 VAL A N 1
ATOM 2464 C CA . VAL A 1 302 ? 4.529 21.561 8.381 1.00 74.44 302 VAL A CA 1
ATOM 2465 C C . VAL A 1 302 ? 3.658 20.888 7.314 1.00 74.44 302 VAL A C 1
ATOM 2467 O O . VAL A 1 302 ? 4.000 19.816 6.811 1.00 74.44 302 VAL A O 1
ATOM 2470 N N . VAL A 1 303 ? 2.551 21.529 6.920 1.00 76.38 303 VAL A N 1
ATOM 2471 C CA . VAL A 1 303 ? 1.594 20.994 5.928 1.00 76.38 303 VAL A CA 1
ATOM 2472 C C . VAL A 1 303 ? 2.290 20.519 4.646 1.00 76.38 303 VAL A C 1
ATOM 2474 O O . VAL A 1 303 ? 2.065 19.386 4.227 1.00 76.38 303 VAL A O 1
ATOM 2477 N N . ALA A 1 304 ? 3.197 21.323 4.081 1.00 76.44 304 ALA A N 1
ATOM 2478 C CA . ALA A 1 304 ? 3.925 20.994 2.849 1.00 76.44 304 ALA A CA 1
ATOM 2479 C C . ALA A 1 304 ? 4.752 19.695 2.939 1.00 76.44 304 ALA A C 1
ATOM 2481 O O . ALA A 1 304 ? 4.972 19.026 1.935 1.00 76.44 304 ALA A O 1
ATOM 2482 N N . GLN A 1 305 ? 5.175 19.302 4.145 1.00 75.25 305 GLN A N 1
ATOM 2483 C CA . GLN A 1 305 ? 5.920 18.064 4.384 1.00 75.25 305 GLN A CA 1
ATOM 2484 C C . GLN A 1 305 ? 5.011 16.866 4.711 1.00 75.25 305 GLN A C 1
ATOM 2486 O O . GLN A 1 305 ? 5.448 15.724 4.595 1.00 75.25 305 GLN A O 1
ATOM 2491 N N . ARG A 1 306 ? 3.760 17.102 5.137 1.00 80.56 306 ARG A N 1
ATOM 2492 C CA . ARG A 1 306 ? 2.772 16.047 5.438 1.00 80.56 306 ARG A CA 1
ATOM 2493 C C . ARG A 1 306 ? 1.932 15.672 4.221 1.00 80.56 306 ARG A C 1
ATOM 2495 O O . ARG A 1 306 ? 1.596 14.507 4.038 1.00 80.56 306 ARG A O 1
ATOM 2502 N N . MET A 1 307 ? 1.575 16.664 3.411 1.00 87.31 307 MET A N 1
ATOM 2503 C CA . MET A 1 307 ? 0.612 16.517 2.324 1.00 87.31 307 MET A CA 1
ATOM 2504 C C . MET A 1 307 ? 1.023 15.486 1.261 1.00 87.31 307 MET A C 1
ATOM 2506 O O . MET A 1 307 ? 0.161 14.691 0.896 1.00 87.31 307 MET A O 1
ATOM 2510 N N . PRO A 1 308 ? 2.295 15.393 0.814 1.00 88.19 308 PRO A N 1
ATOM 2511 C CA . PRO A 1 308 ? 2.711 14.340 -0.117 1.00 88.19 308 PRO A CA 1
ATOM 2512 C C . PRO A 1 308 ? 2.470 12.933 0.426 1.00 88.19 308 PRO A C 1
ATOM 2514 O O . PRO A 1 308 ? 1.977 12.061 -0.283 1.00 88.19 308 PRO A O 1
ATOM 2517 N N . GLN A 1 309 ? 2.734 12.716 1.714 1.00 84.81 309 GLN A N 1
ATOM 2518 C CA . GLN A 1 309 ? 2.482 11.424 2.333 1.00 84.81 309 GLN A CA 1
ATOM 2519 C C . GLN A 1 309 ? 0.977 11.114 2.436 1.00 84.81 309 GLN A C 1
ATOM 2521 O O . GLN A 1 309 ? 0.578 9.988 2.155 1.00 84.81 309 GLN A O 1
ATOM 2526 N N . GLN A 1 310 ? 0.134 12.103 2.770 1.00 89.12 310 GLN A N 1
ATOM 2527 C CA . GLN A 1 310 ? -1.330 11.934 2.760 1.00 89.12 310 GLN A CA 1
ATOM 2528 C C . GLN A 1 310 ? -1.856 11.631 1.351 1.00 89.12 310 GLN A C 1
ATOM 2530 O O . GLN A 1 310 ? -2.686 10.739 1.176 1.00 89.12 310 GLN A O 1
ATOM 2535 N N 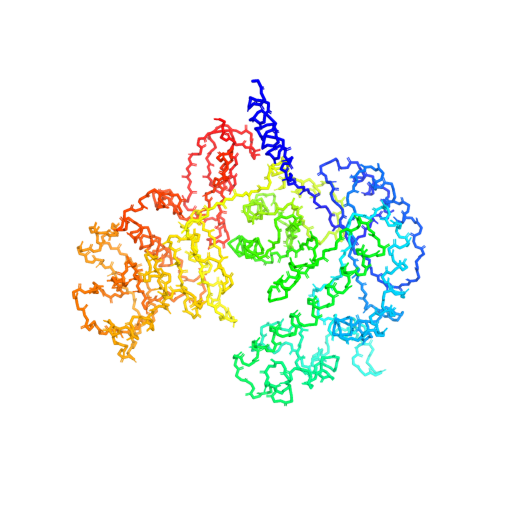. ALA A 1 311 ? -1.323 12.319 0.337 1.00 92.69 311 ALA A N 1
ATOM 2536 C CA . ALA A 1 311 ? -1.653 12.081 -1.063 1.00 92.69 311 ALA A CA 1
ATOM 2537 C C . ALA A 1 311 ? -1.288 10.657 -1.490 1.00 92.69 311 ALA A C 1
ATOM 2539 O O . ALA A 1 311 ? -2.066 9.990 -2.165 1.00 92.69 311 ALA A O 1
ATOM 2540 N N . VAL A 1 312 ? -0.134 10.160 -1.050 1.00 90.38 312 VAL A N 1
ATOM 2541 C CA . VAL A 1 312 ? 0.301 8.794 -1.334 1.00 90.38 312 VAL A CA 1
ATOM 2542 C C . VAL A 1 312 ? -0.553 7.750 -0.612 1.00 90.38 312 VAL A C 1
ATOM 2544 O O . VAL A 1 312 ? -0.897 6.735 -1.214 1.00 90.38 312 VAL A O 1
ATOM 2547 N N . CYS A 1 313 ? -0.954 7.989 0.639 1.00 90.44 313 CYS A N 1
ATOM 2548 C CA . CYS A 1 313 ? -1.930 7.140 1.328 1.00 90.44 313 CYS A CA 1
ATOM 2549 C C . CYS A 1 313 ? -3.255 7.076 0.557 1.00 90.44 313 CYS A C 1
ATOM 2551 O O . CYS A 1 313 ? -3.808 5.992 0.357 1.00 90.44 313 CYS A O 1
ATOM 2553 N N . TYR A 1 314 ? -3.738 8.230 0.088 1.00 93.56 314 TYR A N 1
ATOM 2554 C CA . TYR A 1 314 ? -4.941 8.327 -0.731 1.00 93.56 314 TYR A CA 1
ATOM 2555 C C . TYR A 1 314 ? -4.795 7.548 -2.044 1.00 93.56 314 TYR A C 1
ATOM 2557 O O . TYR A 1 314 ? -5.617 6.678 -2.315 1.00 93.56 314 TYR A O 1
ATOM 2565 N N . LEU A 1 315 ? -3.712 7.765 -2.800 1.00 92.62 315 LEU A N 1
ATOM 2566 C CA . LEU A 1 315 ? -3.386 7.031 -4.031 1.00 92.62 315 LEU A CA 1
ATOM 2567 C C . LEU A 1 315 ? -3.224 5.520 -3.811 1.00 92.62 315 LEU A C 1
ATOM 2569 O O . LEU A 1 315 ? -3.593 4.714 -4.665 1.00 92.62 315 LEU A O 1
ATOM 2573 N N . GLY A 1 316 ? -2.702 5.126 -2.648 1.00 89.50 316 GLY A N 1
ATOM 2574 C CA . GLY A 1 316 ? -2.618 3.736 -2.201 1.00 89.50 316 GLY A CA 1
ATOM 2575 C C . GLY A 1 316 ? -3.987 3.093 -1.949 1.00 89.50 316 GLY A C 1
ATOM 2576 O O . GLY A 1 316 ? -4.086 1.869 -1.849 1.00 89.50 316 GLY A O 1
ATOM 2577 N N . GLY A 1 317 ? -5.045 3.905 -1.901 1.00 91.19 317 GLY A N 1
ATOM 2578 C CA . GLY A 1 317 ? -6.429 3.495 -1.744 1.00 91.19 317 GLY A CA 1
ATOM 2579 C C . GLY A 1 317 ? -6.917 3.537 -0.301 1.00 91.19 317 GLY A C 1
ATOM 2580 O O . GLY A 1 317 ? -7.742 2.699 0.040 1.00 91.19 317 GLY A O 1
ATOM 2581 N N . ALA A 1 318 ? -6.419 4.425 0.566 1.00 92.50 318 ALA A N 1
ATOM 2582 C CA . ALA A 1 318 ? -6.984 4.612 1.910 1.00 92.50 318 ALA A CA 1
ATOM 2583 C C . ALA A 1 318 ? -8.477 4.994 1.857 1.00 92.50 318 ALA A C 1
ATOM 2585 O O . ALA A 1 318 ? -8.866 5.824 1.037 1.00 92.50 318 ALA A O 1
ATOM 2586 N N . ASP A 1 319 ? -9.290 4.443 2.765 1.00 93.81 319 ASP A N 1
ATOM 2587 C CA . ASP A 1 319 ? -10.649 4.953 3.035 1.00 93.81 319 ASP A CA 1
ATOM 2588 C C . ASP A 1 319 ? -10.630 6.033 4.119 1.00 93.81 319 ASP A C 1
ATOM 2590 O O . ASP A 1 319 ? -11.497 6.902 4.166 1.00 93.81 319 ASP A O 1
ATOM 2594 N N . ILE A 1 320 ? -9.660 5.959 5.032 1.00 93.19 320 ILE A N 1
ATOM 2595 C CA . ILE A 1 320 ? -9.561 6.854 6.181 1.00 93.19 320 ILE A CA 1
ATOM 2596 C C . ILE A 1 320 ? -8.119 7.339 6.295 1.00 93.19 320 ILE A C 1
ATOM 2598 O O . ILE A 1 320 ? -7.189 6.535 6.387 1.00 93.19 320 ILE A O 1
ATOM 2602 N N . LEU A 1 321 ? -7.936 8.658 6.314 1.00 92.00 321 LEU A N 1
ATOM 2603 C CA . LEU A 1 321 ? -6.649 9.301 6.569 1.00 92.00 321 LEU A CA 1
ATOM 2604 C C . LEU A 1 321 ? -6.547 9.696 8.043 1.00 92.00 321 LEU A C 1
ATOM 2606 O O . LEU A 1 321 ? -7.493 10.237 8.619 1.00 92.00 321 LEU A O 1
ATOM 2610 N N . SER A 1 322 ? -5.396 9.437 8.659 1.00 86.19 322 SER A N 1
ATOM 2611 C CA . SER A 1 322 ? -5.146 9.711 10.073 1.00 86.19 322 SER A CA 1
ATOM 2612 C C . SER A 1 322 ? -3.677 10.016 10.353 1.00 86.19 322 SER A C 1
ATOM 2614 O O . SER A 1 322 ? -2.776 9.607 9.622 1.00 86.19 322 SER A O 1
ATOM 2616 N N . THR A 1 323 ? -3.425 10.675 11.481 1.00 78.19 323 THR A N 1
ATOM 2617 C CA . THR A 1 323 ? -2.100 10.824 12.106 1.00 78.19 323 THR A CA 1
ATOM 2618 C C . THR A 1 323 ? -2.127 10.230 13.520 1.00 78.19 323 THR A C 1
ATOM 2620 O O . THR 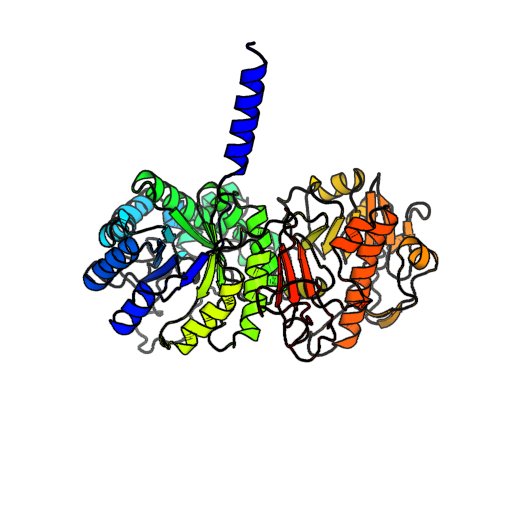A 1 323 ? -3.154 10.319 14.190 1.00 78.19 323 THR A O 1
ATOM 2623 N N . PHE A 1 324 ? -1.040 9.582 13.953 1.00 67.69 324 PHE A N 1
ATOM 2624 C CA . PHE A 1 324 ? -0.875 8.987 15.295 1.00 67.69 324 PHE A CA 1
ATOM 2625 C C . PHE A 1 324 ? -0.107 9.955 16.217 1.00 67.69 324 PHE A C 1
ATOM 2627 O O . PHE A 1 324 ? 0.679 10.760 15.713 1.00 67.69 324 PHE A O 1
ATOM 2634 N N . GLY A 1 325 ? -0.223 9.826 17.548 1.00 53.44 325 GLY A N 1
ATOM 2635 C CA . GLY A 1 325 ? 0.818 10.377 18.435 1.00 53.44 325 GLY A CA 1
ATOM 2636 C C . GLY A 1 325 ? 0.552 11.691 19.186 1.00 53.44 325 GLY A C 1
ATOM 2637 O O . GLY A 1 325 ? 1.516 12.277 19.672 1.00 53.44 325 GLY A O 1
ATOM 2638 N N . ASP A 1 326 ? -0.692 12.150 19.346 1.00 48.94 326 ASP A N 1
ATOM 2639 C CA . ASP A 1 326 ? -0.983 13.515 19.841 1.00 48.94 326 ASP A CA 1
ATOM 2640 C C . ASP A 1 326 ? -1.177 13.635 21.364 1.00 48.94 326 ASP A C 1
ATOM 2642 O O . ASP A 1 326 ? -1.965 14.451 21.852 1.00 48.94 326 ASP A O 1
ATOM 2646 N N . HIS A 1 327 ? -0.469 12.826 22.153 1.00 45.22 327 HIS A N 1
ATOM 2647 C CA . HIS A 1 327 ? -0.439 13.046 23.595 1.00 45.22 327 HIS A CA 1
ATOM 2648 C C . HIS A 1 327 ? 0.335 14.344 23.893 1.00 45.22 327 HIS A C 1
ATOM 2650 O O . HIS A 1 327 ? 1.558 14.396 23.786 1.00 45.22 327 HIS A O 1
ATOM 2656 N N . GLU A 1 328 ? -0.425 15.378 24.264 1.00 46.72 328 GLU A N 1
ATOM 2657 C CA . GLU A 1 328 ? 0.022 16.699 24.729 1.00 46.72 328 GLU A CA 1
ATOM 2658 C C . GLU A 1 328 ? 0.526 17.646 23.627 1.00 46.72 328 GLU A C 1
ATOM 2660 O O . GLU A 1 328 ? 1.714 17.940 23.526 1.00 46.72 328 GLU A O 1
ATOM 2665 N N . GLU A 1 329 ? -0.409 18.120 22.794 1.00 49.69 329 GLU A N 1
ATOM 2666 C CA . GLU A 1 329 ? -0.646 19.550 22.503 1.00 49.69 329 GLU A CA 1
ATOM 2667 C C . GLU A 1 329 ? -1.850 19.696 21.551 1.00 49.69 329 GLU A C 1
ATOM 2669 O O . GLU A 1 329 ? -1.736 19.686 20.329 1.00 49.69 329 GLU A O 1
ATOM 2674 N N . THR A 1 330 ? -3.039 19.849 22.134 1.00 56.78 330 THR A N 1
ATOM 2675 C CA . THR A 1 330 ? -4.303 20.209 21.473 1.00 56.78 330 THR A CA 1
ATOM 2676 C C . THR A 1 330 ? -4.348 21.704 21.137 1.00 56.78 330 THR A C 1
ATOM 2678 O O . THR A 1 330 ? -5.305 22.407 21.464 1.00 56.78 330 THR A O 1
ATOM 2681 N N . SER A 1 331 ? -3.293 22.234 20.513 1.00 65.69 331 SER A N 1
ATOM 2682 C CA . SER A 1 331 ? -3.346 23.599 19.997 1.00 65.69 331 SER A CA 1
ATOM 2683 C C . SER A 1 331 ? -4.189 23.630 18.720 1.00 65.69 331 SER A C 1
ATOM 2685 O O . SER A 1 331 ? -4.152 22.705 17.902 1.00 65.69 331 SER A O 1
ATOM 2687 N N . ASP A 1 332 ? -4.948 24.711 18.526 1.00 70.56 332 ASP A N 1
ATOM 2688 C CA . ASP A 1 332 ? -5.686 24.929 17.276 1.00 70.56 332 ASP A CA 1
ATOM 2689 C C . ASP A 1 332 ? -4.732 24.904 16.071 1.00 70.56 332 ASP A C 1
ATOM 2691 O O . ASP A 1 332 ? -5.092 24.434 14.997 1.00 70.56 332 ASP A O 1
ATOM 2695 N N . GLU A 1 333 ? -3.488 25.344 16.263 1.00 75.25 333 GLU A N 1
ATOM 2696 C CA . GLU A 1 333 ? -2.424 25.288 15.264 1.00 75.25 333 GLU A CA 1
ATOM 2697 C C . GLU A 1 333 ? -2.138 23.856 14.794 1.00 75.25 333 GLU A C 1
ATOM 2699 O O . GLU A 1 333 ? -2.158 23.597 13.591 1.00 75.25 333 GLU A O 1
ATOM 2704 N N . TYR A 1 334 ? -1.947 22.907 15.715 1.00 76.00 334 TYR A N 1
ATOM 2705 C CA . TYR A 1 334 ? -1.663 21.521 15.352 1.00 76.00 334 TYR A CA 1
ATOM 2706 C C . TYR A 1 334 ? -2.831 20.867 14.603 1.00 76.00 334 TYR A C 1
ATOM 2708 O O . TYR A 1 334 ? -2.641 20.272 13.538 1.00 76.00 334 TYR A O 1
ATOM 2716 N N . LEU A 1 335 ? -4.055 21.012 15.126 1.00 76.69 335 LEU A N 1
ATOM 2717 C CA . LEU A 1 335 ? -5.253 20.464 14.484 1.00 76.69 335 LEU A CA 1
ATOM 2718 C C . LEU A 1 335 ? -5.492 21.087 13.106 1.00 76.69 335 LEU A C 1
ATOM 2720 O O . LEU A 1 335 ? -5.873 20.372 12.181 1.00 76.69 335 LEU A O 1
ATOM 2724 N N . ASN A 1 336 ? -5.226 22.386 12.945 1.00 81.25 336 ASN A N 1
ATOM 2725 C CA . ASN A 1 336 ? -5.287 23.050 11.646 1.00 81.25 336 ASN A CA 1
ATOM 2726 C C . ASN A 1 336 ? -4.236 22.482 10.681 1.00 81.25 336 ASN A C 1
ATOM 2728 O O . ASN A 1 336 ? -4.586 22.187 9.545 1.00 81.25 336 ASN A O 1
ATOM 2732 N N . ILE A 1 337 ? -2.995 22.242 11.121 1.00 80.88 337 ILE A N 1
ATOM 2733 C CA . ILE A 1 337 ? -1.949 21.628 10.282 1.00 80.88 337 ILE A CA 1
ATOM 2734 C C . ILE A 1 337 ? -2.362 20.224 9.817 1.00 80.88 337 ILE A C 1
ATOM 2736 O O . ILE A 1 337 ? -2.214 19.898 8.637 1.00 80.88 337 ILE A O 1
ATOM 2740 N N . VAL A 1 338 ? -2.888 19.384 10.718 1.00 81.62 338 VAL A N 1
ATOM 2741 C CA . VAL A 1 338 ? -3.378 18.045 10.348 1.00 81.62 338 VAL A CA 1
ATOM 2742 C C . VAL A 1 338 ? -4.533 18.170 9.362 1.00 81.62 338 VAL A C 1
ATOM 2744 O O . VAL A 1 338 ? -4.444 17.605 8.269 1.00 81.62 338 VAL A O 1
ATOM 2747 N N . ARG A 1 339 ? -5.570 18.944 9.710 1.00 85.69 339 ARG A N 1
ATOM 2748 C CA . ARG A 1 339 ? -6.745 19.181 8.863 1.00 85.69 339 ARG A CA 1
ATOM 2749 C C . ARG A 1 339 ? -6.323 19.633 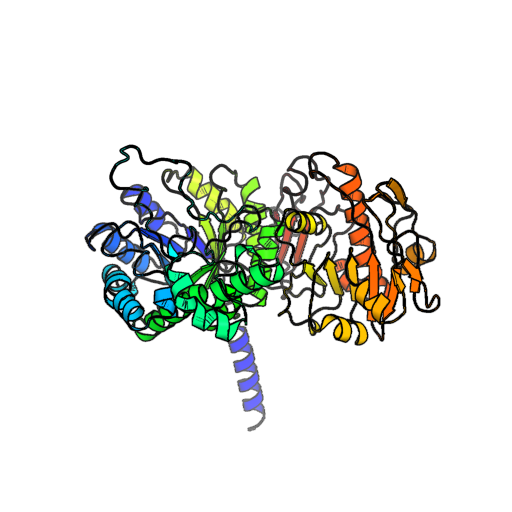7.473 1.00 85.69 339 ARG A C 1
ATOM 2751 O O . ARG A 1 339 ? -6.717 19.016 6.493 1.00 85.69 339 ARG A O 1
ATOM 2758 N N . ASP A 1 340 ? -5.504 20.671 7.376 1.00 87.62 340 ASP A N 1
ATOM 2759 C CA . ASP A 1 340 ? -5.128 21.276 6.099 1.00 87.62 340 ASP A CA 1
ATOM 2760 C C . ASP A 1 340 ? -4.284 20.317 5.239 1.00 87.62 340 ASP A C 1
ATOM 2762 O O . ASP A 1 340 ? -4.315 20.407 4.014 1.00 87.62 340 ASP A O 1
ATOM 2766 N N . SER A 1 341 ? -3.603 19.338 5.851 1.00 87.50 341 SER A N 1
ATOM 2767 C CA . SER A 1 341 ? -2.887 18.282 5.122 1.00 87.50 341 SER A CA 1
ATOM 2768 C C . SER A 1 341 ? -3.780 17.167 4.559 1.00 87.50 341 SER A C 1
ATOM 2770 O O . SER A 1 341 ? -3.393 16.545 3.572 1.00 87.50 341 SER A O 1
ATOM 2772 N N . VAL A 1 342 ? -4.957 16.909 5.149 1.00 89.75 342 VAL A N 1
ATOM 2773 C CA . VAL A 1 342 ? -5.893 15.851 4.701 1.00 89.75 342 VAL A CA 1
ATOM 2774 C C . VAL A 1 342 ? -7.092 16.396 3.924 1.00 89.75 342 VAL A C 1
ATOM 2776 O O . VAL A 1 342 ? -7.644 15.702 3.073 1.00 89.75 342 VAL A O 1
ATOM 2779 N N . ARG A 1 343 ? -7.483 17.649 4.185 1.00 91.12 343 ARG A N 1
ATOM 2780 C CA . ARG A 1 343 ? -8.679 18.314 3.650 1.00 91.12 343 ARG A CA 1
ATOM 2781 C C . ARG A 1 343 ? -8.829 18.225 2.128 1.00 91.12 343 ARG A C 1
ATOM 2783 O O . ARG A 1 343 ? -9.962 18.016 1.696 1.00 91.12 343 ARG A O 1
ATOM 2790 N N . PRO A 1 344 ? -7.766 18.331 1.303 1.00 92.25 344 PRO A N 1
ATOM 2791 C CA . PRO A 1 344 ? -7.912 18.182 -0.143 1.00 92.25 344 PRO A CA 1
ATOM 2792 C C . PRO A 1 344 ? -8.498 16.831 -0.572 1.00 92.25 344 PRO A C 1
ATOM 2794 O O . PRO A 1 344 ? -9.137 16.767 -1.618 1.00 92.25 344 PRO A O 1
ATOM 2797 N N . PHE A 1 345 ? -8.333 15.777 0.231 1.00 93.00 345 PHE A N 1
ATOM 2798 C CA . PHE A 1 345 ? -8.770 14.419 -0.104 1.00 93.00 345 PHE A CA 1
ATOM 2799 C C . PHE A 1 345 ? -10.131 14.048 0.495 1.00 93.00 345 PHE A C 1
ATOM 2801 O O . PHE A 1 345 ? -10.756 13.097 0.038 1.00 93.00 345 PHE A O 1
ATOM 2808 N N . LEU A 1 346 ? -10.614 14.791 1.495 1.00 91.31 346 LEU A N 1
ATOM 2809 C CA . LEU A 1 346 ? -11.864 14.462 2.183 1.00 91.31 346 LEU A CA 1
ATOM 2810 C C . LEU A 1 346 ? -13.070 14.599 1.252 1.00 91.31 346 LEU A C 1
ATOM 2812 O O . LEU A 1 346 ? -13.159 15.555 0.471 1.00 91.31 346 LEU A O 1
ATOM 2816 N N . GLY A 1 347 ? -13.993 13.640 1.337 1.00 88.38 347 GLY A N 1
ATOM 2817 C CA . GLY A 1 347 ? -15.175 13.583 0.472 1.00 88.38 347 GLY A CA 1
ATOM 2818 C C . GLY A 1 347 ? -14.881 13.152 -0.970 1.00 88.38 347 GLY A C 1
ATOM 2819 O O . GLY A 1 347 ? -15.801 13.050 -1.776 1.00 88.38 347 GLY A O 1
ATOM 2820 N N . LEU A 1 348 ? -13.613 12.922 -1.339 1.00 91.00 348 LEU A N 1
ATOM 2821 C CA . LEU A 1 348 ? -13.299 12.289 -2.618 1.00 91.00 348 LEU A CA 1
ATOM 2822 C C . LEU A 1 348 ? -13.677 10.805 -2.555 1.00 91.00 348 LEU A C 1
ATOM 2824 O O . LEU A 1 348 ? -13.572 10.201 -1.486 1.00 91.00 348 LEU A O 1
ATOM 2828 N N . PRO A 1 349 ? -14.086 10.188 -3.677 1.00 90.31 349 PRO A N 1
ATOM 2829 C CA . PRO A 1 349 ? -14.219 8.739 -3.721 1.00 90.31 349 PRO A CA 1
ATOM 2830 C C . PRO A 1 349 ? -12.876 8.086 -3.390 1.00 90.31 349 PRO A C 1
ATOM 2832 O O . PRO A 1 349 ? -11.825 8.634 -3.722 1.00 90.31 349 PRO A O 1
ATOM 2835 N N . ARG A 1 350 ? -12.901 6.886 -2.802 1.00 89.88 350 ARG A N 1
ATOM 2836 C CA . ARG A 1 350 ? -11.701 6.047 -2.699 1.00 89.88 350 ARG A CA 1
ATOM 2837 C C . ARG A 1 350 ? -10.950 6.029 -4.032 1.00 89.88 350 ARG A C 1
ATOM 2839 O O . ARG A 1 350 ? -11.545 5.763 -5.080 1.00 89.88 350 ARG A O 1
ATOM 2846 N N . PHE A 1 351 ? -9.640 6.266 -3.980 1.00 90.94 351 PHE A N 1
ATOM 2847 C CA . PHE A 1 351 ? -8.816 6.229 -5.177 1.00 90.94 351 PHE A CA 1
ATOM 2848 C C . PHE A 1 351 ? -8.673 4.788 -5.673 1.00 90.94 351 PHE A C 1
ATOM 2850 O O . PHE A 1 351 ? -7.989 3.954 -5.075 1.00 90.94 351 PHE A O 1
ATOM 2857 N N . GLU A 1 352 ? -9.343 4.492 -6.778 1.00 88.50 352 GLU A N 1
ATOM 2858 C CA . GLU A 1 352 ? -9.210 3.235 -7.503 1.00 88.50 352 GLU A CA 1
ATOM 2859 C C . GLU A 1 352 ? -8.477 3.497 -8.810 1.00 88.50 352 GLU A C 1
ATOM 2861 O O . GLU A 1 352 ? -8.760 4.479 -9.489 1.00 88.50 352 GLU A O 1
ATOM 2866 N N . TYR A 1 353 ? -7.562 2.611 -9.180 1.00 85.44 353 TYR A N 1
ATOM 2867 C CA . TYR A 1 353 ? -6.879 2.617 -10.468 1.00 85.44 353 TYR A CA 1
ATOM 2868 C C . TYR A 1 353 ? -6.519 1.177 -10.843 1.00 85.44 353 TYR A C 1
ATOM 2870 O O . TYR A 1 353 ? -6.493 0.291 -9.986 1.00 85.44 353 TYR A O 1
ATOM 2878 N N . GLU A 1 354 ? -6.236 0.953 -12.121 1.00 85.75 354 GLU A N 1
ATOM 2879 C CA . GLU A 1 354 ? -5.764 -0.333 -12.639 1.00 85.75 354 GLU A CA 1
ATOM 2880 C C . GLU A 1 354 ? -4.399 -0.123 -13.265 1.00 85.75 354 GLU A C 1
ATOM 2882 O O . GLU A 1 354 ? -4.296 0.657 -14.205 1.00 85.75 354 GLU A O 1
ATOM 2887 N N . SER A 1 355 ? -3.355 -0.770 -12.754 1.00 88.81 355 SER A N 1
ATOM 2888 C CA . SER A 1 355 ? -2.038 -0.709 -13.382 1.00 88.81 355 SER A CA 1
ATOM 2889 C C . SER A 1 355 ? -1.794 -1.941 -14.254 1.00 88.81 355 SER A C 1
ATOM 2891 O O . SER A 1 355 ? -1.922 -3.052 -13.751 1.00 88.81 355 SER A O 1
ATOM 2893 N N . PRO A 1 356 ? -1.357 -1.780 -15.513 1.00 92.50 356 PRO A N 1
ATOM 2894 C CA . PRO A 1 356 ? -0.840 -2.884 -16.323 1.00 92.50 356 PRO A CA 1
ATOM 2895 C C . PRO A 1 356 ? 0.601 -3.289 -15.953 1.00 92.50 356 PRO A C 1
ATOM 2897 O O . PRO A 1 356 ? 1.131 -4.244 -16.520 1.00 92.50 356 PRO A O 1
ATOM 2900 N N . VAL A 1 357 ? 1.246 -2.585 -15.017 1.00 92.25 357 VAL A N 1
ATOM 2901 C CA . VAL A 1 357 ? 2.609 -2.863 -14.539 1.00 92.25 357 VAL A CA 1
ATOM 2902 C C . VAL A 1 357 ? 2.583 -3.302 -13.077 1.00 92.25 357 VAL A C 1
ATOM 2904 O O . VAL A 1 357 ? 2.037 -2.590 -12.227 1.00 92.25 357 VAL A O 1
ATOM 2907 N N . LEU A 1 358 ? 3.206 -4.446 -12.793 1.00 90.88 358 LEU A N 1
ATOM 2908 C CA . LEU A 1 358 ? 3.391 -5.004 -11.457 1.00 90.88 358 LEU A CA 1
ATOM 2909 C C . LEU A 1 358 ? 4.865 -4.984 -11.067 1.00 90.88 358 LEU A C 1
ATOM 2911 O O . LEU A 1 358 ? 5.712 -5.475 -11.810 1.00 90.88 358 LEU A O 1
ATOM 2915 N N . PHE A 1 359 ? 5.171 -4.507 -9.868 1.00 87.38 359 PHE A N 1
ATOM 2916 C CA . PHE A 1 359 ? 6.478 -4.699 -9.259 1.00 87.38 359 PHE A CA 1
ATOM 2917 C C . PHE A 1 359 ? 6.462 -5.894 -8.298 1.00 87.38 359 PHE A C 1
ATOM 2919 O O . PHE A 1 359 ? 5.598 -5.988 -7.421 1.00 87.38 359 PHE A O 1
ATOM 2926 N N . LEU A 1 360 ? 7.441 -6.789 -8.438 1.00 83.25 360 LEU A N 1
ATOM 2927 C CA . LEU A 1 360 ? 7.691 -7.910 -7.534 1.00 83.25 360 LEU A CA 1
ATOM 2928 C C . LEU A 1 360 ? 9.059 -7.738 -6.863 1.00 83.25 360 LEU A C 1
ATOM 2930 O O . LEU A 1 360 ? 10.107 -7.882 -7.494 1.00 83.25 360 LEU A O 1
ATOM 2934 N N . GLY A 1 361 ? 9.048 -7.436 -5.565 1.00 74.31 361 GLY A N 1
ATOM 2935 C CA . GLY A 1 361 ? 10.262 -7.332 -4.754 1.00 74.31 361 GLY A CA 1
ATOM 2936 C C . GLY A 1 361 ? 10.674 -8.659 -4.110 1.00 74.31 361 GLY A C 1
ATOM 2937 O O . GLY A 1 361 ? 9.832 -9.491 -3.775 1.00 74.31 361 GLY A O 1
ATOM 2938 N N . GLY A 1 362 ? 11.982 -8.833 -3.923 1.00 59.28 362 GLY A N 1
ATOM 2939 C CA . GLY A 1 362 ? 12.591 -9.987 -3.263 1.00 59.28 362 GLY A CA 1
ATOM 2940 C C . GLY A 1 362 ? 12.263 -10.156 -1.774 1.00 59.28 362 GLY A C 1
ATOM 2941 O O . GLY A 1 362 ? 11.834 -9.219 -1.098 1.00 59.28 362 GLY A O 1
ATOM 2942 N N . ARG A 1 363 ? 12.496 -11.366 -1.245 1.00 51.31 363 ARG A N 1
ATOM 2943 C CA . ARG A 1 363 ? 12.228 -11.764 0.156 1.00 51.31 363 ARG A CA 1
ATOM 2944 C C . ARG A 1 363 ? 13.312 -11.304 1.143 1.00 51.31 363 ARG A C 1
ATOM 2946 O O . ARG A 1 363 ? 13.223 -11.605 2.333 1.00 51.31 363 ARG A O 1
ATOM 2953 N N . GLY A 1 364 ? 14.335 -10.588 0.681 1.00 39.94 364 GLY A N 1
ATOM 2954 C CA . GLY A 1 364 ? 15.462 -10.165 1.508 1.00 39.94 364 GLY A CA 1
ATOM 2955 C C . GLY A 1 364 ? 15.068 -9.261 2.682 1.00 39.94 364 GLY A C 1
ATOM 2956 O O . GLY A 1 364 ? 14.960 -8.047 2.532 1.00 39.94 364 GLY A O 1
ATOM 2957 N N . SER A 1 365 ? 14.949 -9.829 3.886 1.00 32.19 365 SER A N 1
ATOM 2958 C CA . SER A 1 365 ? 14.940 -9.076 5.142 1.00 32.19 365 SER A CA 1
ATOM 2959 C C . SER A 1 365 ? 16.294 -8.380 5.323 1.00 32.19 365 SER A C 1
ATOM 2961 O O . SER A 1 365 ? 17.278 -9.001 5.722 1.00 32.19 365 SER A O 1
ATOM 2963 N N . GLY A 1 366 ? 16.373 -7.094 4.992 1.00 35.84 366 GLY A N 1
ATOM 2964 C CA . GLY A 1 366 ? 17.592 -6.305 5.144 1.00 35.84 366 GLY A CA 1
ATOM 2965 C C . GLY A 1 366 ? 17.531 -4.977 4.400 1.00 35.84 366 GLY A C 1
ATOM 2966 O O . GLY A 1 366 ? 16.562 -4.687 3.698 1.00 35.84 366 GLY A O 1
ATOM 2967 N N . ALA A 1 367 ? 18.593 -4.176 4.540 1.00 33.00 367 ALA A N 1
ATOM 2968 C CA . ALA A 1 367 ? 18.728 -2.868 3.898 1.00 33.00 367 ALA A CA 1
ATOM 2969 C C . ALA A 1 367 ? 18.387 -2.903 2.394 1.00 33.00 367 ALA A C 1
ATOM 2971 O O . ALA A 1 367 ? 17.789 -1.960 1.906 1.00 33.00 367 ALA A O 1
ATOM 2972 N N . VAL A 1 368 ? 18.633 -4.015 1.695 1.00 36.12 368 VAL A N 1
ATOM 2973 C CA . VAL A 1 368 ? 18.389 -4.203 0.253 1.00 36.12 368 VAL A CA 1
ATOM 2974 C C . VAL A 1 368 ? 16.933 -3.927 -0.187 1.00 36.12 368 VAL A C 1
ATOM 2976 O O . VAL A 1 368 ? 16.728 -3.368 -1.264 1.00 36.12 368 VAL A O 1
ATOM 2979 N N . LEU A 1 369 ? 15.913 -4.214 0.637 1.00 39.00 369 LEU A N 1
ATOM 2980 C CA . LEU A 1 369 ? 14.509 -3.900 0.298 1.00 39.00 369 LEU A CA 1
ATOM 2981 C C . LEU A 1 369 ? 14.228 -2.391 0.290 1.00 39.00 369 LEU A C 1
ATOM 2983 O O . LEU A 1 369 ? 13.531 -1.904 -0.600 1.00 39.00 369 LEU A O 1
ATOM 2987 N N . ASN A 1 370 ? 14.826 -1.635 1.219 1.00 46.88 370 ASN A N 1
ATOM 2988 C CA . ASN A 1 370 ? 14.701 -0.172 1.244 1.00 46.88 370 ASN A CA 1
ATOM 2989 C C . ASN A 1 370 ? 15.293 0.485 -0.011 1.00 46.88 370 ASN A C 1
ATOM 2991 O O . ASN A 1 370 ? 14.954 1.620 -0.318 1.00 46.88 370 ASN A O 1
ATOM 2995 N N . TRP A 1 371 ? 16.150 -0.234 -0.734 1.00 51.16 371 TRP A N 1
ATOM 2996 C CA . TRP A 1 371 ? 16.886 0.283 -1.877 1.00 51.16 371 TRP A CA 1
ATOM 2997 C C . TRP A 1 371 ? 16.192 -0.057 -3.187 1.00 51.16 371 TRP A C 1
ATOM 2999 O O . TRP A 1 371 ? 16.242 0.733 -4.115 1.00 51.16 371 TRP A O 1
ATOM 3009 N N . SER A 1 372 ? 15.468 -1.183 -3.250 1.00 54.53 372 SER A N 1
ATOM 3010 C CA . SER A 1 372 ? 14.596 -1.486 -4.395 1.00 54.53 372 SER A CA 1
ATOM 3011 C C . SER A 1 372 ? 13.551 -0.375 -4.644 1.00 54.53 372 SER A C 1
ATOM 3013 O O . SER A 1 372 ? 13.169 -0.091 -5.774 1.00 54.53 372 SER A O 1
ATOM 3015 N N . ARG A 1 373 ? 13.132 0.297 -3.566 1.00 61.00 373 ARG A N 1
ATOM 3016 C CA . ARG A 1 373 ? 12.088 1.327 -3.559 1.00 61.00 373 ARG A CA 1
ATOM 3017 C C . ARG A 1 373 ? 12.537 2.643 -4.157 1.00 61.00 373 ARG A C 1
ATOM 3019 O O . ARG A 1 373 ? 11.745 3.308 -4.809 1.00 61.00 373 ARG A O 1
ATOM 3026 N N . THR A 1 374 ? 13.794 3.022 -3.960 1.00 59.75 374 THR A N 1
ATOM 3027 C CA . THR A 1 374 ? 14.300 4.273 -4.516 1.00 59.75 374 THR A CA 1
ATOM 3028 C C . THR A 1 374 ? 14.359 4.207 -6.050 1.00 59.75 374 THR A C 1
ATOM 3030 O O . THR A 1 374 ? 14.360 5.258 -6.680 1.00 59.75 374 THR A O 1
ATOM 3033 N N . TRP A 1 375 ? 14.382 3.016 -6.674 1.00 64.75 375 TRP A N 1
ATOM 3034 C CA . TRP A 1 375 ? 14.361 2.878 -8.142 1.00 64.75 375 TRP A CA 1
ATOM 3035 C C . TRP A 1 375 ? 12.973 3.036 -8.772 1.00 64.75 375 TRP A C 1
ATOM 3037 O O . TRP A 1 375 ? 12.881 3.135 -9.989 1.00 64.75 375 TRP A O 1
ATOM 3047 N N . LEU A 1 376 ? 11.901 3.029 -7.972 1.00 67.62 376 LEU A N 1
ATOM 3048 C CA . LEU A 1 376 ? 10.527 3.163 -8.472 1.00 67.62 376 LEU A CA 1
ATOM 3049 C C . LEU A 1 376 ? 10.164 4.606 -8.853 1.00 67.62 376 LEU A C 1
ATOM 3051 O O . LEU A 1 376 ? 9.108 4.842 -9.431 1.00 67.62 376 LEU A O 1
ATOM 3055 N N . THR A 1 377 ? 11.020 5.585 -8.567 1.00 66.81 377 THR A N 1
ATOM 3056 C CA . THR A 1 377 ? 10.895 6.924 -9.161 1.00 66.81 377 THR A CA 1
ATOM 3057 C C . THR A 1 377 ? 11.095 6.837 -10.672 1.00 66.81 377 THR A C 1
ATOM 3059 O O . THR A 1 377 ? 12.076 6.244 -11.120 1.00 66.81 377 THR A O 1
ATOM 3062 N N . GLY A 1 378 ? 10.175 7.412 -11.438 1.00 74.88 378 GLY A N 1
ATOM 3063 C CA . GLY A 1 378 ? 10.051 7.229 -12.883 1.00 74.88 378 GLY A CA 1
ATOM 3064 C C . GLY A 1 378 ? 8.849 6.360 -13.244 1.00 74.88 378 GLY A C 1
ATOM 3065 O O . GLY A 1 378 ? 8.362 6.431 -14.367 1.00 74.88 378 GLY A O 1
ATOM 3066 N N . PHE A 1 379 ? 8.301 5.599 -12.290 1.00 82.88 379 PHE A N 1
ATOM 3067 C CA . PHE A 1 379 ? 7.014 4.933 -12.447 1.00 82.88 379 PHE A CA 1
ATOM 3068 C C . PHE A 1 379 ? 5.900 5.870 -11.972 1.00 82.88 379 PHE A C 1
ATOM 3070 O O . PHE A 1 379 ? 5.695 6.079 -10.775 1.00 82.88 379 PHE A O 1
ATOM 3077 N N . ALA A 1 380 ? 5.141 6.406 -12.923 1.00 82.75 380 ALA A N 1
ATOM 3078 C CA . ALA A 1 380 ? 3.983 7.244 -12.647 1.00 82.75 380 ALA A CA 1
ATOM 3079 C C . ALA A 1 380 ? 2.813 6.428 -12.069 1.00 82.75 380 ALA A C 1
ATOM 3081 O O . ALA A 1 380 ? 2.094 6.923 -11.197 1.00 82.75 380 ALA A O 1
ATOM 3082 N N . LYS A 1 381 ? 2.645 5.179 -12.532 1.00 86.50 381 LYS A N 1
ATOM 3083 C CA . LYS A 1 381 ? 1.522 4.295 -12.191 1.00 86.50 381 LYS A CA 1
ATOM 3084 C C . LYS A 1 381 ? 1.961 2.826 -12.224 1.00 86.50 381 LYS A C 1
ATOM 3086 O O . LYS A 1 381 ? 2.323 2.309 -13.277 1.00 86.50 381 LYS A O 1
ATOM 3091 N N . TYR A 1 382 ? 1.907 2.154 -11.076 1.00 88.00 382 TYR A N 1
ATOM 3092 C CA . TYR A 1 382 ? 2.287 0.745 -10.915 1.00 88.00 382 TYR A CA 1
ATOM 3093 C C . TYR A 1 382 ? 1.545 0.106 -9.736 1.00 88.00 382 TYR A C 1
ATOM 3095 O O . TYR A 1 382 ? 1.140 0.812 -8.816 1.00 88.00 382 TYR A O 1
ATOM 3103 N N . ASP A 1 383 ? 1.411 -1.220 -9.737 1.00 86.50 383 ASP A N 1
ATOM 3104 C CA . ASP A 1 383 ? 1.012 -2.001 -8.562 1.00 86.50 383 ASP A CA 1
ATOM 3105 C C . ASP A 1 383 ? 2.222 -2.681 -7.919 1.00 86.50 383 ASP A C 1
ATOM 3107 O O . ASP A 1 383 ? 3.258 -2.882 -8.556 1.00 86.50 383 ASP A O 1
ATOM 3111 N N . TYR A 1 384 ? 2.073 -3.092 -6.660 1.00 81.06 384 TYR A N 1
ATOM 3112 C CA . TYR A 1 384 ? 3.067 -3.902 -5.965 1.00 81.06 384 TYR A CA 1
ATOM 3113 C C . TYR A 1 384 ? 2.463 -5.235 -5.530 1.00 81.06 384 TYR A C 1
ATOM 3115 O O . TYR A 1 384 ? 1.472 -5.269 -4.797 1.00 81.06 384 TYR A O 1
ATOM 3123 N N . GLY A 1 385 ? 3.094 -6.327 -5.954 1.00 75.88 385 GLY A N 1
ATOM 3124 C CA . GLY A 1 385 ? 2.602 -7.683 -5.751 1.00 75.88 385 GLY A CA 1
ATOM 3125 C C . GLY A 1 385 ? 3.318 -8.474 -4.662 1.00 75.88 385 GLY A C 1
ATOM 3126 O O . GLY A 1 385 ? 4.394 -8.134 -4.171 1.00 75.88 385 GLY A O 1
ATOM 3127 N N . THR A 1 386 ? 2.687 -9.584 -4.310 1.00 74.94 386 THR A N 1
ATOM 3128 C CA . THR A 1 386 ? 3.251 -10.718 -3.570 1.00 74.94 386 THR A CA 1
ATOM 3129 C C . THR A 1 386 ? 3.130 -11.997 -4.408 1.00 74.94 386 THR A C 1
ATOM 3131 O O . THR A 1 386 ? 2.574 -11.974 -5.503 1.00 74.94 386 THR A O 1
ATOM 3134 N N . GLU A 1 387 ? 3.575 -13.134 -3.879 1.00 75.56 387 GLU A N 1
ATOM 3135 C CA . GLU A 1 387 ? 3.379 -14.463 -4.488 1.00 75.56 387 GLU A CA 1
ATOM 3136 C C . GLU A 1 387 ? 1.912 -14.880 -4.670 1.00 75.56 387 GLU A C 1
ATOM 3138 O O . GLU A 1 387 ? 1.647 -15.848 -5.370 1.00 75.56 387 GLU A O 1
ATOM 3143 N N . ALA A 1 388 ? 0.967 -14.186 -4.030 1.00 75.44 388 ALA A N 1
ATOM 3144 C CA . ALA A 1 388 ? -0.466 -14.448 -4.162 1.00 75.44 388 ALA A CA 1
ATOM 3145 C C . ALA A 1 388 ? -1.151 -13.552 -5.214 1.00 75.44 388 ALA A C 1
ATOM 3147 O O . ALA A 1 388 ? -2.379 -13.487 -5.258 1.00 75.44 388 ALA A O 1
ATOM 3148 N N . THR A 1 389 ? -0.383 -12.795 -6.001 1.00 82.50 389 THR A N 1
ATOM 3149 C CA . THR A 1 389 ? -0.939 -11.811 -6.939 1.00 82.50 389 THR A CA 1
ATOM 3150 C C . THR A 1 389 ? -1.412 -12.488 -8.215 1.00 82.50 389 THR A C 1
ATOM 3152 O O . THR A 1 389 ? -0.707 -13.289 -8.804 1.00 82.50 389 THR A O 1
ATOM 3155 N N . ASP A 1 390 ? -2.588 -12.118 -8.701 1.00 87.50 390 ASP A N 1
ATOM 3156 C CA . ASP A 1 390 ? -3.064 -12.574 -10.005 1.00 87.50 390 ASP A CA 1
ATOM 3157 C C . ASP A 1 390 ? -2.304 -11.865 -11.145 1.00 87.50 390 ASP A C 1
ATOM 3159 O O . ASP A 1 390 ? -2.523 -10.672 -11.382 1.00 87.50 390 ASP A O 1
ATOM 3163 N N . LEU A 1 391 ? -1.397 -12.583 -11.823 1.00 91.31 391 LEU A N 1
ATOM 3164 C CA . LEU A 1 391 ? -0.549 -12.028 -12.886 1.00 91.31 391 LEU A CA 1
ATOM 3165 C C . LEU A 1 391 ? -1.317 -11.687 -14.173 1.00 91.31 391 LEU A C 1
ATOM 3167 O O . LEU A 1 391 ? -0.860 -10.831 -14.932 1.00 91.31 391 LEU A O 1
ATOM 3171 N N . ASP A 1 392 ? -2.493 -12.275 -14.412 1.00 91.62 392 ASP A N 1
ATOM 3172 C CA . ASP A 1 392 ? -3.262 -12.074 -15.653 1.00 91.62 392 ASP A CA 1
ATOM 3173 C C . ASP A 1 392 ? -3.789 -10.637 -15.809 1.00 91.62 392 ASP A C 1
ATOM 3175 O O . ASP A 1 392 ? -4.194 -10.217 -16.895 1.00 91.62 392 ASP A O 1
ATOM 3179 N N . LYS A 1 393 ? -3.753 -9.852 -14.729 1.00 90.44 393 LYS A N 1
ATOM 3180 C CA . LYS A 1 393 ? -4.117 -8.429 -14.718 1.00 90.44 393 LYS A CA 1
ATOM 3181 C C . LYS A 1 393 ? -3.037 -7.524 -15.306 1.00 90.44 393 LYS A C 1
ATOM 3183 O O . LYS A 1 393 ? -3.309 -6.356 -15.576 1.00 90.44 393 LYS A O 1
ATOM 3188 N N . TYR A 1 394 ? -1.824 -8.040 -15.482 1.00 94.62 394 TYR A N 1
ATOM 3189 C CA . TYR A 1 394 ? -0.650 -7.244 -15.804 1.00 94.62 394 TYR A CA 1
ATOM 3190 C C . TYR A 1 394 ? -0.108 -7.592 -17.188 1.00 94.62 394 TYR A C 1
ATOM 3192 O O . TYR A 1 394 ? -0.139 -8.735 -17.636 1.00 94.62 394 TYR A O 1
ATOM 3200 N N . GLN A 1 395 ? 0.410 -6.576 -17.870 1.00 96.44 395 GLN A N 1
ATOM 3201 C CA . GLN A 1 395 ? 1.131 -6.706 -19.136 1.00 96.44 395 GLN A CA 1
ATOM 3202 C C . GLN A 1 395 ? 2.637 -6.844 -18.897 1.00 96.44 395 GLN A C 1
ATOM 3204 O O . GLN A 1 395 ? 3.327 -7.521 -19.661 1.00 96.44 395 GLN A O 1
ATOM 3209 N N . MET A 1 396 ? 3.142 -6.218 -17.828 1.00 97.00 396 MET A N 1
ATOM 3210 C CA . MET A 1 396 ? 4.551 -6.242 -17.459 1.00 97.00 396 MET A CA 1
ATOM 3211 C C . MET A 1 396 ? 4.748 -6.508 -15.967 1.00 97.00 396 MET A C 1
ATOM 3213 O O . MET A 1 396 ? 4.078 -5.915 -15.123 1.00 97.00 396 MET A O 1
ATOM 3217 N N . VAL A 1 397 ? 5.727 -7.355 -15.661 1.00 94.31 397 VAL A N 1
ATOM 3218 C CA . VAL A 1 397 ? 6.259 -7.594 -14.323 1.00 94.31 397 VAL A CA 1
ATOM 3219 C C . VAL A 1 397 ? 7.689 -7.070 -14.279 1.00 94.31 397 VAL A C 1
ATOM 3221 O O . VAL A 1 397 ? 8.530 -7.473 -15.082 1.00 94.31 397 VAL A O 1
ATOM 3224 N N . VAL A 1 398 ? 7.975 -6.194 -13.322 1.00 91.38 398 VAL A N 1
ATOM 3225 C CA . VAL A 1 398 ? 9.333 -5.765 -12.983 1.00 91.38 398 VAL A CA 1
ATOM 3226 C C . VAL A 1 398 ? 9.744 -6.506 -11.720 1.00 91.38 398 VAL A C 1
ATOM 3228 O O . VAL A 1 398 ? 9.175 -6.284 -10.652 1.00 91.38 398 VAL A O 1
ATOM 3231 N N . GLY A 1 399 ? 10.691 -7.430 -11.844 1.00 87.56 399 GLY A N 1
ATOM 3232 C CA . GLY A 1 399 ? 11.149 -8.250 -10.728 1.00 87.56 399 GLY A CA 1
ATOM 3233 C C . GLY A 1 399 ? 12.557 -7.879 -10.277 1.00 87.56 399 GLY A C 1
ATOM 3234 O O . GLY A 1 399 ? 13.432 -7.603 -11.101 1.00 87.56 399 GLY A O 1
ATOM 3235 N N . TRP A 1 400 ? 12.777 -7.883 -8.963 1.00 80.69 400 TRP A N 1
ATOM 3236 C CA . TRP A 1 400 ? 14.050 -7.486 -8.363 1.00 80.69 400 TRP A CA 1
ATOM 3237 C C . TRP A 1 400 ? 14.636 -8.566 -7.453 1.00 80.69 400 TRP A C 1
ATOM 3239 O O . TRP A 1 400 ? 13.971 -9.043 -6.531 1.00 80.69 400 TRP A O 1
ATOM 3249 N N . GLY A 1 401 ? 15.920 -8.876 -7.650 1.00 75.81 401 GLY A N 1
ATOM 3250 C CA . GLY A 1 401 ? 16.683 -9.781 -6.792 1.00 75.81 401 GLY A CA 1
ATOM 3251 C C . GLY A 1 401 ? 16.084 -11.187 -6.732 1.00 75.81 401 GLY A C 1
ATOM 3252 O O . GLY A 1 401 ? 15.885 -11.834 -7.754 1.00 75.81 401 GLY A O 1
ATOM 3253 N N . ASP A 1 402 ? 15.790 -11.665 -5.524 1.00 69.00 402 ASP A N 1
ATOM 3254 C CA . ASP A 1 402 ? 15.264 -13.008 -5.263 1.00 69.00 402 ASP A CA 1
ATOM 3255 C C . ASP A 1 402 ? 13.728 -13.078 -5.242 1.00 69.00 402 ASP A C 1
ATOM 3257 O O . ASP A 1 402 ? 13.164 -13.980 -4.618 1.00 69.00 402 ASP A O 1
ATOM 3261 N N . ALA A 1 403 ? 13.038 -12.130 -5.891 1.00 74.25 403 ALA A N 1
ATOM 3262 C CA . ALA A 1 403 ? 11.586 -12.182 -6.049 1.00 74.25 403 ALA A CA 1
ATOM 3263 C C . ALA A 1 403 ? 11.162 -13.548 -6.607 1.00 74.25 403 ALA A C 1
ATOM 3265 O O . ALA A 1 403 ? 11.874 -14.154 -7.400 1.00 74.25 403 ALA A O 1
ATOM 3266 N N . ARG A 1 404 ? 10.012 -14.074 -6.188 1.00 75.38 404 ARG A N 1
ATOM 3267 C CA . ARG A 1 404 ? 9.459 -15.320 -6.732 1.00 75.38 404 ARG A CA 1
ATOM 3268 C C . ARG A 1 404 ? 7.966 -15.149 -6.929 1.00 75.38 404 ARG A C 1
ATOM 3270 O O . ARG A 1 404 ? 7.312 -14.454 -6.159 1.00 75.38 404 ARG A O 1
ATOM 3277 N N . HIS A 1 405 ? 7.445 -15.791 -7.963 1.00 86.94 405 HIS A N 1
ATOM 3278 C CA . HIS A 1 405 ? 6.018 -15.963 -8.167 1.00 86.94 405 HIS A CA 1
ATOM 3279 C C . HIS A 1 405 ? 5.802 -17.311 -8.863 1.00 86.94 405 HIS A C 1
ATOM 3281 O O . HIS A 1 405 ? 6.486 -17.564 -9.859 1.00 86.94 405 HIS A O 1
ATOM 3287 N N . PRO A 1 406 ? 4.918 -18.184 -8.345 1.00 88.00 406 PRO A N 1
ATOM 3288 C CA . PRO A 1 406 ? 4.769 -19.553 -8.847 1.00 88.00 406 PRO A CA 1
ATOM 3289 C C . PRO A 1 406 ? 4.403 -19.600 -10.335 1.00 88.00 406 PRO A C 1
ATOM 3291 O O . PRO A 1 406 ? 4.954 -20.410 -11.071 1.00 88.00 406 PRO A O 1
ATOM 3294 N N . ASP A 1 407 ? 3.556 -18.672 -10.781 1.00 92.38 407 ASP A N 1
ATOM 3295 C CA . ASP A 1 407 ? 3.017 -18.677 -12.148 1.00 92.38 407 ASP A CA 1
ATOM 3296 C C . ASP A 1 407 ? 3.814 -17.812 -13.142 1.00 92.38 407 ASP A C 1
ATOM 3298 O O . ASP A 1 407 ? 3.402 -17.642 -14.288 1.00 92.38 407 ASP A O 1
ATOM 3302 N N . LEU A 1 408 ? 4.951 -17.228 -12.732 1.00 93.06 408 LEU A N 1
ATOM 3303 C CA . LEU A 1 408 ? 5.647 -16.231 -13.557 1.00 93.06 408 LEU A CA 1
ATOM 3304 C C . LEU A 1 408 ? 6.130 -16.794 -14.891 1.00 93.06 408 LEU A C 1
ATOM 3306 O O . LEU A 1 408 ? 5.967 -16.151 -15.924 1.00 93.06 408 LEU A O 1
ATOM 3310 N N . GLU A 1 409 ? 6.746 -17.975 -14.872 1.00 93.75 409 GLU A N 1
ATOM 3311 C CA . GLU A 1 409 ? 7.291 -18.576 -16.088 1.00 93.75 409 GLU A CA 1
ATOM 3312 C C . GLU A 1 409 ? 6.178 -18.857 -17.105 1.00 93.75 409 GLU A C 1
ATOM 3314 O O . GLU A 1 409 ? 6.304 -18.513 -18.283 1.00 93.75 409 GLU A O 1
ATOM 3319 N N . GLU A 1 410 ? 5.069 -19.446 -16.652 1.00 95.38 410 GLU A N 1
ATOM 3320 C CA . GLU A 1 410 ? 3.915 -19.735 -17.503 1.00 95.38 410 GLU A CA 1
ATOM 3321 C C . GLU A 1 410 ? 3.299 -18.446 -18.060 1.00 95.38 410 GLU A C 1
ATOM 3323 O O . GLU A 1 410 ? 3.052 -18.350 -19.267 1.00 95.38 410 GLU A O 1
ATOM 3328 N N . TRP A 1 411 ? 3.153 -17.422 -17.218 1.00 97.06 411 TRP A N 1
ATOM 3329 C CA . TRP A 1 411 ? 2.652 -16.109 -17.615 1.00 97.06 411 TRP A CA 1
ATOM 3330 C C . TRP A 1 411 ? 3.532 -15.443 -18.689 1.00 97.06 411 TRP A C 1
ATOM 3332 O O . TRP A 1 411 ? 3.023 -14.971 -19.714 1.00 97.06 411 TRP A O 1
ATOM 3342 N N . VAL A 1 412 ? 4.865 -15.475 -18.541 1.00 96.75 412 VAL A N 1
ATOM 3343 C CA . VAL A 1 412 ? 5.781 -14.975 -19.583 1.00 96.75 412 VAL A CA 1
ATOM 3344 C C . VAL A 1 412 ? 5.611 -15.792 -20.865 1.00 96.75 412 VAL A C 1
ATOM 3346 O O . VAL A 1 412 ? 5.423 -15.220 -21.939 1.00 96.75 412 VAL A O 1
ATOM 3349 N N . ARG A 1 413 ? 5.596 -17.132 -20.793 1.00 95.56 413 ARG A N 1
ATOM 3350 C CA . ARG A 1 413 ? 5.403 -17.988 -21.983 1.00 95.56 413 ARG A CA 1
ATOM 3351 C C . ARG A 1 413 ? 4.106 -17.665 -22.727 1.00 95.56 413 ARG A C 1
ATOM 3353 O O . ARG A 1 413 ? 4.086 -17.760 -23.960 1.00 95.56 413 ARG A O 1
ATOM 3360 N N . ALA A 1 414 ? 3.053 -17.277 -22.007 1.00 96.56 414 ALA A N 1
ATOM 3361 C CA . ALA A 1 414 ? 1.750 -16.925 -22.559 1.00 96.56 414 ALA A CA 1
ATOM 3362 C C . ALA A 1 414 ? 1.718 -15.560 -23.272 1.00 96.56 414 ALA A C 1
ATOM 3364 O O . ALA A 1 414 ? 0.871 -15.362 -24.147 1.00 96.56 414 ALA A O 1
ATOM 3365 N N . GLY A 1 415 ? 2.663 -14.659 -22.989 1.00 96.81 415 GLY A N 1
ATOM 3366 C CA . GLY A 1 415 ? 2.739 -13.343 -23.630 1.00 96.81 415 GLY A CA 1
ATOM 3367 C C . GLY A 1 415 ? 3.197 -12.199 -22.729 1.00 96.81 415 GLY A C 1
ATOM 3368 O O . GLY A 1 415 ? 3.367 -11.094 -23.246 1.00 96.81 415 GLY A O 1
ATOM 3369 N N . GLY A 1 416 ? 3.396 -12.451 -21.432 1.00 97.62 416 GLY A N 1
ATOM 3370 C CA . GLY A 1 416 ? 3.835 -11.448 -20.466 1.00 97.62 416 GLY A CA 1
ATOM 3371 C C . GLY A 1 416 ? 5.234 -10.884 -20.736 1.00 97.62 416 GLY A C 1
ATOM 3372 O O . GLY A 1 416 ? 6.071 -11.512 -21.393 1.00 97.62 416 GLY A O 1
ATOM 3373 N N . ILE A 1 417 ? 5.483 -9.678 -20.224 1.00 98.19 417 ILE A N 1
ATOM 3374 C CA . ILE A 1 417 ? 6.781 -8.996 -20.288 1.00 98.19 417 ILE A CA 1
ATOM 3375 C C . ILE A 1 417 ? 7.435 -9.041 -18.911 1.00 98.19 417 ILE A C 1
ATOM 3377 O O . ILE A 1 417 ? 6.924 -8.452 -17.964 1.00 98.19 417 ILE A O 1
ATOM 3381 N N . LEU A 1 418 ? 8.583 -9.696 -18.792 1.00 96.44 418 LEU A N 1
ATOM 3382 C CA . LEU A 1 418 ? 9.393 -9.669 -17.581 1.00 96.44 418 LEU A CA 1
ATOM 3383 C C . LEU A 1 418 ? 10.597 -8.747 -17.776 1.00 96.44 418 LEU A C 1
ATOM 3385 O O . LEU A 1 418 ? 11.420 -9.002 -18.649 1.00 96.44 418 LEU A O 1
ATOM 3389 N N . VAL A 1 419 ? 10.744 -7.735 -16.924 1.00 94.38 419 VAL A N 1
ATOM 3390 C CA . VAL A 1 419 ? 11.997 -6.984 -16.760 1.00 94.38 419 VAL A CA 1
ATOM 3391 C C . VAL A 1 419 ? 12.608 -7.372 -15.417 1.00 94.38 419 VAL A C 1
ATOM 3393 O O . VAL A 1 419 ? 12.054 -7.074 -14.362 1.00 94.38 419 VAL A O 1
ATOM 3396 N N . GLY A 1 420 ? 13.722 -8.094 -15.444 1.00 90.06 420 GLY A N 1
ATOM 3397 C CA . GLY A 1 420 ? 14.371 -8.652 -14.265 1.00 90.06 420 GLY A CA 1
ATOM 3398 C C . GLY A 1 420 ? 15.716 -7.997 -13.970 1.00 90.06 420 GLY A C 1
ATOM 3399 O O . GLY A 1 420 ? 16.639 -8.081 -14.779 1.00 90.06 420 GLY A O 1
ATOM 3400 N N . VAL A 1 421 ? 15.854 -7.398 -12.786 1.00 85.06 421 VAL A N 1
ATOM 3401 C CA . VAL A 1 421 ? 17.129 -6.859 -12.283 1.00 85.06 421 VAL A CA 1
ATOM 3402 C C . VAL A 1 421 ? 17.692 -7.810 -11.238 1.00 85.06 421 VAL A C 1
ATOM 3404 O O . VAL A 1 421 ? 17.099 -7.980 -10.171 1.00 85.06 421 VAL A O 1
ATOM 3407 N N . HIS A 1 422 ? 18.804 -8.483 -11.558 1.00 79.69 422 HIS A N 1
ATOM 3408 C CA . HIS A 1 422 ? 19.281 -9.666 -10.813 1.00 79.69 422 HIS A CA 1
ATOM 3409 C C . HIS A 1 422 ? 18.195 -10.739 -10.616 1.00 79.69 422 HIS A C 1
ATOM 3411 O O . HIS A 1 422 ? 18.266 -11.548 -9.697 1.00 79.69 422 HIS A O 1
ATOM 3417 N N . PHE A 1 423 ? 17.195 -10.747 -11.495 1.00 80.62 423 PHE A N 1
ATOM 3418 C CA . PHE A 1 423 ? 16.014 -11.593 -11.421 1.00 80.62 423 PHE A CA 1
ATOM 3419 C C . PHE A 1 423 ? 15.699 -12.180 -12.797 1.00 80.62 423 PHE A C 1
ATOM 3421 O O . PHE A 1 423 ? 15.942 -11.538 -13.812 1.00 80.62 423 PHE A O 1
ATOM 3428 N N . GLY A 1 424 ? 15.167 -13.401 -12.852 1.00 76.19 424 GLY A N 1
ATOM 3429 C CA . GLY A 1 424 ? 14.806 -14.063 -14.113 1.00 76.19 424 GLY A CA 1
ATOM 3430 C C . GLY A 1 424 ? 15.968 -14.718 -14.872 1.00 76.19 424 GLY A C 1
ATOM 3431 O O . GLY A 1 424 ? 15.712 -15.465 -15.811 1.00 76.19 424 GLY A O 1
ATOM 3432 N N . GLY A 1 425 ? 17.225 -14.527 -14.448 1.00 82.81 425 GLY A N 1
ATOM 3433 C CA . GLY A 1 425 ? 18.388 -15.198 -15.047 1.00 82.81 425 GLY A CA 1
ATOM 3434 C C . GLY A 1 425 ? 18.291 -16.728 -14.995 1.00 82.81 425 GLY A C 1
ATOM 3435 O O . GLY A 1 425 ? 18.524 -17.391 -15.999 1.00 82.81 425 GLY A O 1
ATOM 3436 N N . GLU A 1 426 ? 17.840 -17.286 -13.867 1.00 85.62 426 GLU A N 1
ATOM 3437 C CA . GLU A 1 426 ? 17.602 -18.731 -13.697 1.00 85.62 426 GLU A CA 1
ATOM 3438 C C . GLU A 1 426 ? 16.617 -19.281 -14.738 1.00 85.62 426 GLU A C 1
ATOM 3440 O O . GLU A 1 426 ? 16.908 -20.282 -15.381 1.00 85.62 426 GLU A O 1
ATOM 3445 N N . MET A 1 427 ? 15.519 -18.566 -15.005 1.00 89.38 427 MET A N 1
ATOM 3446 C CA . MET A 1 427 ? 14.516 -18.958 -16.004 1.00 89.38 427 MET A CA 1
ATOM 3447 C C . MET A 1 427 ? 15.100 -19.019 -17.428 1.00 89.38 427 MET A C 1
ATOM 3449 O O . MET A 1 427 ? 14.699 -19.861 -18.238 1.00 89.38 427 MET A O 1
ATOM 3453 N N . LEU A 1 428 ? 16.050 -18.133 -17.753 1.00 92.50 428 LEU A N 1
ATOM 3454 C CA . LEU A 1 428 ? 16.759 -18.151 -19.036 1.00 92.50 428 LEU A CA 1
ATOM 3455 C C . LEU A 1 428 ? 17.808 -19.271 -19.094 1.00 92.50 428 LEU A C 1
ATOM 3457 O O . LEU A 1 428 ? 17.961 -19.904 -20.143 1.00 92.50 428 LEU A O 1
ATOM 3461 N N . THR A 1 429 ? 18.491 -19.550 -17.983 1.00 92.00 429 THR A N 1
ATOM 3462 C CA . THR A 1 429 ? 19.464 -20.645 -17.871 1.00 92.00 429 THR A CA 1
ATOM 3463 C C . THR A 1 429 ? 18.791 -22.015 -17.968 1.00 92.00 429 THR A C 1
ATOM 3465 O O . THR A 1 429 ? 19.211 -22.855 -18.760 1.00 92.00 429 THR A O 1
ATOM 3468 N N . GLU A 1 430 ? 17.688 -22.233 -17.251 1.00 91.25 430 GLU A N 1
ATOM 3469 C CA . GLU A 1 430 ? 16.913 -23.482 -17.285 1.00 91.25 430 GLU A CA 1
ATOM 3470 C C . GLU A 1 430 ? 16.303 -23.756 -18.668 1.00 91.25 430 GLU A C 1
ATOM 3472 O O . GLU A 1 430 ? 16.219 -24.903 -19.108 1.00 91.25 430 GLU A O 1
ATOM 3477 N N . ALA A 1 431 ? 15.944 -22.703 -19.411 1.00 91.19 431 ALA A N 1
ATOM 3478 C CA . ALA A 1 431 ? 15.493 -22.814 -20.800 1.00 91.19 431 ALA A CA 1
ATOM 3479 C C . ALA A 1 431 ? 16.634 -23.038 -21.820 1.00 91.19 431 ALA A C 1
ATOM 3481 O O . ALA A 1 431 ? 16.378 -23.165 -23.029 1.00 91.19 431 ALA A O 1
ATOM 3482 N N . GLY A 1 432 ? 17.889 -23.064 -21.360 1.00 93.75 432 GLY A N 1
ATOM 3483 C CA . GLY A 1 432 ? 19.081 -23.191 -22.196 1.00 93.75 432 GLY A CA 1
ATOM 3484 C C . GLY A 1 432 ? 19.253 -22.023 -23.168 1.00 93.75 432 GLY A C 1
ATOM 3485 O O . GLY A 1 432 ? 19.636 -22.238 -24.319 1.00 93.75 432 GLY A O 1
ATOM 3486 N N . LEU A 1 433 ? 18.865 -20.811 -22.757 1.00 94.75 433 LEU A N 1
ATOM 3487 C CA . LEU A 1 433 ? 19.075 -19.570 -23.514 1.00 94.75 433 LEU A CA 1
ATOM 3488 C C . LEU A 1 433 ? 20.378 -18.886 -23.101 1.00 94.75 433 LEU A C 1
ATOM 3490 O O . LEU A 1 433 ? 21.098 -18.373 -23.960 1.00 94.75 433 LEU A O 1
ATOM 3494 N N . LEU A 1 434 ? 20.679 -18.929 -21.805 1.00 94.38 434 LEU A N 1
ATOM 3495 C CA . LEU A 1 434 ? 21.904 -18.419 -21.206 1.00 94.38 434 LEU A CA 1
ATOM 3496 C C . LEU A 1 434 ? 22.646 -19.536 -20.464 1.00 94.38 434 LEU A C 1
ATOM 3498 O O . LEU A 1 434 ? 22.055 -20.536 -20.067 1.00 94.38 434 LEU A O 1
ATOM 3502 N N . GLU A 1 435 ? 23.940 -19.340 -20.256 1.00 93.44 435 GLU A N 1
ATOM 3503 C CA . GLU A 1 435 ? 24.770 -20.112 -19.332 1.00 93.44 435 GLU A CA 1
ATOM 3504 C C . GLU A 1 435 ? 25.429 -19.127 -18.361 1.00 93.44 435 GLU A C 1
ATOM 3506 O O . GLU A 1 435 ? 26.094 -18.191 -18.804 1.00 93.44 435 GLU A O 1
ATOM 3511 N N . ASP A 1 436 ? 25.207 -19.302 -17.054 1.00 89.50 436 ASP A N 1
ATOM 3512 C CA . ASP A 1 436 ? 25.883 -18.507 -16.021 1.00 89.50 436 ASP A CA 1
ATOM 3513 C C . ASP A 1 436 ? 27.363 -18.901 -15.985 1.00 89.50 436 ASP A C 1
ATOM 3515 O O . ASP A 1 436 ? 27.702 -20.057 -15.731 1.00 89.50 436 ASP A O 1
ATOM 3519 N N . LEU A 1 437 ? 28.246 -17.938 -16.243 1.00 87.25 437 LEU A N 1
ATOM 3520 C CA . LEU A 1 437 ? 29.690 -18.171 -16.253 1.00 87.25 437 LEU A CA 1
ATOM 3521 C C . LEU A 1 437 ? 30.281 -18.223 -14.838 1.00 87.25 437 LEU A C 1
ATOM 3523 O O . LEU A 1 437 ? 31.463 -18.514 -14.676 1.00 87.25 437 LEU A O 1
ATOM 3527 N N . HIS A 1 438 ? 29.481 -17.916 -13.810 1.00 81.62 438 HIS A N 1
ATOM 3528 C CA . HIS A 1 438 ? 29.896 -17.775 -12.413 1.00 81.62 438 HIS A CA 1
ATOM 3529 C C . HIS A 1 438 ? 31.032 -16.758 -12.204 1.00 81.62 438 HIS A C 1
ATOM 3531 O O . HIS A 1 438 ? 31.684 -16.723 -11.157 1.00 81.62 438 HIS A O 1
ATOM 3537 N N . GLU A 1 439 ? 31.232 -15.883 -13.187 1.00 78.81 439 GLU A N 1
ATOM 3538 C CA . GLU A 1 439 ? 32.168 -14.774 -13.149 1.00 78.81 439 GLU A CA 1
ATOM 3539 C C . GLU A 1 439 ? 31.437 -13.483 -12.783 1.00 78.81 439 GLU A C 1
ATOM 3541 O O . GLU A 1 439 ? 30.292 -13.234 -13.177 1.00 78.81 439 GLU A O 1
ATOM 3546 N N . ARG A 1 440 ? 32.121 -12.634 -12.015 1.00 73.88 440 ARG A N 1
ATOM 3547 C CA . ARG A 1 440 ? 31.642 -11.297 -11.668 1.00 73.88 440 ARG A CA 1
ATOM 3548 C C . ARG A 1 440 ? 32.701 -10.277 -12.027 1.00 73.88 440 ARG A C 1
ATOM 3550 O O . ARG A 1 440 ? 33.832 -10.357 -11.549 1.00 73.88 440 ARG A O 1
ATOM 3557 N N . VAL A 1 441 ? 32.314 -9.289 -12.823 1.00 69.75 441 VAL A N 1
ATOM 3558 C CA . VAL A 1 441 ? 33.158 -8.119 -13.077 1.00 69.75 441 VAL A CA 1
ATOM 3559 C C . VAL A 1 441 ? 32.913 -7.125 -11.948 1.00 69.75 441 VAL A C 1
ATOM 3561 O O . VAL A 1 441 ? 31.780 -6.700 -11.752 1.00 69.75 441 VAL A O 1
ATOM 3564 N N . ASN A 1 442 ? 33.951 -6.807 -11.169 1.00 65.62 442 ASN A N 1
ATOM 3565 C CA . ASN A 1 442 ? 33.862 -5.871 -10.042 1.00 65.62 442 ASN A CA 1
ATOM 3566 C C . ASN A 1 442 ? 33.586 -4.435 -10.511 1.00 65.62 442 ASN A C 1
ATOM 3568 O O . ASN A 1 442 ? 33.931 -4.088 -11.635 1.00 65.62 442 ASN A O 1
ATOM 3572 N N . SER A 1 443 ? 33.002 -3.630 -9.615 1.00 59.47 443 SER A N 1
ATOM 3573 C CA . SER A 1 443 ? 32.530 -2.252 -9.823 1.00 59.47 443 SER A CA 1
ATOM 3574 C C . SER A 1 443 ? 33.375 -1.420 -10.792 1.00 59.47 443 SER A C 1
ATOM 3576 O O . SER A 1 443 ? 34.578 -1.248 -10.572 1.00 59.47 443 SER A O 1
ATOM 3578 N N . GLN A 1 444 ? 32.733 -0.855 -11.815 1.00 62.94 444 GLN A N 1
ATOM 3579 C CA . GLN A 1 444 ? 33.347 0.082 -12.756 1.00 62.94 444 GLN A CA 1
ATOM 3580 C C . GLN A 1 444 ? 32.414 1.277 -12.974 1.00 62.94 444 GLN A C 1
ATOM 3582 O O . GLN A 1 444 ? 31.206 1.107 -13.153 1.00 62.94 444 GLN A O 1
ATOM 3587 N N . VAL A 1 445 ? 32.994 2.480 -12.990 1.00 61.06 445 VAL A N 1
ATOM 3588 C CA . VAL A 1 445 ? 32.357 3.636 -13.629 1.00 61.06 445 VAL A CA 1
ATOM 3589 C C . VAL A 1 445 ? 32.445 3.386 -15.129 1.00 61.06 445 VAL A C 1
ATOM 3591 O O . VAL A 1 445 ? 33.543 3.270 -15.679 1.00 61.06 445 VAL A O 1
ATOM 3594 N N . LEU A 1 446 ? 31.291 3.229 -15.763 1.00 70.88 446 LEU A N 1
ATOM 3595 C CA . LEU A 1 446 ? 31.156 2.875 -17.165 1.00 70.88 446 LEU A CA 1
ATOM 3596 C C . LEU A 1 446 ? 30.237 3.883 -17.841 1.00 70.88 446 LEU A C 1
ATOM 3598 O O . LEU A 1 446 ? 29.109 4.114 -17.413 1.00 70.88 446 LEU A O 1
ATOM 3602 N N . GLU A 1 447 ? 30.705 4.430 -18.955 1.00 84.00 447 GLU A N 1
ATOM 3603 C CA . GLU A 1 447 ? 29.801 4.998 -19.942 1.00 84.00 447 GLU A CA 1
ATOM 3604 C C . GLU A 1 447 ? 29.151 3.826 -20.689 1.00 84.00 447 GLU A C 1
ATOM 3606 O O . GLU A 1 447 ? 29.781 3.193 -21.538 1.00 84.00 447 GLU A O 1
ATOM 3611 N N . TYR A 1 448 ? 27.912 3.496 -20.330 1.00 86.25 448 TYR A N 1
ATOM 3612 C CA . TYR A 1 448 ? 27.119 2.495 -21.034 1.00 86.25 448 TYR A CA 1
ATOM 3613 C C . TYR A 1 448 ? 26.569 3.104 -22.316 1.00 86.25 448 TYR A C 1
ATOM 3615 O O . TYR A 1 448 ? 25.860 4.108 -22.264 1.00 86.25 448 TYR A O 1
ATOM 3623 N N . LYS A 1 449 ? 26.885 2.496 -23.460 1.00 90.31 449 LYS A N 1
ATOM 3624 C CA . LYS A 1 449 ? 26.374 2.912 -24.770 1.00 90.31 449 LYS A CA 1
ATOM 3625 C C . LYS A 1 449 ? 25.540 1.772 -25.328 1.00 90.31 449 LYS A C 1
ATOM 3627 O O . LYS A 1 449 ? 26.143 0.867 -25.905 1.00 90.31 449 LYS A O 1
ATOM 3632 N N . PRO A 1 450 ? 24.202 1.811 -25.168 1.00 92.19 450 PRO A N 1
ATOM 3633 C CA . PRO A 1 450 ? 23.345 0.790 -25.744 1.00 92.19 450 PRO A CA 1
ATOM 3634 C C . PRO A 1 450 ? 23.649 0.640 -27.223 1.00 92.19 450 PRO A C 1
ATOM 3636 O O . PRO A 1 450 ? 23.833 1.653 -27.904 1.00 92.19 450 PRO A O 1
ATOM 3639 N N . ASP A 1 451 ? 23.693 -0.583 -27.729 1.00 94.38 451 ASP A N 1
ATOM 3640 C CA . ASP A 1 451 ? 23.908 -0.804 -29.156 1.00 94.38 451 ASP A CA 1
ATOM 3641 C C . ASP A 1 451 ? 22.779 -0.233 -30.041 1.00 94.38 451 ASP A C 1
ATOM 3643 O O . ASP A 1 451 ? 21.751 0.268 -29.578 1.00 94.38 451 ASP A O 1
ATOM 3647 N N . GLU A 1 452 ? 22.990 -0.259 -31.359 1.00 95.56 452 GLU A N 1
ATOM 3648 C CA . GLU A 1 452 ? 22.021 0.276 -32.323 1.00 95.56 452 GLU A CA 1
ATOM 3649 C C . GLU A 1 452 ? 20.658 -0.411 -32.224 1.00 95.56 452 GLU A C 1
ATOM 3651 O O . GLU A 1 452 ? 19.632 0.265 -32.280 1.00 95.56 452 GLU A O 1
ATOM 3656 N N . TRP A 1 453 ? 20.636 -1.723 -31.977 1.00 95.62 453 TRP A N 1
ATOM 3657 C CA . TRP A 1 453 ? 19.393 -2.473 -31.864 1.00 95.62 453 TRP A CA 1
ATOM 3658 C C . TRP A 1 453 ? 18.562 -1.998 -30.671 1.00 95.62 453 TRP A C 1
ATOM 3660 O O . TRP A 1 453 ? 17.364 -1.757 -30.824 1.00 95.62 453 TRP A O 1
ATOM 3670 N N . LEU A 1 454 ? 19.174 -1.798 -29.501 1.00 95.62 454 LEU A N 1
ATOM 3671 C CA . LEU A 1 454 ? 18.487 -1.290 -28.314 1.00 95.62 454 LEU A CA 1
ATOM 3672 C C . LEU A 1 454 ? 18.021 0.160 -28.486 1.00 95.62 454 LEU A C 1
ATOM 3674 O O . LEU A 1 454 ? 16.910 0.503 -28.074 1.00 95.62 454 LEU A O 1
ATOM 3678 N N . ARG A 1 455 ? 18.821 1.014 -29.129 1.00 95.31 455 ARG A N 1
ATOM 3679 C CA . ARG A 1 455 ? 18.409 2.396 -29.423 1.00 95.31 455 ARG A CA 1
ATOM 3680 C C . ARG A 1 455 ? 17.213 2.447 -30.372 1.00 95.31 455 ARG A C 1
ATOM 3682 O O . ARG A 1 455 ? 16.317 3.257 -30.169 1.00 95.31 455 ARG A O 1
ATOM 3689 N N . GLU A 1 456 ? 17.146 1.574 -31.372 1.00 95.00 456 GLU A N 1
ATOM 3690 C CA . GLU A 1 456 ? 16.026 1.553 -32.321 1.00 95.00 456 GLU A CA 1
ATOM 3691 C C . GLU A 1 456 ? 14.769 0.885 -31.746 1.00 95.00 456 GLU A C 1
ATOM 3693 O O . GLU A 1 456 ? 13.661 1.408 -31.892 1.00 95.00 456 GLU A O 1
ATOM 3698 N N . ASN A 1 457 ? 14.927 -0.257 -31.071 1.00 94.75 457 ASN A N 1
ATOM 3699 C CA . ASN A 1 457 ? 13.804 -1.096 -30.640 1.00 94.75 457 ASN A CA 1
ATOM 3700 C C . ASN A 1 457 ? 13.251 -0.700 -29.268 1.00 94.75 457 ASN A C 1
ATOM 3702 O O . ASN A 1 457 ? 12.040 -0.745 -29.060 1.00 94.75 457 ASN A O 1
ATOM 3706 N N . PHE A 1 458 ? 14.122 -0.303 -28.339 1.00 94.38 458 PHE A N 1
ATOM 3707 C CA . PHE A 1 458 ? 13.745 0.110 -26.984 1.00 94.38 458 PHE A CA 1
ATOM 3708 C C . PHE A 1 458 ? 13.757 1.634 -26.814 1.00 94.38 458 PHE A C 1
ATOM 3710 O O . PHE A 1 458 ? 13.280 2.126 -25.796 1.00 94.38 458 PHE A O 1
ATOM 3717 N N . ARG A 1 459 ? 14.246 2.392 -27.810 1.00 92.69 459 ARG A N 1
ATOM 3718 C CA . ARG A 1 459 ? 14.386 3.859 -27.748 1.00 92.69 459 ARG A CA 1
ATOM 3719 C C . ARG A 1 459 ? 15.272 4.332 -26.596 1.00 92.69 459 ARG A C 1
ATOM 3721 O O . ARG A 1 459 ? 15.026 5.389 -26.024 1.00 92.69 459 ARG A O 1
ATOM 3728 N N . LEU A 1 460 ? 16.294 3.546 -26.254 1.00 92.50 460 LEU A N 1
ATOM 3729 C CA . LEU A 1 460 ? 17.258 3.938 -25.227 1.00 92.50 460 LEU A CA 1
ATOM 3730 C C . LEU A 1 460 ? 18.093 5.143 -25.692 1.00 92.50 460 LEU A C 1
ATOM 3732 O O . LEU A 1 460 ? 18.359 5.297 -26.886 1.00 92.50 460 LEU A O 1
ATOM 3736 N N . ALA A 1 461 ? 18.534 5.971 -24.739 1.00 91.25 461 ALA A N 1
ATOM 3737 C CA . ALA A 1 461 ? 19.432 7.094 -24.996 1.00 91.25 461 ALA A CA 1
ATOM 3738 C C . ALA A 1 461 ? 20.782 6.655 -25.598 1.00 91.25 461 ALA A C 1
ATOM 3740 O O . ALA A 1 461 ? 21.175 5.490 -25.527 1.00 91.25 461 ALA A O 1
ATOM 3741 N N . GLU A 1 462 ? 21.522 7.612 -26.168 1.00 92.38 462 GLU A N 1
ATOM 3742 C CA . GLU A 1 462 ? 22.831 7.357 -26.787 1.00 92.38 462 GLU A CA 1
ATOM 3743 C C . GLU A 1 462 ? 23.864 6.816 -25.787 1.00 92.38 462 GLU A C 1
ATOM 3745 O O . GLU A 1 462 ? 24.665 5.945 -26.131 1.00 92.38 462 GLU A O 1
ATOM 3750 N N . ALA A 1 463 ? 23.840 7.321 -24.551 1.00 91.06 463 ALA A N 1
ATOM 3751 C CA . ALA A 1 463 ? 24.741 6.898 -23.492 1.00 91.06 463 ALA A CA 1
ATOM 3752 C C . ALA A 1 463 ? 24.155 7.153 -22.097 1.00 91.06 463 ALA A C 1
ATOM 3754 O O . ALA A 1 463 ? 23.381 8.088 -21.894 1.00 91.06 463 ALA A O 1
ATOM 3755 N N . TYR A 1 464 ? 24.609 6.361 -21.126 1.00 86.88 464 TYR A N 1
ATOM 3756 C CA . TYR A 1 464 ? 24.328 6.511 -19.701 1.00 86.88 464 TYR A CA 1
ATOM 3757 C C . TYR A 1 464 ? 25.646 6.489 -18.917 1.00 86.88 464 TYR A C 1
ATOM 3759 O O . TYR A 1 464 ? 26.442 5.560 -19.046 1.00 86.88 464 TYR A O 1
ATOM 3767 N N . GLN A 1 465 ? 25.881 7.500 -18.083 1.00 84.50 465 GLN A N 1
ATOM 3768 C CA . GLN A 1 465 ? 27.035 7.565 -17.179 1.00 84.50 465 GLN A CA 1
ATOM 3769 C C . GLN A 1 465 ? 26.744 6.799 -15.883 1.00 84.50 465 GLN A C 1
ATOM 3771 O O . GLN A 1 465 ? 26.219 7.360 -14.918 1.00 84.50 465 GLN A O 1
ATOM 3776 N N . LEU A 1 466 ? 27.050 5.503 -15.874 1.00 77.56 466 LEU A N 1
ATOM 3777 C CA . LEU A 1 466 ? 26.674 4.597 -14.796 1.00 77.56 466 LEU A CA 1
ATOM 3778 C C . LEU A 1 466 ? 27.852 4.277 -13.879 1.00 77.56 466 LEU A C 1
ATOM 3780 O O . LEU A 1 466 ? 28.989 4.104 -14.312 1.00 77.56 466 LEU A O 1
ATOM 3784 N N . GLU A 1 467 ? 27.536 4.069 -12.608 1.00 72.69 467 GLU A N 1
ATOM 3785 C CA . GLU A 1 467 ? 28.394 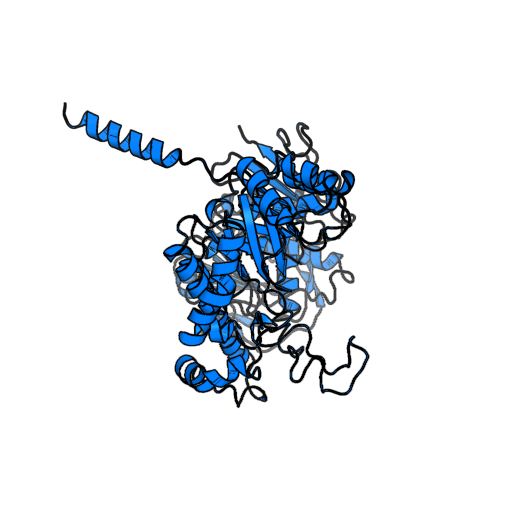3.345 -11.678 1.00 72.69 467 GLU A CA 1
ATOM 3786 C C . GLU A 1 467 ? 27.669 2.057 -11.288 1.00 72.69 467 GLU A C 1
ATOM 3788 O O . GLU A 1 467 ? 26.722 2.060 -10.496 1.00 72.69 467 GLU A O 1
ATOM 3793 N N . ILE A 1 468 ? 28.068 0.943 -11.903 1.00 71.12 468 ILE A N 1
ATOM 3794 C CA . ILE A 1 468 ? 27.453 -0.359 -11.640 1.00 71.12 468 ILE A CA 1
ATOM 3795 C C . ILE A 1 468 ? 28.315 -1.169 -10.677 1.00 71.12 468 ILE A C 1
ATOM 3797 O O . ILE A 1 468 ? 29.546 -1.145 -10.727 1.00 71.12 468 ILE A O 1
ATOM 3801 N N . GLY A 1 469 ? 27.647 -1.885 -9.775 1.00 68.81 469 GLY A N 1
ATOM 3802 C CA . GLY A 1 469 ? 28.259 -2.884 -8.913 1.00 68.81 469 GLY A CA 1
ATOM 3803 C C . GLY A 1 469 ? 28.670 -4.135 -9.693 1.00 68.81 469 GLY A C 1
ATOM 3804 O O . GLY A 1 469 ? 28.722 -4.120 -10.922 1.00 68.81 469 GLY A O 1
ATOM 3805 N N . PRO A 1 470 ? 28.948 -5.249 -8.993 1.00 69.25 470 PRO A N 1
ATOM 3806 C CA . PRO A 1 470 ? 29.321 -6.491 -9.648 1.00 69.25 470 PRO A CA 1
ATOM 3807 C C . PRO A 1 470 ? 28.278 -6.940 -10.677 1.00 69.25 470 PRO A C 1
ATOM 3809 O O . PRO A 1 470 ? 27.101 -7.085 -10.336 1.00 69.25 470 PRO A O 1
ATOM 3812 N N . VAL A 1 471 ? 28.723 -7.183 -11.910 1.00 76.94 471 VAL A N 1
ATOM 3813 C CA . VAL A 1 471 ? 27.870 -7.655 -13.011 1.00 76.94 471 VAL A CA 1
ATOM 3814 C C . VAL A 1 471 ? 28.102 -9.143 -13.226 1.00 76.94 471 VAL A C 1
ATOM 3816 O O . VAL A 1 471 ? 29.234 -9.556 -13.498 1.00 76.94 471 VAL A O 1
ATOM 3819 N N . GLY A 1 472 ? 27.037 -9.939 -13.110 1.00 81.38 472 GLY A N 1
ATOM 3820 C CA . GLY A 1 472 ? 27.077 -11.359 -13.462 1.00 81.38 472 GLY A CA 1
ATOM 3821 C C . GLY A 1 472 ? 27.269 -11.544 -14.967 1.00 81.38 472 GLY A C 1
ATOM 3822 O O . GLY A 1 472 ? 26.615 -10.865 -15.758 1.00 81.38 472 GLY A O 1
ATOM 3823 N N . GLN A 1 473 ? 28.173 -12.438 -15.358 1.00 85.38 473 GLN A N 1
ATOM 3824 C CA . GLN A 1 473 ? 28.466 -12.718 -16.763 1.00 85.38 473 GLN A CA 1
ATOM 3825 C C . GLN A 1 473 ? 27.716 -13.960 -17.246 1.00 85.38 473 GLN A C 1
ATOM 3827 O O . GLN A 1 473 ? 27.685 -14.978 -16.556 1.00 85.38 473 GLN A O 1
ATOM 3832 N N . TYR A 1 474 ? 27.139 -13.873 -18.443 1.00 90.38 474 TYR A N 1
ATOM 3833 C CA . TYR A 1 474 ? 26.379 -14.957 -19.055 1.00 90.38 474 TYR A CA 1
ATOM 3834 C C . TYR A 1 474 ? 26.825 -15.160 -20.501 1.00 90.38 474 TYR A C 1
ATOM 3836 O O . TYR A 1 474 ? 27.037 -14.195 -21.236 1.00 90.38 474 TYR A O 1
ATOM 3844 N N . ALA A 1 475 ? 26.934 -16.418 -20.922 1.00 91.94 475 ALA A N 1
ATOM 3845 C CA . ALA A 1 475 ? 27.127 -16.769 -22.323 1.00 91.94 475 ALA A CA 1
ATOM 3846 C C . ALA A 1 475 ? 25.779 -17.034 -22.999 1.00 91.94 475 ALA A C 1
ATOM 3848 O O . ALA A 1 475 ? 24.961 -17.810 -22.500 1.00 91.94 475 ALA A O 1
ATOM 3849 N N . VAL A 1 476 ? 25.556 -16.413 -24.160 1.00 94.62 476 VAL A N 1
ATOM 3850 C CA . VAL A 1 476 ? 24.365 -16.653 -24.983 1.00 94.62 476 VAL A CA 1
ATOM 3851 C C . VAL A 1 476 ? 24.501 -17.973 -25.732 1.00 94.62 476 VAL A C 1
ATOM 3853 O O . VAL A 1 476 ? 25.384 -18.146 -26.569 1.00 94.62 476 VAL A O 1
ATOM 3856 N N . GLN A 1 477 ? 23.574 -18.889 -25.464 1.00 95.75 477 GLN A N 1
ATOM 3857 C CA . GLN A 1 477 ? 23.540 -20.217 -26.081 1.00 95.75 477 GLN A CA 1
ATOM 3858 C C . GLN A 1 477 ? 22.696 -20.242 -27.362 1.00 95.75 477 GLN A C 1
ATOM 3860 O O . GLN A 1 477 ? 22.910 -21.076 -28.242 1.00 95.75 477 GLN A O 1
ATOM 3865 N N . LYS A 1 478 ? 21.720 -19.330 -27.479 1.00 92.38 478 LYS A N 1
ATOM 3866 C CA . LYS A 1 478 ? 20.816 -19.217 -28.637 1.00 92.38 478 LYS A CA 1
ATOM 3867 C C . LYS A 1 478 ? 20.761 -17.769 -29.144 1.00 92.38 478 LYS A C 1
ATOM 3869 O O . LYS A 1 478 ? 19.816 -17.058 -28.804 1.00 92.38 478 LYS A O 1
ATOM 3874 N N . PRO A 1 479 ? 21.740 -17.331 -29.958 1.00 89.94 479 PRO A N 1
ATOM 3875 C CA . PRO A 1 479 ? 21.849 -15.937 -30.405 1.00 89.94 479 PRO A CA 1
ATOM 3876 C C . PRO A 1 479 ? 20.662 -15.469 -31.258 1.00 89.94 479 PRO A C 1
ATOM 3878 O O . PRO A 1 479 ? 20.327 -14.294 -31.242 1.00 89.94 479 PRO A O 1
ATOM 3881 N N . ASP A 1 480 ? 19.958 -16.383 -31.932 1.00 89.50 480 ASP A N 1
ATOM 3882 C CA . ASP A 1 480 ? 18.751 -16.040 -32.701 1.00 89.50 480 ASP A CA 1
ATOM 3883 C C . ASP A 1 480 ? 17.542 -15.680 -31.812 1.00 89.50 480 ASP A C 1
ATOM 3885 O O . ASP A 1 480 ? 16.547 -15.146 -32.298 1.00 89.50 480 ASP A O 1
ATOM 3889 N N . LEU A 1 481 ? 17.591 -16.021 -30.518 1.00 90.62 481 LEU A N 1
ATOM 3890 C CA . LEU A 1 481 ? 16.499 -15.816 -29.557 1.00 90.62 481 LEU A CA 1
ATOM 3891 C C . LEU A 1 481 ? 16.849 -14.825 -28.447 1.00 90.62 481 LEU A C 1
ATOM 3893 O O . LEU A 1 481 ? 15.957 -14.438 -27.690 1.00 90.62 481 LEU A O 1
ATOM 3897 N N . VAL A 1 482 ? 18.125 -14.457 -28.330 1.00 94.56 482 VAL A N 1
ATOM 3898 C CA . VAL A 1 482 ? 18.642 -13.579 -27.285 1.00 94.56 482 VAL A CA 1
ATOM 3899 C C . VAL A 1 482 ? 19.505 -12.509 -27.926 1.00 94.56 482 VAL A C 1
ATOM 3901 O O . VAL A 1 482 ? 20.582 -12.795 -28.444 1.00 94.56 482 VAL A O 1
ATOM 3904 N N . HIS A 1 483 ? 19.042 -11.270 -27.830 1.00 95.38 483 HIS A N 1
ATOM 3905 C CA . HIS A 1 483 ? 19.875 -10.105 -28.071 1.00 95.38 483 HIS A CA 1
ATOM 3906 C C . HIS A 1 483 ? 20.691 -9.809 -26.812 1.00 95.38 483 HIS A C 1
ATOM 3908 O O . HIS A 1 483 ? 20.131 -9.752 -25.716 1.00 95.38 483 HIS A O 1
ATOM 3914 N N . GLN A 1 484 ? 22.001 -9.633 -26.957 1.00 92.88 484 GLN A N 1
ATOM 3915 C CA . GLN A 1 484 ? 22.905 -9.305 -25.858 1.00 92.88 484 GLN A CA 1
ATOM 3916 C C . GLN A 1 484 ? 23.661 -8.020 -26.176 1.00 92.88 484 GLN A C 1
ATOM 3918 O O . GLN A 1 484 ? 24.243 -7.894 -27.250 1.00 92.88 484 GLN A O 1
ATOM 3923 N N . ASP A 1 485 ? 23.721 -7.141 -25.181 1.00 88.50 485 ASP A N 1
ATOM 3924 C CA . ASP A 1 485 ? 24.637 -6.001 -25.125 1.00 88.50 485 ASP A CA 1
ATOM 3925 C C . ASP A 1 485 ? 25.563 -6.111 -23.884 1.00 88.50 485 ASP A C 1
ATOM 3927 O O . ASP A 1 485 ? 25.664 -7.178 -23.274 1.00 88.50 485 ASP A O 1
ATOM 3931 N N . GLN A 1 486 ? 26.252 -5.033 -23.485 1.00 82.69 486 GLN A N 1
ATOM 3932 C CA . GLN A 1 486 ? 27.262 -5.007 -22.416 1.00 82.69 486 GLN A CA 1
ATOM 3933 C C . GLN A 1 486 ? 26.804 -5.680 -21.107 1.00 82.69 486 GLN A C 1
ATOM 3935 O O . GLN A 1 486 ? 27.582 -6.397 -20.479 1.00 82.69 486 GLN A O 1
ATOM 3940 N N . PHE A 1 487 ? 25.561 -5.451 -20.676 1.00 82.19 487 PHE A N 1
ATOM 3941 C CA . PHE A 1 487 ? 24.981 -6.080 -19.479 1.00 82.19 487 PHE A CA 1
ATOM 3942 C C . PHE A 1 487 ? 23.447 -6.177 -19.535 1.00 82.19 487 PHE A C 1
ATOM 3944 O O . PHE A 1 487 ? 22.794 -6.286 -18.497 1.00 82.19 487 PHE A O 1
ATOM 3951 N N . LEU A 1 488 ? 22.864 -6.140 -20.734 1.00 90.00 488 LEU A N 1
ATOM 3952 C CA . LEU A 1 488 ? 21.428 -6.289 -20.954 1.00 90.00 488 LEU A CA 1
ATOM 3953 C C . LEU A 1 488 ? 21.183 -7.459 -21.905 1.00 90.00 488 LEU A C 1
ATOM 3955 O O . LEU A 1 488 ? 21.816 -7.555 -22.955 1.00 90.00 488 LEU A O 1
ATOM 3959 N N . TYR A 1 489 ? 20.257 -8.335 -21.532 1.00 94.19 489 TYR A N 1
ATOM 3960 C CA . TYR A 1 489 ? 19.876 -9.505 -22.314 1.00 94.19 489 TYR A CA 1
ATOM 3961 C C . TYR A 1 489 ? 18.386 -9.413 -22.615 1.00 94.19 489 TYR A C 1
ATOM 3963 O O . TYR A 1 489 ? 17.573 -9.361 -21.695 1.00 94.19 489 TYR A O 1
ATOM 3971 N N . VAL A 1 490 ? 18.012 -9.398 -23.889 1.00 96.25 490 VAL A N 1
ATOM 3972 C CA . VAL A 1 490 ? 16.616 -9.357 -24.328 1.00 96.25 490 VAL A CA 1
ATOM 3973 C C . VAL A 1 490 ? 16.301 -10.663 -25.040 1.00 96.25 490 VAL A C 1
ATOM 3975 O O . VAL A 1 490 ? 16.799 -10.925 -26.130 1.00 96.25 490 VAL A O 1
ATOM 3978 N N . ALA A 1 491 ? 15.484 -11.500 -24.410 1.00 96.00 491 ALA A N 1
ATOM 3979 C CA . ALA A 1 491 ? 15.170 -12.840 -24.874 1.00 96.00 491 ALA A CA 1
ATOM 3980 C C . ALA A 1 491 ? 13.681 -13.000 -25.196 1.00 96.00 491 ALA A C 1
ATOM 3982 O O . ALA A 1 491 ? 12.807 -12.679 -24.385 1.00 96.00 491 ALA A O 1
ATOM 3983 N N . GLN A 1 492 ? 13.383 -13.571 -26.363 1.00 93.81 492 GLN A N 1
ATOM 3984 C CA . GLN A 1 492 ? 12.031 -14.020 -26.692 1.00 93.81 492 GLN A CA 1
ATOM 3985 C C . GLN A 1 492 ? 11.752 -15.337 -25.950 1.00 93.81 492 GLN A C 1
ATOM 3987 O O . GLN A 1 492 ? 12.433 -16.340 -26.173 1.00 93.81 492 GLN A O 1
ATOM 3992 N N . TYR A 1 493 ? 10.738 -15.355 -25.080 1.00 93.12 493 TYR A N 1
ATOM 3993 C CA . TYR A 1 493 ? 10.438 -16.508 -24.223 1.00 93.12 493 TYR A CA 1
ATOM 3994 C C . TYR A 1 493 ? 9.003 -16.990 -24.440 1.00 93.12 493 TYR A C 1
ATOM 3996 O O . TYR A 1 493 ? 8.039 -16.432 -23.918 1.00 93.12 493 TYR A O 1
ATOM 4004 N N . GLY A 1 494 ? 8.839 -18.017 -25.278 1.00 93.00 494 GLY A N 1
ATOM 4005 C CA . GLY A 1 494 ? 7.516 -18.377 -25.789 1.00 93.00 494 GLY A CA 1
ATOM 4006 C C . GLY A 1 494 ? 6.909 -17.202 -26.562 1.00 93.00 494 GLY A C 1
ATOM 4007 O O . GLY A 1 494 ? 7.536 -16.678 -27.484 1.00 93.00 494 GLY A O 1
ATOM 4008 N N . LYS A 1 495 ? 5.700 -16.769 -26.187 1.00 95.38 495 LYS A N 1
ATOM 4009 C CA . LYS A 1 495 ? 5.056 -15.577 -26.766 1.00 95.38 495 LYS A CA 1
ATOM 4010 C C . LYS A 1 495 ? 5.469 -14.271 -26.085 1.00 95.38 495 LYS A C 1
ATOM 4012 O O . LYS A 1 495 ? 5.212 -13.214 -26.662 1.00 95.38 495 LYS A O 1
ATOM 4017 N N . GLY A 1 496 ? 6.061 -14.327 -24.894 1.00 96.75 496 GLY A N 1
ATOM 4018 C CA . GLY A 1 496 ? 6.431 -13.159 -24.096 1.00 96.75 496 GLY A CA 1
ATOM 4019 C C . GLY A 1 496 ? 7.862 -12.691 -24.306 1.00 96.75 496 GLY A C 1
ATOM 4020 O O . GLY A 1 496 ? 8.550 -13.124 -25.231 1.00 96.75 496 GLY A O 1
ATOM 4021 N N . LEU A 1 497 ? 8.294 -11.779 -23.444 1.00 97.12 497 LEU A N 1
ATOM 4022 C CA . LEU A 1 497 ? 9.597 -11.125 -23.505 1.00 97.12 497 LEU A CA 1
ATOM 4023 C C . LEU A 1 497 ? 10.262 -11.170 -22.135 1.00 97.12 497 LEU A C 1
ATOM 4025 O O . LEU A 1 497 ? 9.603 -10.925 -21.127 1.00 97.12 497 LEU A O 1
ATOM 4029 N N . VAL A 1 498 ? 11.565 -11.425 -22.108 1.00 96.88 498 VAL A N 1
ATOM 4030 C CA . VAL A 1 498 ? 12.379 -11.337 -20.895 1.00 96.88 498 VAL A CA 1
ATOM 4031 C C . VAL A 1 498 ? 13.517 -10.370 -21.150 1.00 96.88 498 VAL A C 1
ATOM 4033 O O . VAL A 1 498 ? 14.339 -10.596 -22.031 1.00 96.88 498 VAL A O 1
ATOM 4036 N N . VAL A 1 499 ? 13.568 -9.303 -20.369 1.00 95.94 499 VAL A N 1
ATOM 4037 C CA . VAL A 1 499 ? 14.668 -8.349 -20.333 1.00 95.94 499 VAL A CA 1
ATOM 4038 C C . VAL A 1 499 ? 15.408 -8.574 -19.029 1.00 95.94 499 VAL A C 1
ATOM 4040 O O . VAL A 1 499 ? 14.886 -8.287 -17.957 1.00 95.94 499 VAL A O 1
ATOM 4043 N N . PHE A 1 500 ? 16.605 -9.134 -19.107 1.00 93.38 500 PHE A N 1
ATOM 4044 C CA . PHE A 1 500 ? 17.408 -9.493 -17.952 1.00 93.38 500 PHE A CA 1
ATOM 4045 C C . PHE A 1 500 ? 18.625 -8.579 -17.837 1.00 93.38 500 PHE A C 1
ATOM 4047 O O . PHE A 1 500 ? 19.423 -8.457 -18.766 1.00 93.38 500 PHE A O 1
ATOM 4054 N N . MET A 1 501 ? 18.771 -7.958 -16.670 1.00 89.81 501 MET A N 1
ATOM 4055 C CA . MET A 1 501 ? 19.904 -7.119 -16.305 1.00 89.81 501 MET A CA 1
ATOM 4056 C C . MET A 1 501 ? 20.616 -7.727 -15.082 1.00 89.81 501 MET A C 1
ATOM 4058 O O . MET A 1 501 ? 20.165 -7.534 -13.949 1.00 89.81 501 MET A O 1
ATOM 4062 N N . PRO A 1 502 ? 21.738 -8.451 -15.260 1.00 84.19 502 PRO A N 1
ATOM 4063 C CA . PRO A 1 502 ? 22.556 -8.989 -14.164 1.00 84.19 502 PRO A CA 1
ATOM 4064 C C . PRO A 1 502 ? 23.449 -7.940 -13.477 1.00 84.19 502 PRO A C 1
ATOM 4066 O O . PRO A 1 502 ? 24.449 -8.286 -12.842 1.00 84.19 502 PRO A O 1
ATOM 4069 N N . ALA A 1 503 ? 23.115 -6.657 -13.618 1.00 75.44 503 ALA A N 1
ATOM 4070 C CA . ALA A 1 503 ? 23.798 -5.526 -13.009 1.00 75.44 503 ALA A CA 1
ATOM 4071 C C . ALA A 1 503 ? 22.863 -4.829 -12.010 1.00 75.44 503 ALA A C 1
ATOM 4073 O O . ALA A 1 503 ? 21.650 -4.814 -12.181 1.00 75.44 503 ALA A O 1
ATOM 4074 N N . TRP A 1 504 ? 23.439 -4.256 -10.956 1.00 70.25 504 TRP A N 1
ATOM 4075 C CA . TRP A 1 504 ? 22.757 -3.322 -10.057 1.00 70.25 504 TRP A CA 1
ATOM 4076 C C . TRP A 1 504 ? 23.712 -2.181 -9.740 1.00 70.25 504 TRP A C 1
ATOM 4078 O O . TRP A 1 504 ? 24.918 -2.410 -9.641 1.00 70.25 504 TRP A O 1
ATOM 4088 N N . CYS A 1 505 ? 23.211 -0.957 -9.603 1.00 63.03 505 CYS A N 1
ATOM 4089 C CA . CYS A 1 505 ? 24.053 0.155 -9.179 1.00 63.03 505 CYS A CA 1
ATOM 4090 C C . CYS A 1 505 ? 24.287 0.076 -7.658 1.00 63.03 505 CYS A C 1
ATOM 4092 O O . CYS A 1 505 ? 23.361 -0.120 -6.863 1.00 63.03 505 CYS A O 1
ATOM 4094 N N . TYR A 1 506 ? 25.565 0.124 -7.270 1.00 55.69 506 TYR A N 1
ATOM 4095 C CA . TYR A 1 506 ? 26.003 -0.044 -5.889 1.00 55.69 506 TYR A CA 1
ATOM 4096 C C . TYR A 1 506 ? 25.999 1.310 -5.197 1.00 55.69 506 TYR A C 1
ATOM 4098 O O . TYR A 1 506 ? 26.967 2.061 -5.249 1.00 55.69 506 TYR A O 1
ATOM 4106 N N . VAL A 1 507 ? 24.904 1.631 -4.524 1.00 52.47 507 VAL A N 1
ATOM 4107 C CA . VAL A 1 507 ? 24.915 2.748 -3.582 1.00 52.47 507 VAL A CA 1
ATOM 4108 C C . VAL A 1 507 ? 25.558 2.232 -2.283 1.00 52.47 507 VAL A C 1
ATOM 4110 O O . VAL A 1 507 ? 25.502 1.049 -1.986 1.00 52.47 507 VAL A O 1
ATOM 4113 N N . HIS A 1 508 ? 26.255 3.034 -1.485 1.00 43.06 508 HIS A N 1
ATOM 4114 C CA . HIS A 1 508 ? 26.590 2.623 -0.100 1.00 43.06 508 HIS A CA 1
ATOM 4115 C C . HIS A 1 508 ? 25.814 3.435 0.940 1.00 43.06 508 HIS A C 1
ATOM 4117 O O . HIS A 1 508 ? 25.819 3.121 2.128 1.00 43.06 508 HIS A O 1
ATOM 4123 N N . ALA A 1 509 ? 25.129 4.470 0.466 1.00 43.91 509 ALA A N 1
ATOM 4124 C CA . ALA A 1 509 ? 24.251 5.372 1.176 1.00 43.91 509 ALA A CA 1
ATOM 4125 C C . ALA A 1 509 ? 23.704 6.371 0.134 1.00 43.91 509 ALA A C 1
ATOM 4127 O O . ALA A 1 509 ? 24.534 6.979 -0.549 1.00 43.91 509 ALA A O 1
ATOM 4128 N N . PRO A 1 510 ? 22.379 6.567 -0.012 1.00 45.34 510 PRO A N 1
ATOM 4129 C CA . PRO A 1 510 ? 21.816 7.499 -1.001 1.00 45.34 510 PRO A CA 1
ATOM 4130 C C . PRO A 1 510 ? 22.367 8.932 -0.883 1.00 45.34 510 PRO A C 1
ATOM 4132 O O . PRO A 1 510 ? 22.415 9.647 -1.868 1.00 45.34 510 PRO A O 1
ATOM 4135 N N . TRP A 1 511 ? 22.901 9.318 0.280 1.00 46.66 511 TRP A N 1
ATOM 4136 C CA . TRP A 1 511 ? 23.516 10.630 0.530 1.00 46.66 511 TRP A CA 1
ATOM 4137 C C . TRP A 1 511 ? 25.003 10.768 0.139 1.00 46.66 511 TRP A C 1
ATOM 4139 O O . TRP A 1 511 ? 25.603 11.801 0.434 1.00 46.66 511 TRP A O 1
ATOM 4149 N N . LYS A 1 512 ? 25.654 9.744 -0.438 1.00 42.25 512 LYS A N 1
ATOM 4150 C CA . LYS A 1 512 ? 27.092 9.805 -0.799 1.00 42.25 512 LYS A CA 1
ATOM 4151 C C . LYS A 1 512 ? 27.409 9.740 -2.298 1.00 42.25 512 LYS A C 1
ATOM 4153 O O . LYS A 1 512 ? 28.534 10.085 -2.644 1.00 42.25 512 LYS A O 1
ATOM 4158 N N . TYR A 1 513 ? 26.472 9.331 -3.156 1.00 49.97 513 TYR A N 1
ATOM 4159 C CA . TYR A 1 513 ? 26.707 9.115 -4.596 1.00 49.97 513 TYR A CA 1
ATOM 4160 C C . TYR A 1 513 ? 25.452 9.449 -5.418 1.00 49.97 513 TYR A C 1
ATOM 4162 O O . TYR A 1 513 ? 24.851 8.576 -6.039 1.00 49.97 513 TYR A O 1
ATOM 4170 N N . GLU A 1 514 ? 25.012 10.705 -5.342 1.00 57.59 514 GLU A N 1
ATOM 4171 C CA . GLU A 1 514 ? 23.692 11.130 -5.829 1.00 57.59 514 GLU A CA 1
ATOM 4172 C C . GLU A 1 514 ? 23.567 11.086 -7.360 1.00 57.59 514 GLU A C 1
ATOM 4174 O O . GLU A 1 514 ? 22.577 10.559 -7.853 1.00 57.59 514 GLU A O 1
ATOM 4179 N N . ASP A 1 515 ? 24.585 11.507 -8.116 1.00 61.84 515 ASP A N 1
ATOM 4180 C CA . ASP A 1 515 ? 24.450 11.700 -9.571 1.00 61.84 515 ASP A CA 1
ATOM 4181 C C . ASP A 1 515 ? 24.315 10.381 -10.367 1.00 61.84 515 ASP A C 1
ATOM 4183 O O . ASP A 1 515 ? 23.450 10.241 -11.231 1.00 61.84 515 ASP A O 1
ATOM 4187 N N . HIS A 1 516 ? 25.135 9.362 -10.075 1.00 68.69 516 HIS A N 1
ATOM 4188 C CA . HIS A 1 516 ? 25.122 8.086 -10.822 1.00 68.69 516 HIS A CA 1
ATOM 4189 C C . HIS A 1 516 ? 23.859 7.256 -10.578 1.00 68.69 516 HIS A C 1
ATOM 4191 O O . HIS A 1 516 ? 23.433 6.464 -11.424 1.00 68.69 516 HIS A O 1
ATOM 4197 N N . TRP A 1 517 ? 23.252 7.455 -9.413 1.00 70.12 517 TRP A N 1
ATOM 4198 C CA . TRP A 1 517 ? 22.001 6.830 -9.037 1.00 70.12 517 TRP A CA 1
ATOM 4199 C C . TRP A 1 517 ? 20.842 7.290 -9.932 1.00 70.12 517 TRP A C 1
ATOM 4201 O O . TRP A 1 517 ? 20.051 6.466 -10.392 1.00 70.12 517 TRP A O 1
ATOM 4211 N N . GLU A 1 518 ? 20.742 8.589 -10.227 1.00 73.12 518 GLU A N 1
ATOM 4212 C CA . GLU A 1 518 ? 19.687 9.130 -11.095 1.00 73.12 518 GLU A CA 1
ATOM 4213 C C . GLU A 1 518 ? 19.762 8.569 -12.509 1.00 73.12 518 GLU A C 1
ATOM 4215 O O . GLU A 1 518 ? 18.745 8.168 -13.076 1.00 73.12 518 GLU A O 1
ATOM 4220 N N . VAL A 1 519 ? 20.977 8.460 -13.041 1.00 78.69 519 VAL A N 1
ATOM 4221 C CA . VAL A 1 519 ? 21.214 7.941 -14.388 1.00 78.69 519 VAL A CA 1
ATOM 4222 C C . VAL A 1 519 ? 20.815 6.469 -14.498 1.00 78.69 519 VAL A C 1
ATOM 4224 O O . VAL A 1 519 ? 20.211 6.066 -15.491 1.00 78.69 519 VAL A O 1
ATOM 4227 N N . TYR A 1 520 ? 21.088 5.653 -13.476 1.00 79.62 520 TYR A N 1
ATOM 4228 C CA . TYR A 1 520 ? 20.634 4.261 -13.481 1.00 79.62 520 TYR A CA 1
ATOM 4229 C C . TYR A 1 520 ? 19.102 4.154 -13.399 1.00 79.62 520 TYR A C 1
ATOM 4231 O O . TYR A 1 520 ? 18.508 3.293 -14.047 1.00 79.62 520 TYR A O 1
ATOM 4239 N N . ARG A 1 521 ? 18.433 5.025 -12.631 1.00 78.94 521 ARG A N 1
ATOM 4240 C CA . ARG A 1 521 ? 16.959 5.068 -12.582 1.00 78.94 521 ARG A CA 1
ATOM 4241 C C . ARG A 1 521 ? 16.349 5.443 -13.928 1.00 78.94 521 ARG A C 1
ATOM 4243 O O . ARG A 1 521 ? 15.376 4.812 -14.345 1.00 78.94 521 ARG A O 1
ATOM 4250 N N . GLN A 1 522 ? 16.945 6.420 -14.612 1.00 82.12 522 GLN A N 1
ATOM 4251 C CA . GLN A 1 522 ? 16.578 6.773 -15.981 1.00 82.12 522 GLN A CA 1
ATOM 4252 C C . GLN A 1 522 ? 16.731 5.558 -16.903 1.00 82.12 522 GLN A C 1
ATOM 4254 O O . GLN A 1 522 ? 15.777 5.193 -17.579 1.00 82.12 522 GLN A O 1
ATOM 4259 N N . LEU A 1 523 ? 17.870 4.856 -16.845 1.00 86.94 523 LEU A N 1
ATOM 4260 C CA . LEU A 1 523 ? 18.077 3.634 -17.623 1.00 86.94 523 LEU A CA 1
ATOM 4261 C C . LEU A 1 523 ? 16.996 2.579 -17.347 1.00 86.94 523 LEU A C 1
ATOM 4263 O O . LEU A 1 523 ? 16.451 2.010 -18.287 1.00 86.94 523 LEU A O 1
ATOM 4267 N N . LEU A 1 524 ? 16.674 2.296 -16.080 1.00 86.88 524 LEU A N 1
ATOM 4268 C CA . LEU A 1 524 ? 15.651 1.300 -15.744 1.00 86.88 524 LEU A CA 1
ATOM 4269 C C . LEU A 1 524 ? 14.265 1.712 -16.264 1.00 86.88 524 LEU A C 1
ATOM 4271 O O . LEU A 1 524 ? 13.537 0.867 -16.790 1.00 86.88 524 LEU A O 1
ATOM 4275 N N . THR A 1 525 ? 13.925 2.996 -16.145 1.00 87.88 525 THR A N 1
ATOM 4276 C CA . THR A 1 525 ? 12.692 3.581 -16.689 1.00 87.88 525 THR A CA 1
ATOM 4277 C C . THR A 1 525 ? 12.640 3.404 -18.206 1.00 87.88 525 THR A C 1
ATOM 4279 O O . THR A 1 525 ? 11.667 2.851 -18.719 1.00 87.88 525 THR A O 1
ATOM 4282 N N . ASP A 1 526 ? 13.712 3.759 -18.916 1.00 90.69 526 ASP A N 1
ATOM 4283 C CA . ASP A 1 526 ? 13.806 3.642 -20.374 1.00 90.69 526 ASP A CA 1
ATOM 4284 C C . ASP A 1 526 ? 13.783 2.187 -20.845 1.00 90.69 526 ASP A C 1
ATOM 4286 O O . ASP A 1 526 ? 13.144 1.873 -21.846 1.00 90.69 526 ASP A O 1
ATOM 4290 N N . VAL A 1 527 ? 14.402 1.266 -20.104 1.00 92.88 527 VAL A N 1
ATOM 4291 C CA . VAL A 1 527 ? 14.352 -0.173 -20.397 1.00 92.88 527 VAL A CA 1
ATOM 4292 C C . VAL A 1 527 ? 12.932 -0.719 -20.246 1.00 92.88 527 VAL A C 1
ATOM 4294 O O . VAL A 1 527 ? 12.459 -1.438 -21.127 1.00 92.88 527 VAL A O 1
ATOM 4297 N N . CYS A 1 528 ? 12.227 -0.371 -19.166 1.00 93.94 528 CYS A N 1
ATOM 4298 C CA . CYS A 1 528 ? 10.847 -0.813 -18.950 1.00 93.94 528 CYS A CA 1
ATOM 4299 C C . CYS A 1 528 ? 9.891 -0.212 -19.994 1.00 93.94 528 CYS A C 1
ATOM 4301 O O . CYS A 1 528 ? 9.078 -0.925 -20.588 1.00 93.94 528 CYS A O 1
ATOM 4303 N N . ARG A 1 529 ? 10.028 1.090 -20.264 1.00 93.75 529 ARG A N 1
ATOM 4304 C CA . ARG A 1 529 ? 9.280 1.812 -21.300 1.00 93.75 529 ARG A CA 1
ATOM 4305 C C . ARG A 1 529 ? 9.552 1.215 -22.685 1.00 93.75 529 ARG A C 1
ATOM 4307 O O . ARG A 1 529 ? 8.618 0.933 -23.436 1.00 93.75 529 ARG A O 1
ATOM 4314 N N . GLY A 1 530 ? 10.818 0.956 -22.998 1.00 95.12 530 GLY A N 1
ATOM 4315 C CA . GLY A 1 530 ? 11.278 0.342 -24.239 1.00 95.12 530 GLY A CA 1
ATOM 4316 C C . GLY A 1 530 ? 10.745 -1.072 -24.442 1.00 95.12 530 GLY A C 1
ATOM 4317 O O . GLY A 1 530 ? 10.307 -1.399 -25.542 1.00 95.12 530 GLY A O 1
ATOM 4318 N N . ALA A 1 531 ? 10.673 -1.883 -23.382 1.00 96.81 531 ALA A N 1
ATOM 4319 C CA . ALA A 1 531 ? 10.101 -3.227 -23.441 1.00 96.81 531 ALA A CA 1
ATOM 4320 C C . ALA A 1 531 ? 8.615 -3.210 -23.841 1.00 96.81 531 ALA A C 1
ATOM 4322 O O . ALA A 1 531 ? 8.182 -4.014 -24.670 1.00 96.81 531 ALA A O 1
ATOM 4323 N N . LEU A 1 532 ? 7.836 -2.267 -23.301 1.00 96.94 532 LEU A N 1
ATOM 4324 C CA . LEU A 1 532 ? 6.437 -2.063 -23.688 1.00 96.94 532 LEU A CA 1
ATOM 4325 C C . LEU A 1 532 ? 6.314 -1.582 -25.140 1.00 96.94 532 LEU A C 1
ATOM 4327 O O . LEU A 1 532 ? 5.516 -2.129 -25.901 1.00 96.94 532 LEU A O 1
ATOM 4331 N N . ILE A 1 533 ? 7.131 -0.608 -25.555 1.00 95.56 533 ILE A N 1
ATOM 4332 C CA . ILE A 1 533 ? 7.144 -0.090 -26.934 1.00 95.56 533 ILE A CA 1
ATOM 4333 C C . ILE A 1 533 ? 7.495 -1.196 -27.934 1.00 95.56 533 ILE A C 1
ATOM 4335 O O . ILE A 1 533 ? 6.791 -1.362 -28.931 1.00 95.56 533 ILE A O 1
ATOM 4339 N N . TYR A 1 534 ? 8.520 -1.999 -27.643 1.00 96.69 534 TYR A N 1
ATOM 4340 C CA . TYR A 1 534 ? 8.931 -3.141 -28.460 1.00 96.69 534 TYR A CA 1
ATOM 4341 C C . TYR A 1 534 ? 7.805 -4.172 -28.628 1.00 96.69 534 TYR A C 1
ATOM 4343 O O . TYR A 1 534 ? 7.666 -4.812 -29.670 1.00 96.69 534 TYR A O 1
ATOM 4351 N N . ARG A 1 535 ? 6.939 -4.298 -27.618 1.00 96.50 535 ARG A N 1
ATOM 4352 C CA . ARG A 1 535 ? 5.745 -5.154 -27.635 1.00 96.50 535 ARG A CA 1
ATOM 4353 C C . ARG A 1 535 ? 4.490 -4.455 -28.150 1.00 96.50 535 ARG A C 1
ATOM 4355 O O . ARG A 1 535 ? 3.400 -5.009 -28.025 1.00 96.50 535 ARG A O 1
ATOM 4362 N N . ASN A 1 536 ? 4.649 -3.295 -28.788 1.00 96.19 536 ASN A N 1
ATOM 4363 C CA . ASN A 1 536 ? 3.581 -2.496 -29.380 1.00 96.19 536 ASN A CA 1
ATOM 4364 C C . ASN A 1 536 ? 2.535 -2.021 -28.349 1.00 96.19 536 ASN A C 1
ATOM 4366 O O . ASN A 1 536 ? 1.336 -2.016 -28.627 1.00 96.19 536 ASN A O 1
ATOM 4370 N N . LEU A 1 537 ? 3.000 -1.617 -27.160 1.00 96.25 537 LEU A N 1
ATOM 4371 C CA . LEU A 1 537 ? 2.198 -1.062 -26.060 1.00 96.25 537 LEU A CA 1
ATOM 4372 C C . LEU A 1 537 ? 2.647 0.370 -25.666 1.00 96.25 537 LEU A C 1
ATOM 4374 O O . LEU A 1 537 ? 2.944 0.617 -24.495 1.00 96.25 537 LEU A O 1
ATOM 4378 N N . PRO A 1 538 ? 2.729 1.336 -26.606 1.00 94.56 538 PRO A N 1
ATOM 4379 C CA . PRO A 1 538 ? 3.197 2.693 -26.301 1.00 94.56 538 PRO A CA 1
ATOM 4380 C C . PRO A 1 538 ? 2.262 3.458 -25.349 1.00 94.56 538 PRO A C 1
ATOM 4382 O O . PRO A 1 538 ? 2.739 4.207 -24.508 1.00 94.56 538 PRO A O 1
ATOM 4385 N N . GLU A 1 539 ? 0.950 3.224 -25.425 1.00 93.12 539 GLU A N 1
ATOM 4386 C CA . GLU A 1 539 ? -0.034 3.868 -24.541 1.00 93.12 539 GLU A CA 1
ATOM 4387 C C . GLU A 1 539 ? 0.173 3.459 -23.076 1.00 93.12 539 GLU A C 1
ATOM 4389 O O . GLU A 1 539 ? 0.139 4.300 -22.181 1.00 93.12 539 GLU A O 1
ATOM 4394 N N . THR A 1 540 ? 0.476 2.178 -22.832 1.00 93.56 540 THR A N 1
ATOM 4395 C CA . THR A 1 540 ? 0.839 1.683 -21.500 1.00 93.56 540 THR A CA 1
ATOM 4396 C C . THR A 1 540 ? 2.129 2.328 -20.996 1.00 93.56 540 THR A C 1
ATOM 4398 O O . THR A 1 540 ? 2.229 2.686 -19.825 1.00 93.56 540 THR A O 1
ATOM 4401 N N . ALA A 1 541 ? 3.122 2.489 -21.874 1.00 92.62 541 ALA A N 1
ATOM 4402 C CA . ALA A 1 541 ? 4.373 3.160 -21.541 1.00 92.62 541 ALA A CA 1
ATOM 4403 C C . ALA A 1 541 ? 4.151 4.628 -21.127 1.00 92.62 541 ALA A C 1
ATOM 4405 O O . ALA A 1 541 ? 4.706 5.063 -20.121 1.00 92.62 541 ALA A O 1
ATOM 4406 N N . ASP A 1 542 ? 3.314 5.369 -21.853 1.00 90.00 542 ASP A N 1
ATOM 4407 C CA . ASP A 1 542 ? 3.003 6.773 -21.548 1.00 90.00 542 ASP A CA 1
ATOM 4408 C C . ASP A 1 542 ? 2.165 6.943 -20.270 1.00 90.00 542 ASP A C 1
ATOM 4410 O O . ASP A 1 542 ? 2.234 7.978 -19.605 1.00 90.00 542 ASP A O 1
ATOM 4414 N N . GLU A 1 543 ? 1.360 5.940 -19.915 1.00 89.31 543 GLU A N 1
ATOM 4415 C CA . GLU A 1 543 ? 0.546 5.966 -18.700 1.00 89.31 543 GLU A CA 1
ATOM 4416 C C . GLU A 1 543 ? 1.340 5.577 -17.441 1.00 89.31 543 GLU A C 1
ATOM 4418 O O . GLU A 1 543 ? 1.142 6.163 -16.374 1.00 89.31 543 GLU A O 1
ATOM 4423 N N . CYS A 1 544 ? 2.217 4.575 -17.547 1.00 90.62 544 CYS A N 1
ATOM 4424 C CA . CYS A 1 544 ? 2.889 3.974 -16.395 1.00 90.62 544 CYS A CA 1
ATOM 4425 C C . CYS A 1 544 ? 4.209 4.629 -16.006 1.00 90.62 544 CYS A C 1
ATOM 4427 O O . CYS A 1 544 ? 4.649 4.440 -14.870 1.00 90.62 544 CYS A O 1
ATOM 4429 N N . PHE A 1 545 ? 4.816 5.408 -16.897 1.00 89.94 545 PHE A N 1
ATOM 4430 C CA . PHE A 1 545 ? 6.123 6.016 -16.677 1.00 89.94 545 PHE A CA 1
ATOM 4431 C C . PHE A 1 545 ? 6.058 7.538 -16.766 1.00 89.94 545 PHE A C 1
ATOM 4433 O O . PHE A 1 545 ? 5.269 8.100 -17.525 1.00 89.94 545 PHE A O 1
ATOM 4440 N N . CYS A 1 546 ? 6.882 8.205 -15.963 1.00 84.00 546 CYS A N 1
ATOM 4441 C CA . CYS A 1 546 ? 7.069 9.645 -16.030 1.00 84.00 546 CYS A CA 1
ATOM 4442 C C . CYS A 1 546 ? 7.603 10.040 -17.407 1.00 84.00 546 CYS A C 1
ATOM 4444 O O . CYS A 1 546 ? 8.340 9.288 -18.048 1.00 84.00 546 CYS A O 1
ATOM 4446 N N . ASP A 1 547 ? 7.227 11.236 -17.847 1.00 81.62 547 ASP A N 1
ATOM 4447 C CA . ASP A 1 547 ? 7.867 11.868 -18.992 1.00 81.62 547 ASP A CA 1
ATOM 4448 C C . ASP A 1 547 ? 9.302 12.267 -18.604 1.00 81.62 547 ASP A C 1
ATOM 4450 O O . ASP A 1 547 ? 9.453 13.114 -17.715 1.00 81.62 547 ASP A O 1
ATOM 4454 N N . PRO A 1 548 ? 10.343 11.698 -19.243 1.00 72.69 548 PRO A N 1
ATOM 4455 C CA . PRO A 1 548 ? 11.730 12.027 -18.930 1.00 72.69 548 PRO A CA 1
ATOM 4456 C C . PRO A 1 548 ? 12.044 13.521 -19.081 1.00 72.69 548 PRO A C 1
ATOM 4458 O O . PRO A 1 548 ? 12.895 14.038 -18.361 1.00 72.69 548 PRO A O 1
ATOM 4461 N N . GLU A 1 549 ? 11.343 14.237 -19.971 1.00 78.50 549 GLU A N 1
ATOM 4462 C CA . GLU A 1 549 ? 11.530 15.682 -20.162 1.00 78.50 549 GLU A CA 1
ATOM 4463 C C . GLU A 1 549 ? 11.026 16.502 -18.965 1.00 78.50 549 GLU A C 1
ATOM 4465 O O . GLU A 1 549 ? 11.468 17.630 -18.749 1.00 78.50 549 GLU A O 1
ATOM 4470 N N . LEU A 1 550 ? 10.109 15.937 -18.175 1.00 79.38 550 LEU A N 1
ATOM 4471 C CA . LEU A 1 550 ? 9.519 16.574 -16.998 1.00 79.38 550 LEU A CA 1
ATOM 4472 C C . LEU A 1 550 ? 10.190 16.143 -15.684 1.00 79.38 550 LEU A C 1
ATOM 4474 O O . LEU A 1 550 ? 9.844 16.677 -14.629 1.00 79.38 550 LEU A O 1
ATOM 4478 N N . GLY A 1 551 ? 11.138 15.204 -15.743 1.00 76.56 551 GLY A N 1
ATOM 4479 C CA . GLY A 1 551 ? 11.804 14.595 -14.590 1.00 76.56 551 GLY A CA 1
ATOM 4480 C C . GLY A 1 551 ? 11.155 13.284 -14.127 1.00 76.56 551 GLY A C 1
ATOM 4481 O O . GLY A 1 551 ? 10.073 12.908 -14.570 1.00 76.56 551 GLY A O 1
ATOM 4482 N N . ASN A 1 552 ? 11.814 12.579 -13.201 1.00 76.06 552 ASN A N 1
ATOM 4483 C CA . ASN A 1 552 ? 11.402 11.235 -12.754 1.00 76.06 552 ASN A CA 1
ATOM 4484 C C . ASN A 1 552 ? 10.953 11.167 -11.291 1.00 76.06 552 ASN A C 1
ATOM 4486 O O . ASN A 1 552 ? 10.692 10.086 -10.768 1.00 76.06 552 ASN A O 1
ATOM 4490 N N . ASP A 1 553 ? 10.854 12.296 -10.598 1.00 80.50 553 ASP A N 1
ATOM 4491 C CA . ASP A 1 553 ? 10.707 12.294 -9.138 1.00 80.50 553 ASP A CA 1
ATOM 4492 C C . ASP A 1 553 ? 9.268 12.552 -8.687 1.00 80.50 553 ASP A C 1
ATOM 4494 O O . ASP A 1 553 ? 9.024 13.133 -7.630 1.00 80.50 553 ASP A O 1
ATOM 4498 N N . TYR A 1 554 ? 8.292 12.108 -9.482 1.00 86.25 554 TYR A N 1
ATOM 4499 C CA . TYR A 1 554 ? 6.875 12.256 -9.170 1.00 86.25 554 TYR A CA 1
ATOM 4500 C C . TYR A 1 554 ? 6.054 11.005 -9.482 1.00 86.25 554 TYR A C 1
ATOM 4502 O O . TYR A 1 554 ? 6.420 10.187 -10.317 1.00 86.25 554 TYR A O 1
ATOM 4510 N N . MET A 1 555 ? 4.906 10.881 -8.821 1.00 89.00 555 MET A N 1
ATOM 4511 C CA . MET A 1 555 ? 3.832 9.965 -9.205 1.00 89.00 555 MET A CA 1
ATOM 4512 C C . MET A 1 555 ? 2.722 10.758 -9.880 1.00 89.00 555 MET A C 1
ATOM 4514 O O . MET A 1 555 ? 2.368 11.841 -9.411 1.00 89.00 555 MET A O 1
ATOM 4518 N N . LYS A 1 556 ? 2.150 10.210 -10.953 1.00 91.25 556 LYS A N 1
ATOM 4519 C CA . LYS A 1 556 ? 0.969 10.758 -11.628 1.00 91.25 556 LYS A CA 1
ATOM 4520 C C . LYS A 1 556 ? -0.018 9.631 -11.842 1.00 91.25 556 LYS A C 1
ATOM 4522 O O . LYS A 1 556 ? 0.230 8.718 -12.623 1.00 91.25 556 LYS A O 1
ATOM 4527 N N . MET A 1 557 ? -1.171 9.736 -11.201 1.00 91.44 557 MET A N 1
ATOM 4528 C CA . MET A 1 557 ? -2.185 8.695 -11.273 1.00 91.44 557 MET A CA 1
ATOM 4529 C C . MET A 1 557 ? -3.543 9.301 -11.562 1.00 91.44 557 MET A C 1
ATOM 4531 O O . MET A 1 557 ? -3.930 10.298 -10.955 1.00 91.44 557 MET A O 1
ATOM 4535 N N . THR A 1 558 ? -4.273 8.664 -12.472 1.00 91.50 558 THR A N 1
ATOM 4536 C CA . THR A 1 558 ? -5.659 9.010 -12.780 1.00 91.50 558 THR A CA 1
ATOM 4537 C C . THR A 1 558 ? -6.576 7.929 -12.223 1.00 91.50 558 THR A C 1
ATOM 4539 O O . THR A 1 558 ? -6.263 6.740 -12.326 1.00 91.50 558 THR A O 1
ATOM 4542 N N . SER A 1 559 ? -7.682 8.337 -11.602 1.00 91.31 559 SER A N 1
ATOM 4543 C CA . SER A 1 559 ? -8.687 7.420 -11.079 1.00 91.31 559 SER A CA 1
ATOM 4544 C C . SER A 1 559 ? -9.269 6.562 -12.204 1.00 91.31 559 SER A C 1
ATOM 4546 O O . SER A 1 559 ? -9.319 6.968 -13.363 1.00 91.31 559 SER A O 1
ATOM 4548 N N . LYS A 1 560 ? -9.755 5.369 -11.862 1.00 88.62 560 LYS A N 1
ATOM 4549 C CA . LYS A 1 560 ? -10.302 4.379 -12.799 1.00 88.62 560 LYS A CA 1
ATOM 4550 C C . LYS A 1 560 ? -11.434 4.934 -13.665 1.00 88.62 560 LYS A C 1
ATOM 4552 O O . LYS A 1 560 ? -11.632 4.490 -14.789 1.00 88.62 560 LYS A O 1
ATOM 4557 N N . ASP A 1 561 ? -12.189 5.890 -13.142 1.00 88.50 561 ASP A N 1
ATOM 4558 C CA . ASP A 1 561 ? -13.274 6.553 -13.862 1.00 88.50 561 ASP A CA 1
ATOM 4559 C C . ASP A 1 561 ? -12.853 7.835 -14.592 1.00 88.50 561 ASP A C 1
ATOM 4561 O O . ASP A 1 561 ? -13.702 8.529 -15.144 1.00 88.50 561 ASP A O 1
ATOM 4565 N N . GLY A 1 562 ? -11.564 8.171 -14.566 1.00 89.44 562 GLY A N 1
ATOM 4566 C CA . GLY A 1 562 ? -11.005 9.352 -15.205 1.00 89.44 562 GLY A CA 1
ATOM 4567 C C . GLY A 1 562 ? -11.261 10.667 -14.472 1.00 89.44 562 GLY A C 1
ATOM 4568 O O . GLY A 1 562 ? -10.690 11.671 -14.880 1.00 89.44 562 GLY A O 1
ATOM 4569 N N . SER A 1 563 ? -12.076 10.692 -13.412 1.00 90.38 563 SER A N 1
ATOM 4570 C CA . SER A 1 563 ? -12.565 11.935 -12.791 1.00 90.38 563 SER A CA 1
ATOM 4571 C C . SER A 1 563 ? -11.506 12.724 -12.017 1.00 90.38 563 SER A C 1
ATOM 4573 O O . SER A 1 563 ? -11.668 13.927 -11.810 1.00 90.38 563 SER A O 1
ATOM 4575 N N . LEU A 1 564 ? -10.420 12.078 -11.590 1.00 92.75 564 LEU A N 1
ATOM 4576 C CA . LEU A 1 564 ? -9.380 12.688 -10.769 1.00 92.75 564 LEU A CA 1
ATOM 4577 C C . LEU A 1 564 ? -7.999 12.317 -11.289 1.00 92.75 564 LEU A C 1
ATOM 4579 O O . LEU A 1 564 ? -7.714 11.137 -11.466 1.00 92.75 564 LEU A O 1
ATOM 4583 N N . THR A 1 565 ? -7.114 13.298 -11.435 1.00 94.06 565 THR A N 1
ATOM 4584 C CA . THR A 1 565 ? -5.677 13.065 -11.618 1.00 94.06 565 THR A CA 1
ATOM 4585 C C . THR A 1 565 ? -4.910 13.698 -10.467 1.00 94.06 565 THR A C 1
ATOM 4587 O O . THR A 1 565 ? -5.088 14.877 -10.168 1.00 94.06 565 THR A O 1
ATOM 4590 N N . VAL A 1 566 ? -4.048 12.921 -9.817 1.00 95.06 566 VAL A N 1
ATOM 4591 C CA . VAL A 1 566 ? -3.218 13.373 -8.698 1.00 95.06 566 VAL A CA 1
ATOM 4592 C C . VAL A 1 566 ? -1.752 13.277 -9.089 1.00 95.06 566 VAL A C 1
ATOM 4594 O O . VAL A 1 566 ? -1.304 12.247 -9.595 1.00 95.06 566 VAL A O 1
ATOM 4597 N N . TYR A 1 567 ? -1.021 14.350 -8.814 1.00 93.88 567 TYR A N 1
ATOM 4598 C CA . TYR A 1 567 ? 0.424 14.450 -8.940 1.00 93.88 567 TYR A CA 1
ATOM 4599 C C . TYR A 1 567 ? 1.024 14.555 -7.542 1.00 93.88 567 TYR A C 1
ATOM 4601 O O . TYR A 1 567 ? 0.543 15.353 -6.734 1.00 93.88 567 TYR A O 1
ATOM 4609 N N . VAL A 1 568 ? 2.063 13.773 -7.252 1.00 92.44 568 VAL A N 1
ATOM 4610 C CA . VAL A 1 568 ? 2.778 13.824 -5.969 1.00 92.44 568 VAL A CA 1
ATOM 4611 C C . VAL A 1 568 ? 4.275 13.830 -6.198 1.00 92.44 568 VAL A C 1
ATOM 4613 O O . VAL A 1 568 ? 4.796 12.945 -6.869 1.00 92.44 568 VAL A O 1
ATOM 4616 N N . LEU A 1 569 ? 4.966 14.805 -5.615 1.00 88.19 569 LEU A N 1
ATOM 4617 C CA . LEU A 1 569 ? 6.416 14.914 -5.663 1.00 88.19 569 LEU A CA 1
ATOM 4618 C C . LEU A 1 569 ? 7.037 14.008 -4.594 1.00 88.19 569 LEU A C 1
ATOM 4620 O O . LEU A 1 569 ? 6.655 14.028 -3.417 1.00 88.19 569 LEU A O 1
ATOM 4624 N N . LEU A 1 570 ? 8.009 13.198 -4.993 1.00 81.88 570 LEU A N 1
ATOM 4625 C CA . LEU A 1 570 ? 8.670 12.206 -4.148 1.00 81.88 570 LEU A CA 1
ATOM 4626 C C . LEU A 1 570 ? 9.884 12.834 -3.442 1.00 81.88 570 LEU A C 1
ATOM 4628 O O . LEU A 1 570 ? 11.033 12.451 -3.643 1.00 81.88 570 LEU A O 1
ATOM 4632 N N . ASN A 1 571 ? 9.603 13.842 -2.606 1.00 70.94 571 ASN A N 1
ATOM 4633 C CA . ASN A 1 571 ? 10.601 14.685 -1.924 1.00 70.94 571 ASN A CA 1
ATOM 4634 C C . ASN A 1 571 ? 11.573 13.930 -1.007 1.00 70.94 571 ASN A C 1
ATOM 4636 O O . ASN A 1 571 ? 12.623 14.452 -0.643 1.00 70.94 571 ASN A O 1
ATOM 4640 N N . ASP A 1 572 ? 11.213 12.729 -0.577 1.00 66.94 572 ASP A N 1
ATOM 4641 C CA . ASP A 1 572 ? 12.011 11.879 0.299 1.00 66.94 572 ASP A CA 1
ATOM 4642 C C . ASP A 1 572 ? 13.097 11.087 -0.442 1.00 66.94 572 ASP A C 1
ATOM 4644 O O . ASP A 1 572 ? 13.962 10.501 0.207 1.00 66.94 572 ASP A O 1
ATOM 4648 N N . VAL A 1 573 ? 13.081 11.092 -1.779 1.00 62.78 573 VAL A N 1
ATOM 4649 C CA . VAL A 1 573 ? 14.082 10.400 -2.604 1.00 62.78 573 VAL A CA 1
ATOM 4650 C C . VAL A 1 573 ? 15.357 11.231 -2.741 1.00 62.78 573 VAL A C 1
ATOM 4652 O O . VAL A 1 573 ? 16.455 10.692 -2.632 1.00 62.78 573 VAL A O 1
ATOM 4655 N N . HIS A 1 574 ? 15.206 12.547 -2.886 1.00 56.94 574 HIS A N 1
ATOM 4656 C CA . HIS A 1 574 ? 16.306 13.491 -3.128 1.00 56.94 574 HIS A CA 1
ATOM 4657 C C . HIS A 1 574 ? 16.549 14.480 -1.992 1.00 56.94 574 HIS A C 1
ATOM 4659 O O . HIS A 1 574 ? 17.546 15.200 -1.958 1.00 56.94 574 HIS A O 1
ATOM 4665 N N . GLY A 1 575 ? 15.615 14.542 -1.048 1.00 49.66 575 GLY A N 1
ATOM 4666 C CA . GLY A 1 575 ? 15.458 15.705 -0.194 1.00 49.66 575 GLY A CA 1
ATOM 4667 C C . GLY A 1 575 ? 14.775 16.863 -0.943 1.00 49.66 575 GLY A C 1
ATOM 4668 O O . GLY A 1 575 ? 14.829 16.957 -2.170 1.00 49.66 575 GLY A O 1
ATOM 4669 N N . PRO A 1 576 ? 14.143 17.788 -0.210 1.00 45.62 576 PRO A N 1
ATOM 4670 C CA . PRO A 1 576 ? 13.264 18.826 -0.759 1.00 45.62 576 PRO A CA 1
ATOM 4671 C C . PRO A 1 576 ? 13.988 19.978 -1.483 1.00 45.62 576 PRO A C 1
ATOM 4673 O O . PRO A 1 576 ? 13.394 21.035 -1.617 1.00 45.62 576 PRO A O 1
ATOM 4676 N N . HIS A 1 577 ? 15.266 19.826 -1.849 1.00 48.94 577 HIS A N 1
ATOM 4677 C CA . HIS A 1 577 ? 16.086 20.881 -2.478 1.00 48.94 577 HIS A CA 1
ATOM 4678 C C . HIS A 1 577 ? 16.869 20.397 -3.706 1.00 48.94 577 HIS A C 1
ATOM 4680 O O . HIS A 1 577 ? 17.774 21.088 -4.177 1.00 48.94 577 HIS A O 1
ATOM 4686 N N . LYS A 1 578 ? 16.615 19.164 -4.155 1.00 58.56 578 LYS A N 1
ATOM 4687 C CA . LYS A 1 578 ? 17.395 18.499 -5.210 1.00 58.56 578 LYS A CA 1
ATOM 4688 C C . LYS A 1 578 ? 16.540 18.017 -6.378 1.00 58.56 578 LYS A C 1
ATOM 4690 O O . LYS A 1 578 ? 17.092 17.653 -7.409 1.00 58.56 578 LYS A O 1
ATOM 4695 N N . SER A 1 579 ? 15.212 18.058 -6.256 1.00 64.56 579 SER A N 1
ATOM 4696 C CA . SER A 1 579 ? 14.330 17.706 -7.368 1.00 64.56 579 SER A CA 1
ATOM 4697 C C . SER A 1 579 ? 14.302 18.840 -8.391 1.00 64.56 579 SER A C 1
ATOM 4699 O O . SER A 1 579 ? 13.910 19.959 -8.074 1.00 64.56 579 SER A O 1
ATOM 4701 N N . GLN A 1 580 ? 14.638 18.537 -9.645 1.00 70.19 580 GLN A N 1
ATOM 4702 C CA . GLN A 1 580 ? 14.482 19.480 -10.762 1.00 70.19 580 GLN A CA 1
ATOM 4703 C C . GLN A 1 580 ? 13.085 19.425 -11.404 1.00 70.19 580 GLN A C 1
ATOM 4705 O O . GLN A 1 580 ? 12.774 20.237 -12.274 1.00 70.19 580 GLN A O 1
ATOM 4710 N N . THR A 1 581 ? 12.234 18.488 -10.968 1.00 83.06 581 THR A N 1
ATOM 4711 C CA . THR A 1 581 ? 10.869 18.307 -11.482 1.00 83.06 581 THR A CA 1
ATOM 4712 C C . THR A 1 581 ? 10.038 19.566 -11.229 1.00 83.06 581 THR A C 1
ATOM 4714 O O . THR A 1 581 ? 9.705 19.881 -10.083 1.00 83.06 581 THR A O 1
ATOM 4717 N N . SER A 1 582 ? 9.693 20.281 -12.301 1.00 89.12 582 SER A N 1
ATOM 4718 C CA . SER A 1 582 ? 8.821 21.454 -12.249 1.00 89.12 582 SER A CA 1
ATOM 4719 C C . SER A 1 582 ? 8.105 21.659 -13.577 1.00 89.12 582 SER A C 1
ATOM 4721 O O . SER A 1 582 ? 8.744 21.828 -14.616 1.00 89.12 582 SER A O 1
ATOM 4723 N N . PHE A 1 583 ? 6.773 21.640 -13.562 1.00 93.06 583 PHE A N 1
ATOM 4724 C CA . PHE A 1 583 ? 5.970 21.844 -14.768 1.00 93.06 583 PHE A CA 1
ATOM 4725 C C . PHE A 1 583 ? 4.548 22.306 -14.448 1.00 93.06 583 PHE A C 1
ATOM 4727 O O . PHE A 1 583 ? 4.021 22.096 -13.358 1.00 93.06 583 PHE A O 1
ATOM 4734 N N . VAL A 1 584 ? 3.902 22.948 -15.422 1.00 95.06 584 VAL A N 1
ATOM 4735 C CA . VAL A 1 584 ? 2.522 23.428 -15.281 1.00 95.06 584 VAL A CA 1
ATOM 4736 C C . VAL A 1 584 ? 1.548 22.275 -15.506 1.00 95.06 584 VAL A C 1
ATOM 4738 O O . VAL A 1 584 ? 1.549 21.661 -16.571 1.00 95.06 584 VAL A O 1
ATOM 4741 N N . VAL A 1 585 ? 0.675 22.023 -14.531 1.00 94.25 585 VAL A N 1
ATOM 4742 C CA . VAL A 1 585 ? -0.407 21.037 -14.623 1.00 94.25 585 VAL A CA 1
ATOM 4743 C C . VAL A 1 585 ? -1.693 21.743 -15.057 1.00 94.25 585 VAL A C 1
ATOM 4745 O O . VAL A 1 585 ? -2.228 22.546 -14.290 1.00 94.25 585 VAL A O 1
ATOM 4748 N N . PRO A 1 586 ? -2.230 21.472 -16.261 1.00 92.88 586 PRO A N 1
ATOM 4749 C CA . PRO A 1 586 ? -3.481 22.074 -16.704 1.00 92.88 586 PRO A CA 1
ATOM 4750 C C . PRO A 1 586 ? -4.665 21.610 -15.851 1.00 92.88 586 PRO A C 1
ATOM 4752 O O . PRO A 1 586 ? -4.812 20.422 -15.580 1.00 92.88 586 PRO A O 1
ATOM 4755 N N . GLY A 1 587 ? -5.553 22.536 -15.487 1.00 92.56 587 GLY A N 1
ATOM 4756 C CA . GLY A 1 587 ? -6.768 22.218 -14.731 1.00 92.56 587 GLY A CA 1
ATOM 4757 C C . GLY A 1 587 ? -6.963 23.105 -13.510 1.00 92.56 587 GLY A C 1
ATOM 4758 O O . GLY A 1 587 ? -6.236 24.077 -13.313 1.00 92.56 587 GLY A O 1
ATOM 4759 N N . HIS A 1 588 ? -7.997 22.813 -12.725 1.00 93.31 588 HIS A N 1
ATOM 4760 C CA . HIS A 1 588 ? -8.240 23.483 -11.451 1.00 93.31 588 HIS A CA 1
ATOM 4761 C C . HIS A 1 588 ? -7.751 22.577 -10.328 1.00 93.31 588 HIS A C 1
ATOM 4763 O O . HIS A 1 588 ? -8.302 21.497 -10.127 1.00 93.31 588 HIS A O 1
ATOM 4769 N N . ASP A 1 589 ? -6.729 23.026 -9.610 1.00 94.19 589 ASP A N 1
ATOM 4770 C CA . ASP A 1 589 ? -6.162 22.279 -8.501 1.00 94.19 589 ASP A CA 1
ATOM 4771 C C . ASP A 1 589 ? -7.032 22.426 -7.249 1.00 94.19 589 ASP A C 1
ATOM 4773 O O . ASP A 1 589 ? -7.373 23.533 -6.824 1.00 94.19 589 ASP A O 1
ATOM 4777 N N . ARG A 1 590 ? -7.401 21.298 -6.646 1.00 91.69 590 ARG A N 1
ATOM 4778 C CA . ARG A 1 590 ? -8.183 21.245 -5.408 1.00 91.69 590 ARG A CA 1
ATOM 4779 C C . ARG A 1 590 ? -7.351 21.603 -4.176 1.00 91.69 590 ARG A C 1
ATOM 4781 O O . ARG A 1 590 ? -7.923 22.061 -3.190 1.00 91.69 590 ARG A O 1
ATOM 4788 N N . VAL A 1 591 ? -6.031 21.412 -4.223 1.00 90.94 591 VAL A N 1
ATOM 4789 C CA . VAL A 1 591 ? -5.137 21.700 -3.093 1.00 90.94 591 VAL A CA 1
ATOM 4790 C C . VAL A 1 591 ? -5.000 23.208 -2.889 1.00 90.94 591 VAL A C 1
ATOM 4792 O O . VAL A 1 591 ? -5.275 23.721 -1.807 1.00 90.94 591 VAL A O 1
ATOM 4795 N N . THR A 1 592 ? -4.607 23.930 -3.935 1.00 90.38 592 THR A N 1
ATOM 4796 C CA . THR A 1 592 ? -4.358 25.380 -3.883 1.00 90.38 592 THR A CA 1
ATOM 4797 C C . THR A 1 592 ? -5.577 26.226 -4.261 1.00 90.38 592 THR A C 1
ATOM 4799 O O . THR A 1 592 ? -5.611 27.420 -3.961 1.00 90.38 592 THR A O 1
ATOM 4802 N N . GLY A 1 593 ? -6.568 25.646 -4.948 1.00 90.88 593 GLY A N 1
ATOM 4803 C CA . GLY A 1 593 ? -7.689 26.378 -5.545 1.00 90.88 593 GLY A CA 1
ATOM 4804 C C . GLY A 1 593 ? -7.315 27.181 -6.797 1.00 90.88 593 GLY A C 1
ATOM 4805 O O . GLY A 1 593 ? -8.126 27.968 -7.284 1.00 90.88 593 GLY A O 1
ATOM 4806 N N . GLN A 1 594 ? -6.089 27.038 -7.304 1.00 93.56 594 GLN A N 1
ATOM 4807 C CA . GLN A 1 594 ? -5.600 27.787 -8.457 1.00 93.56 594 GLN A CA 1
ATOM 4808 C C . GLN A 1 594 ? -5.827 27.022 -9.765 1.00 93.56 594 GLN A C 1
ATOM 4810 O O . GLN A 1 594 ? -5.930 25.795 -9.802 1.00 93.56 594 GLN A O 1
ATOM 4815 N N . LYS A 1 595 ? -5.886 27.764 -10.874 1.00 94.38 595 LYS A N 1
ATOM 4816 C CA . LYS A 1 595 ? -5.930 27.189 -12.220 1.00 94.38 595 LYS A CA 1
ATOM 4817 C C . LYS A 1 595 ? -4.520 27.127 -12.800 1.00 94.38 595 LYS A C 1
ATOM 4819 O O . LYS A 1 595 ? -3.833 28.142 -12.790 1.00 94.38 595 LYS A O 1
ATOM 4824 N N . ASN A 1 596 ? -4.161 25.994 -13.399 1.00 93.81 596 ASN A N 1
ATOM 4825 C CA . ASN A 1 596 ? -2.876 25.755 -14.055 1.00 93.81 596 ASN A CA 1
ATOM 4826 C C . ASN A 1 596 ? -1.681 25.950 -13.105 1.00 93.81 596 ASN A C 1
ATOM 4828 O O . ASN A 1 596 ? -0.827 26.804 -13.339 1.00 93.81 596 ASN A O 1
ATOM 4832 N N . VAL A 1 597 ? -1.659 25.181 -12.016 1.00 94.94 597 VAL A N 1
ATOM 4833 C CA . VAL A 1 597 ? -0.610 25.239 -10.987 1.00 94.94 597 VAL A CA 1
ATOM 4834 C C . VAL A 1 597 ? 0.710 24.705 -11.529 1.00 94.94 597 VAL A C 1
ATOM 4836 O O . VAL A 1 597 ? 0.732 23.701 -12.240 1.00 94.94 597 VAL A O 1
ATOM 4839 N N . THR A 1 598 ? 1.815 25.345 -11.155 1.00 94.69 598 THR A N 1
ATOM 4840 C CA . THR A 1 598 ? 3.155 24.780 -11.343 1.00 94.69 598 THR A CA 1
ATOM 4841 C C . THR A 1 598 ? 3.400 23.727 -10.269 1.00 94.69 598 THR A C 1
ATOM 4843 O O . THR A 1 598 ? 3.597 24.067 -9.107 1.00 94.69 598 THR A O 1
ATOM 4846 N N . PHE A 1 599 ? 3.362 22.454 -10.648 1.00 93.31 599 PHE A N 1
ATOM 4847 C CA . PHE A 1 599 ? 3.772 21.347 -9.790 1.00 93.31 599 PHE A CA 1
ATOM 4848 C C . PHE A 1 599 ? 5.290 21.390 -9.585 1.00 93.31 599 PHE A C 1
ATOM 4850 O O . PHE A 1 599 ? 6.024 21.623 -10.543 1.00 93.31 599 PHE A O 1
ATOM 4857 N N . GLY A 1 600 ? 5.752 21.189 -8.349 1.00 89.44 600 GLY A N 1
ATOM 4858 C CA . GLY A 1 600 ? 7.162 21.306 -7.959 1.00 89.44 600 GLY A CA 1
ATOM 4859 C C . GLY A 1 600 ? 7.319 21.442 -6.442 1.00 89.44 600 GLY A C 1
ATOM 4860 O O . GLY A 1 600 ? 6.385 21.154 -5.700 1.00 89.44 600 GLY A O 1
ATOM 4861 N N . GLU A 1 601 ? 8.473 21.898 -5.950 1.00 85.94 601 GLU A N 1
ATOM 4862 C CA . GLU A 1 601 ? 8.743 21.991 -4.500 1.00 85.94 601 GLU A CA 1
ATOM 4863 C C . GLU A 1 601 ? 7.737 22.880 -3.740 1.00 85.94 601 GLU A C 1
ATOM 4865 O O . GLU A 1 601 ? 7.349 22.555 -2.617 1.00 85.94 601 GLU A O 1
ATOM 4870 N N . GLU A 1 602 ? 7.271 23.973 -4.356 1.00 86.62 602 GLU A N 1
ATOM 4871 C CA . GLU A 1 602 ? 6.263 24.874 -3.768 1.00 86.62 602 GLU A CA 1
ATOM 4872 C C . GLU A 1 602 ? 4.862 24.241 -3.715 1.00 86.62 602 GLU A C 1
ATOM 4874 O O . GLU A 1 602 ? 4.081 24.500 -2.794 1.00 86.62 602 GLU A O 1
ATOM 4879 N N . HIS A 1 603 ? 4.556 23.374 -4.682 1.00 90.81 603 HIS A N 1
ATOM 4880 C CA . HIS A 1 603 ? 3.285 22.666 -4.816 1.00 90.81 603 HIS A CA 1
ATOM 4881 C C . HIS A 1 603 ? 3.548 21.171 -5.046 1.00 90.81 603 HIS A C 1
ATOM 4883 O O . HIS A 1 603 ? 3.364 20.668 -6.159 1.00 90.81 603 HIS A O 1
ATOM 4889 N N . PRO A 1 604 ? 3.988 20.440 -4.000 1.00 90.62 604 PRO A N 1
ATOM 4890 C CA . PRO A 1 604 ? 4.440 19.056 -4.132 1.00 90.62 604 PRO A CA 1
ATOM 4891 C C . PRO A 1 604 ? 3.278 18.070 -4.285 1.00 90.62 604 PRO A C 1
ATOM 4893 O O . PRO A 1 604 ? 3.498 16.869 -4.421 1.00 90.62 604 PRO A O 1
ATOM 4896 N N . VAL A 1 605 ? 2.037 18.558 -4.230 1.00 94.38 605 VAL A N 1
ATOM 4897 C CA . VAL A 1 605 ? 0.827 17.799 -4.530 1.00 94.38 605 VAL A CA 1
ATOM 4898 C C . VAL A 1 605 ? -0.103 18.676 -5.351 1.00 94.38 605 VAL A C 1
ATOM 4900 O O . VAL A 1 605 ? -0.378 19.810 -4.962 1.00 94.38 605 VAL A O 1
ATOM 4903 N N . VAL A 1 606 ? -0.614 18.130 -6.451 1.00 95.62 606 VAL A N 1
ATOM 4904 C CA . VAL A 1 606 ? -1.647 18.760 -7.280 1.00 95.62 606 VAL A CA 1
ATOM 4905 C C . VAL A 1 606 ? -2.754 17.743 -7.535 1.00 95.62 606 VAL A C 1
ATOM 4907 O O . VAL A 1 606 ? -2.478 16.606 -7.915 1.00 95.62 606 VAL A O 1
ATOM 4910 N N . VAL A 1 607 ? -4.009 18.140 -7.324 1.00 95.56 607 VAL A N 1
ATOM 4911 C CA . VAL A 1 607 ? -5.194 17.289 -7.512 1.00 95.56 607 VAL A CA 1
ATOM 4912 C C . VAL A 1 607 ? -6.133 17.960 -8.506 1.00 95.56 607 VAL A C 1
ATOM 4914 O O . VAL A 1 607 ? -6.753 18.973 -8.189 1.00 95.56 607 VAL A O 1
ATOM 4917 N N . ILE A 1 608 ? -6.259 17.384 -9.699 1.00 95.56 608 ILE A N 1
ATOM 4918 C CA . ILE A 1 608 ? -7.096 17.896 -10.786 1.00 95.56 608 ILE A CA 1
ATOM 4919 C C . ILE A 1 608 ? -8.392 17.093 -10.876 1.00 95.56 608 ILE A C 1
ATOM 4921 O O . ILE A 1 608 ? -8.364 15.874 -11.027 1.00 95.56 608 ILE A O 1
ATOM 4925 N N . GLU A 1 609 ? -9.527 17.791 -10.836 1.00 89.12 609 GLU A N 1
ATOM 4926 C CA . GLU A 1 609 ? -10.835 17.231 -11.189 1.00 89.12 609 GLU A CA 1
ATOM 4927 C C . GLU A 1 609 ? -11.041 17.339 -12.707 1.00 89.12 609 GLU A C 1
ATOM 4929 O O . GLU A 1 609 ? -11.226 18.434 -13.250 1.00 89.12 609 GLU A O 1
ATOM 4934 N N . ASN A 1 610 ? -11.004 16.199 -13.395 1.00 84.56 610 ASN A N 1
ATOM 4935 C CA . ASN A 1 610 ? -11.248 16.109 -14.830 1.00 84.56 610 ASN A CA 1
ATOM 4936 C C . ASN A 1 610 ? -12.768 16.103 -15.054 1.00 84.56 610 ASN A C 1
ATOM 4938 O O . ASN A 1 610 ? -13.464 15.185 -14.619 1.00 84.56 610 ASN A O 1
ATOM 4942 N N . ARG A 1 611 ? -13.287 17.165 -15.676 1.00 64.75 611 ARG A N 1
ATOM 4943 C CA . ARG A 1 611 ? -14.719 17.339 -15.966 1.00 64.75 611 ARG A CA 1
ATOM 4944 C C . ARG A 1 611 ? -15.093 16.889 -17.364 1.00 64.75 611 ARG A C 1
ATOM 4946 O O . ARG A 1 611 ? -14.297 17.173 -18.287 1.00 64.75 611 ARG A O 1
#

Sequence (611 aa):
MRRTWLIWAVVGLSLAAAAGARAEVGWMIYPYRIPAKDEDYQRLLNCKEAEYLGFQWVARGAYTDDLEKQRAAELARAGKKIIAQLWFGAGKPFSWRRFNMPNIALDPVIRQEFFDTCTDPYIEHWGPKNLYAVHLMEETGMQFGWEADEAGYPDDPVGYDNHSCWDNPASWEWGRNISGPYVLNIRKYNDLFRKETGLDMRLAPIWSNAEKERYRVWSQQTMEAGAHIQFAKHVHEKYPGIKVYAFNSGPALIPQGQALDGQFIDPYSGHIAVFETMRKFRAVMRPEMDLVAMMWGNRQKVVAQRMPQQAVCYLGGADILSTFGDHEETSDEYLNIVRDSVRPFLGLPRFEYESPVLFLGGRGSGAVLNWSRTWLTGFAKYDYGTEATDLDKYQMVVGWGDARHPDLEEWVRAGGILVGVHFGGEMLTEAGLLEDLHERVNSQVLEYKPDEWLRENFRLAEAYQLEIGPVGQYAVQKPDLVHQDQFLYVAQYGKGLVVFMPAWCYVHAPWKYEDHWEVYRQLLTDVCRGALIYRNLPETADECFCDPELGNDYMKMTSKDGSLTVYVLLNDVHGPHKSQTSFVVPGHDRVTGQKNVTFGEEHPVVVIENR

Secondary structure (DSSP, 8-state):
-HHHHHHHHHHHHHHHHTTS---BPEEEEEEES--SSHHHHHHHHH-TTEEEEEEEEE--SSS--HHHHHHHHHHHHTT-EEEEEEE--SSTTS-TTTS-HHHHHH-HHHHHHHIIIIIHHHHHHH-GGG-SEEEE--SSSGGGT--TT--SSTT----S--S-S-SS---GGGTT-SS-TT-HHHHTTHHHHHHHHS--GGGGGG--HHHHHHHHHHHIIIIIHHHHHHHHHHHHHHSTT-EEEEE--STTHHHHTTT-SEEEE---S-HHHHHHHHHHHHHHS-TTSEEEEEE-S-TT--HHHHHHHHHHHHHTT-SEEEE---TT---HHHHHHHHHHHGGGTTSB------SEEEE-----SHHHHHHGGGGTTBSS-EE--TT--GGG-SEEEEETT---TTHHHHHHHT-EEEEES-SHHHHHHTTSEEEEEEEE--EEEEE---HHHHHHT---S-EEEEE-PEEEEEES-TTTEEE-SS-EEEEETTEEEEEE------S-TTT-HHHHHHHHHHHHHHHHHHHHHTT-HHHHHHHB--GGG-SSEEEEE-TTSSEEEEEE-HHHH-TTT----EEEEEEBTTT--EEEEESSSSSEEEEE--

pLDDT: mean 78.57, std 18.19, range [27.28, 98.19]

Foldseek 3Di:
DVPVVVVCVVVVVVVVVVPPPFLFAAAEEEQQAQDPDPVLLVCLLPVPRHQEYEHEDECPDDLPCVPSLVSLQSSLVSRHAYEYEYDFFQDPPRHLQQQALLCCQPPPVSVVVCCVPGVPVVCVSSPLSSHQAYEYADDQLSSLHHHPDDDPDPDDDDDDDPVPPAPPACPPVNFRLSHQLPSPSNVVCQVVVCVPPVDGSVCVVVDDPVRSVSVSLCCLQRRVLSNQQSVLVVCCVPRPNYFYEYEDADNSLQSNLVRGQEYEYEDPDFLLSLLQRLLANVQRHDPRHAYEYEYEPCQPPALLRLQLSLLSNQLSFHSYYYYDDNHDDSDPVRVCRSCLSNVLRGRPRGFADQALEEEFEAPDPDPVRVVVRLLCQFFQDYGYDALPGDNVSHQEYEYEAHGDHPCVLVSQLVAHEYEYANPCPVVCVVVVQKDFPVDWDAWDQDFDADDPCCCVQLVDDRTFRATKGIATDIDGRDCVAWDDDPFWIWGRRNNHIYIYGSIDGDDPDCVPDPPNVQRVSVVSLSNVLSRCVNVVNNVSSPQTGDDVVQPRQWHWDAGHVRFKIKIAGSCVSQHLPPGPRWDFDAAQFSSVRDGRDIDHSVNRMTMHGDD